Protein AF-0000000076560612 (afdb_homodimer)

pLDDT: mean 90.82, std 13.94, range [39.03, 98.94]

InterPro domains:
  IPR009784 Protein of unknown function DUF1349 [PF07081] (27-203)
  IPR009784 Protein of unknown function DUF1349 [PTHR35332] (1-204)
  IPR013320 Concanavalin A-like lectin/glucanase domain superfamily [SSF49899] (36-180)

Sequence (410 aa):
MPPDSSSFAYLNLPPSTPIPPWMGSFTLTARTRAGTDLWRKPSRDTFTAPVLYTRPLMTFTRAEVLVVAPWNYEWDQGGLVIFAGHKWVKAGIEFYDCRSVASSVSASTDGADWSLVELPKGQNDLRVRLEKVGSSLEVWFEDGQGEWKKLREVNWFFWGVEEKTIKVGVYASRPANLNFPQAMSSPGTRLSDGLVVEFEGLEIWMPPDSSSFAYLNLPPSTPIPPWMGSFTLTARTRAGTDLWRKPSRDTFTAPVLYTRPLMTFTRAEVLVVAPWNYEWDQGGLVIFAGHKWVKAGIEFYDCRSVASSVSASTDGADWSLVELPKGQNDLRVRLEKVGSSLEVWFEDGQGEWKKLREVNWFFWGVEEKTIKVGVYASRPANLNFPQAMSSPGTRLSDGLVVEFEGLEIW

Secondary structure (DSSP, 8-state):
-PPPGGGEEEESS-TTSPPPS-TTEEEEEE-STT---EEEETTEEEE-S-EEEESPPS---EEEEEEE----STT-EEEEEEEETTEEEEEEEEEETTEEEEEEEEEETTEEEEEEEEPPTT--EEEEEEEEETTEEEEEEE-SSS-EEEEEEETTTTTT--GGGEEEEEEEE--S-----TTSS-TT---TT-EEEEEEEEEE-/-PPPGGGEEEESS-TTPPPPS-TTEEEEEE-STT---EEEETTEEEE-S-EEEESPPS---EEEEEEE----STT-EEEEEEEETTEEEEEEEEEETTEEEEEEEEEETTEEEEEEEEPPTT--EEEEEEEEETTEEEEEEE-SSS-EEEEEEETTTTTT--GGGEEEEEEEE--S-----TTSS-TT---TT-EEEEEEEEEE-

Structure (mmCIF, N/CA/C/O backbone):
data_AF-0000000076560612-model_v1
#
loop_
_entity.id
_entity.type
_entity.pdbx_description
1 polymer 'Uncharacterized protein'
#
loop_
_atom_site.group_PDB
_atom_site.id
_atom_site.type_symbol
_atom_site.label_atom_id
_atom_site.label_alt_id
_atom_site.label_comp_id
_atom_site.label_asym_id
_atom_site.label_entity_id
_atom_site.label_seq_id
_atom_site.pdbx_PDB_ins_code
_atom_site.Cartn_x
_atom_site.Cartn_y
_atom_site.Cartn_z
_atom_site.occupancy
_atom_site.B_iso_or_equiv
_atom_site.auth_seq_id
_atom_site.auth_comp_id
_atom_site.auth_asym_id
_atom_site.auth_atom_id
_atom_site.pdbx_PDB_model_num
ATOM 1 N N . MET A 1 1 ? -11.055 -26.75 2.217 1 86.69 1 MET A N 1
ATOM 2 C CA . MET A 1 1 ? -10.562 -27.75 1.278 1 86.69 1 MET A CA 1
ATOM 3 C C . MET A 1 1 ? -9.945 -27.094 0.05 1 86.69 1 MET A C 1
ATOM 5 O O . MET A 1 1 ? -10.438 -26.078 -0.428 1 86.69 1 MET A O 1
ATOM 9 N N . PRO A 1 2 ? -8.898 -27.719 -0.337 1 91.94 2 PRO A N 1
ATOM 10 C CA . PRO A 1 2 ? -8.305 -27.156 -1.549 1 91.94 2 PRO A CA 1
ATOM 11 C C . PRO A 1 2 ? -9.25 -27.203 -2.75 1 91.94 2 PRO A C 1
ATOM 13 O O . PRO A 1 2 ? -10.094 -28.109 -2.838 1 91.94 2 PRO A O 1
ATOM 16 N N . PRO A 1 3 ? -9.156 -26.281 -3.578 1 92.56 3 PRO A N 1
ATOM 17 C CA . PRO A 1 3 ? -10.023 -26.266 -4.758 1 92.56 3 PRO A CA 1
ATOM 18 C C . PRO A 1 3 ? -9.719 -27.406 -5.723 1 92.56 3 PRO A C 1
ATOM 20 O O . PRO A 1 3 ? -8.656 -28.031 -5.645 1 92.56 3 PRO A O 1
ATOM 23 N N . ASP A 1 4 ? -10.688 -27.625 -6.602 1 91.56 4 ASP A N 1
ATOM 24 C CA . ASP A 1 4 ? -10.547 -28.672 -7.609 1 91.56 4 ASP A CA 1
ATOM 25 C C . ASP A 1 4 ? -9.57 -28.25 -8.711 1 91.56 4 ASP A C 1
ATOM 27 O O . ASP A 1 4 ? -9.773 -27.219 -9.359 1 91.56 4 ASP A O 1
ATOM 31 N N . SER A 1 5 ? -8.594 -29.094 -8.938 1 92.62 5 SER A N 1
ATOM 32 C CA . SER A 1 5 ? -7.539 -28.797 -9.898 1 92.62 5 SER A CA 1
ATOM 33 C C . SER A 1 5 ? -8.102 -28.625 -11.305 1 92.62 5 SER A C 1
ATOM 35 O O . SER A 1 5 ? -7.535 -27.906 -12.125 1 92.62 5 SER A O 1
ATOM 37 N N . SER A 1 6 ? -9.219 -29.219 -11.609 1 90.25 6 SER A N 1
ATOM 38 C CA . SER A 1 6 ? -9.766 -29.203 -12.961 1 90.25 6 SER A CA 1
ATOM 39 C C . SER A 1 6 ? -10.297 -27.828 -13.336 1 90.25 6 SER A C 1
ATOM 41 O O . SER A 1 6 ? -10.547 -27.547 -14.508 1 90.25 6 SER A O 1
ATOM 43 N N . SER A 1 7 ? -10.398 -27 -12.375 1 89.88 7 SER A N 1
ATOM 44 C CA . SER A 1 7 ? -10.945 -25.672 -12.625 1 89.88 7 SER A CA 1
ATOM 45 C C . SER A 1 7 ? -9.836 -24.641 -12.836 1 89.88 7 SER A C 1
ATOM 47 O O . SER A 1 7 ? -10.102 -23.438 -12.945 1 89.88 7 SER A O 1
ATOM 49 N N . PHE A 1 8 ? -8.641 -25.156 -12.945 1 94.38 8 PHE A N 1
ATOM 50 C CA . PHE A 1 8 ? -7.523 -24.219 -13.031 1 94.38 8 PHE A CA 1
ATOM 51 C C . PHE A 1 8 ? -6.957 -24.188 -14.445 1 94.38 8 PHE A C 1
ATOM 53 O O . PHE A 1 8 ? -7.109 -25.141 -15.211 1 94.38 8 PHE A O 1
ATOM 60 N N . ALA A 1 9 ? -6.336 -23.016 -14.703 1 93.62 9 ALA A N 1
ATOM 61 C CA . ALA A 1 9 ? -5.617 -22.797 -15.953 1 93.62 9 ALA A CA 1
ATOM 62 C C . ALA A 1 9 ? -4.363 -21.969 -15.734 1 93.62 9 ALA A C 1
ATOM 64 O O . ALA A 1 9 ? -4.211 -21.328 -14.688 1 93.62 9 ALA A O 1
ATOM 65 N N . TYR A 1 10 ? -3.482 -22 -16.719 1 94.62 10 TYR A N 1
ATOM 66 C CA . TYR A 1 10 ? -2.238 -21.25 -16.609 1 94.62 10 TYR A CA 1
ATOM 67 C C . TYR A 1 10 ? -2.291 -19.969 -17.453 1 94.62 10 TYR A C 1
ATOM 69 O O . TYR A 1 10 ? -2.934 -19.953 -18.516 1 94.62 10 TYR A O 1
ATOM 77 N N . LEU A 1 11 ? -1.707 -18.969 -16.875 1 93.94 11 LEU A N 1
ATOM 78 C CA . LEU A 1 11 ? -1.241 -17.859 -17.688 1 93.94 11 LEU A CA 1
ATOM 79 C C . LEU A 1 11 ? 0.277 -17.875 -17.828 1 93.94 11 LEU A C 1
ATOM 81 O O . LEU A 1 11 ? 0.988 -18.188 -16.875 1 93.94 11 LEU A O 1
ATOM 85 N N . ASN A 1 12 ? 0.841 -17.625 -19.047 1 93.81 12 ASN A N 1
ATOM 86 C CA . ASN A 1 12 ? 2.252 -17.406 -19.359 1 93.81 12 ASN A CA 1
ATOM 87 C C . ASN A 1 12 ? 3.064 -18.688 -19.188 1 93.81 12 ASN A C 1
ATOM 89 O O . ASN A 1 12 ? 4.211 -18.656 -18.734 1 93.81 12 ASN A O 1
ATOM 93 N N . LEU A 1 13 ? 2.48 -19.812 -19.297 1 91.56 13 LEU A N 1
ATOM 94 C CA . LEU A 1 13 ? 3.127 -21.125 -19.422 1 91.56 13 LEU A CA 1
ATOM 95 C C . LEU A 1 13 ? 2.617 -21.859 -20.656 1 91.56 13 LEU A C 1
ATOM 97 O O . LEU A 1 13 ? 1.494 -21.625 -21.109 1 91.56 13 LEU A O 1
ATOM 101 N N . PRO A 1 14 ? 3.471 -22.688 -21.156 1 87.94 14 PRO A N 1
ATOM 102 C CA . PRO A 1 14 ? 2.994 -23.469 -22.297 1 87.94 14 PRO A CA 1
ATOM 103 C C . PRO A 1 14 ? 1.711 -24.234 -22 1 87.94 14 PRO A C 1
ATOM 105 O O . PRO A 1 14 ? 1.541 -24.75 -20.891 1 87.94 14 PRO A O 1
ATOM 108 N N . PRO A 1 15 ? 0.863 -24.281 -22.938 1 85 15 PRO A N 1
ATOM 109 C CA . PRO A 1 15 ? -0.402 -25 -22.75 1 85 15 PRO A CA 1
ATOM 110 C C . PRO A 1 15 ? -0.203 -26.453 -22.344 1 85 15 PRO A C 1
ATOM 112 O O . PRO A 1 15 ? -1.098 -27.062 -21.75 1 85 15 PRO A O 1
ATOM 115 N N . SER A 1 16 ? 0.911 -27.016 -22.641 1 89.81 16 SER A N 1
ATOM 116 C CA . SER A 1 16 ? 1.176 -28.422 -22.375 1 89.81 16 SER A CA 1
ATOM 117 C C . SER A 1 16 ? 1.61 -28.641 -20.938 1 89.81 16 SER A C 1
ATOM 119 O O . SER A 1 16 ? 1.737 -29.781 -20.484 1 89.81 16 SER A O 1
ATOM 121 N N . THR A 1 17 ? 1.773 -27.531 -20.234 1 91.12 17 THR A N 1
ATOM 122 C CA . THR A 1 17 ? 2.178 -27.688 -18.828 1 91.12 17 THR A CA 1
ATOM 123 C C . THR A 1 17 ? 1.08 -28.359 -18.031 1 91.12 17 THR A C 1
ATOM 125 O O . THR A 1 17 ? -0.066 -27.906 -18.016 1 91.12 17 THR A O 1
ATOM 128 N N . PRO A 1 18 ? 1.384 -29.469 -17.406 1 94.06 18 PRO A N 1
ATOM 129 C CA . PRO A 1 18 ? 0.344 -30.172 -16.641 1 94.06 18 PRO A CA 1
ATOM 130 C C . PRO A 1 18 ? -0.081 -29.406 -15.391 1 94.06 18 PRO A C 1
ATOM 132 O O . PRO A 1 18 ? 0.77 -28.891 -14.648 1 94.06 18 PRO A O 1
ATOM 135 N N . ILE A 1 19 ? -1.354 -29.359 -15.133 1 95.62 19 ILE A N 1
ATOM 136 C CA . ILE A 1 19 ? -1.891 -28.781 -13.898 1 95.62 19 ILE A CA 1
ATOM 137 C C . ILE A 1 19 ? -1.634 -29.734 -12.734 1 95.62 19 ILE A C 1
ATOM 139 O O . ILE A 1 19 ? -1.826 -30.938 -12.859 1 95.62 19 ILE A O 1
ATOM 143 N N . PRO A 1 20 ? -1.202 -29.188 -11.656 1 96.25 20 PRO A N 1
ATOM 144 C CA . PRO A 1 20 ? -1.019 -30.062 -10.5 1 96.25 20 PRO A CA 1
ATOM 145 C C . PRO A 1 20 ? -2.291 -30.828 -10.133 1 96.25 20 PRO A C 1
ATOM 147 O O . PRO A 1 20 ? -3.385 -30.25 -10.156 1 96.25 20 PRO A O 1
ATOM 150 N N . PRO A 1 21 ? -2.135 -32.094 -9.812 1 94.88 21 PRO A N 1
ATOM 151 C CA . PRO A 1 21 ? -3.328 -32.906 -9.508 1 94.88 21 PRO A CA 1
ATOM 152 C C . PRO A 1 21 ? -3.969 -32.5 -8.18 1 94.88 21 PRO A C 1
ATOM 154 O O . PRO A 1 21 ? -5.148 -32.781 -7.953 1 94.88 21 PRO A O 1
ATOM 157 N N . TRP A 1 22 ? -3.119 -31.922 -7.25 1 96.44 22 TRP A N 1
ATOM 158 C CA . TRP A 1 22 ? -3.635 -31.547 -5.941 1 96.44 22 TRP A CA 1
ATOM 159 C C . TRP A 1 22 ? -3.193 -30.141 -5.57 1 96.44 22 TRP A C 1
ATOM 161 O O . TRP A 1 22 ? -1.997 -29.859 -5.438 1 96.44 22 TRP A O 1
ATOM 171 N N . MET A 1 23 ? -4.18 -29.297 -5.27 1 95.94 23 MET A N 1
ATOM 172 C CA . MET A 1 23 ? -3.904 -27.875 -5.035 1 95.94 23 MET A CA 1
ATOM 173 C C . MET A 1 23 ? -3.549 -27.625 -3.572 1 95.94 23 MET A C 1
ATOM 175 O O . MET A 1 23 ? -3.311 -26.484 -3.174 1 95.94 23 MET A O 1
ATOM 179 N N . GLY A 1 24 ? -3.486 -28.688 -2.783 1 96.69 24 GLY A N 1
ATOM 180 C CA . GLY A 1 24 ? -3.072 -28.547 -1.396 1 96.69 24 GLY A CA 1
ATOM 181 C C . GLY A 1 24 ? -1.566 -28.484 -1.226 1 96.69 24 GLY A C 1
ATOM 182 O O . GLY A 1 24 ? -1.072 -28.125 -0.155 1 96.69 24 GLY A O 1
ATOM 183 N N . SER A 1 25 ? -0.894 -28.953 -2.178 1 98.19 25 SER A N 1
ATOM 184 C CA . SER A 1 25 ? 0.565 -28.938 -2.205 1 98.19 25 SER A CA 1
ATOM 185 C C . SER A 1 25 ? 1.094 -29.047 -3.631 1 98.19 25 SER A C 1
ATOM 187 O O . SER A 1 25 ? 0.903 -30.062 -4.289 1 98.19 25 SER A O 1
ATOM 189 N N . PHE A 1 26 ? 1.703 -27.984 -4.133 1 97.81 26 PHE A N 1
ATOM 190 C CA . PHE A 1 26 ? 2.172 -27.969 -5.512 1 97.81 26 PHE A CA 1
ATOM 191 C C . PHE A 1 26 ? 3.227 -26.875 -5.711 1 97.81 26 PHE A C 1
ATOM 193 O O . PHE A 1 26 ? 3.561 -26.156 -4.777 1 97.81 26 PHE A O 1
ATOM 200 N N . THR A 1 27 ? 3.818 -26.859 -6.895 1 96.94 27 THR A N 1
ATOM 201 C CA . THR A 1 27 ? 4.848 -25.875 -7.203 1 96.94 27 THR A CA 1
ATOM 202 C C . THR A 1 27 ? 4.527 -25.156 -8.5 1 96.94 27 THR A C 1
ATOM 204 O O . THR A 1 27 ? 3.754 -25.641 -9.328 1 96.94 27 THR A O 1
ATOM 207 N N . LEU A 1 28 ? 4.98 -24 -8.594 1 95.94 28 LEU A N 1
ATOM 208 C CA . LEU A 1 28 ? 4.996 -23.203 -9.812 1 95.94 28 LEU A CA 1
ATOM 209 C C . LEU A 1 28 ? 6.395 -22.672 -10.102 1 95.94 28 LEU A C 1
ATOM 211 O O . LEU A 1 28 ? 7.059 -22.156 -9.203 1 95.94 28 LEU A O 1
ATOM 215 N N . THR A 1 29 ? 6.824 -22.766 -11.352 1 91.75 29 THR A N 1
ATOM 216 C CA . THR A 1 29 ? 8.195 -22.391 -11.703 1 91.75 29 THR A CA 1
ATOM 217 C C . THR A 1 29 ? 8.211 -21.156 -12.594 1 91.75 29 THR A C 1
ATOM 219 O O . THR A 1 29 ? 7.52 -21.109 -13.617 1 91.75 29 THR A O 1
ATOM 222 N N . ALA A 1 30 ? 8.961 -20.125 -12.211 1 89.5 30 ALA A N 1
ATOM 223 C CA . ALA A 1 30 ? 9.273 -18.984 -13.055 1 89.5 30 ALA A CA 1
ATOM 224 C C . ALA A 1 30 ? 10.633 -19.156 -13.727 1 89.5 30 ALA A C 1
ATOM 226 O O . ALA A 1 30 ? 11.664 -19.25 -13.047 1 89.5 30 ALA A O 1
ATOM 227 N N . ARG A 1 31 ? 10.617 -19.156 -15.008 1 79.88 31 ARG A N 1
ATOM 228 C CA . ARG A 1 31 ? 11.852 -19.391 -15.75 1 79.88 31 ARG A CA 1
ATOM 229 C C . ARG A 1 31 ? 12.719 -18.141 -15.789 1 79.88 31 ARG A C 1
ATOM 231 O O . ARG A 1 31 ? 12.203 -17.016 -15.758 1 79.88 31 ARG A O 1
ATOM 238 N N . THR A 1 32 ? 13.945 -18.328 -15.828 1 65.12 32 THR A N 1
ATOM 239 C CA . THR A 1 32 ? 14.961 -17.312 -15.555 1 65.12 32 THR A CA 1
ATOM 240 C C . THR A 1 32 ? 15.258 -16.5 -16.812 1 65.12 32 THR A C 1
ATOM 242 O O . THR A 1 32 ? 15.586 -15.312 -16.719 1 65.12 32 THR A O 1
ATOM 245 N N . ARG A 1 33 ? 15.281 -16.969 -17.953 1 63.97 33 ARG A N 1
ATOM 246 C CA . ARG A 1 33 ? 16.016 -16.344 -19.031 1 63.97 33 ARG A CA 1
ATOM 247 C C . ARG A 1 33 ? 15.57 -14.891 -19.234 1 63.97 33 ARG A C 1
ATOM 249 O O . ARG A 1 33 ? 16.406 -13.984 -19.266 1 63.97 33 ARG A O 1
ATOM 256 N N . ALA A 1 34 ? 14.336 -14.602 -19.516 1 65.19 34 ALA A N 1
ATOM 257 C CA . ALA A 1 34 ? 13.977 -13.234 -19.875 1 65.19 34 ALA A CA 1
ATOM 258 C C . ALA A 1 34 ? 13.414 -12.484 -18.672 1 65.19 34 ALA A C 1
ATOM 260 O O . ALA A 1 34 ? 13.172 -11.273 -18.75 1 65.19 34 ALA A O 1
ATOM 261 N N . GLY A 1 35 ? 13.508 -12.969 -17.531 1 84.5 35 GLY A N 1
ATOM 262 C CA . GLY A 1 35 ? 12.852 -12.32 -16.391 1 84.5 35 GLY A CA 1
ATOM 263 C C . GLY A 1 35 ? 11.344 -12.391 -16.469 1 84.5 35 GLY A C 1
ATOM 264 O O . GLY A 1 35 ? 10.766 -12.352 -17.562 1 84.5 35 GLY A O 1
ATOM 265 N N . THR A 1 36 ? 10.617 -12.648 -15.453 1 93.44 36 THR A N 1
ATOM 266 C CA . THR A 1 36 ? 9.156 -12.68 -15.391 1 93.44 36 THR A CA 1
ATOM 267 C C . THR A 1 36 ? 8.641 -11.734 -14.312 1 93.44 36 THR A C 1
ATOM 269 O O . THR A 1 36 ? 9.281 -11.555 -13.273 1 93.44 36 THR A O 1
ATOM 272 N N . ASP A 1 37 ? 7.508 -11.109 -14.641 1 96.62 37 ASP A N 1
ATOM 273 C CA . ASP A 1 37 ? 6.953 -10.195 -13.656 1 96.62 37 ASP A CA 1
ATOM 274 C C . ASP A 1 37 ? 5.48 -9.906 -13.93 1 96.62 37 ASP A C 1
ATOM 276 O O . ASP A 1 37 ? 4.992 -10.148 -15.039 1 96.62 37 ASP A O 1
ATOM 280 N N . LEU A 1 38 ? 4.723 -9.609 -12.93 1 97.75 38 LEU A N 1
ATOM 281 C CA . LEU A 1 38 ? 3.482 -8.852 -13.016 1 97.75 38 LEU A CA 1
ATOM 282 C C . LEU A 1 38 ? 3.68 -7.434 -12.492 1 97.75 38 LEU A C 1
ATOM 284 O O . LEU A 1 38 ? 3.838 -7.23 -11.281 1 97.75 38 LEU A O 1
ATOM 288 N N . TRP A 1 39 ? 3.762 -6.523 -13.336 1 98.25 39 TRP A N 1
ATOM 289 C CA . TRP A 1 39 ? 4.02 -5.117 -13.039 1 98.25 39 TRP A CA 1
ATOM 290 C C . TRP A 1 39 ? 3.371 -4.215 -14.086 1 98.25 39 TRP A C 1
ATOM 292 O O . TRP A 1 39 ? 3.062 -4.656 -15.195 1 98.25 39 TRP A O 1
ATOM 302 N N . ARG A 1 40 ? 3.061 -3.035 -13.664 1 98.38 40 ARG A N 1
ATOM 303 C CA . ARG A 1 40 ? 2.443 -2.086 -14.586 1 98.38 40 ARG A CA 1
ATOM 304 C C . ARG A 1 40 ? 2.961 -0.672 -14.344 1 98.38 40 ARG A C 1
ATOM 306 O O . ARG A 1 40 ? 2.971 -0.195 -13.211 1 98.38 40 ARG A O 1
ATOM 313 N N . LYS A 1 41 ? 3.465 -0.058 -15.32 1 97.56 41 LYS A N 1
ATOM 314 C CA . LYS A 1 41 ? 3.732 1.376 -15.383 1 97.56 41 LYS A CA 1
ATOM 315 C C . LYS A 1 41 ? 2.707 2.09 -16.266 1 97.56 41 LYS A C 1
ATOM 317 O O . LYS A 1 41 ? 2.049 1.462 -17.094 1 97.56 41 LYS A O 1
ATOM 322 N N . PRO A 1 42 ? 2.629 3.406 -16.062 1 96.38 42 PRO A N 1
ATOM 323 C CA . PRO A 1 42 ? 1.675 4.105 -16.938 1 96.38 42 PRO A CA 1
ATOM 324 C C . PRO A 1 42 ? 1.933 3.859 -18.422 1 96.38 42 PRO A C 1
ATOM 326 O O . PRO A 1 42 ? 0.988 3.785 -19.203 1 96.38 42 PRO A O 1
ATOM 329 N N . SER A 1 43 ? 3.123 3.637 -18.797 1 95 43 SER A N 1
ATOM 330 C CA . SER A 1 43 ? 3.486 3.553 -20.203 1 95 43 SER A CA 1
ATOM 331 C C . SER A 1 43 ? 3.629 2.104 -20.656 1 95 43 SER A C 1
ATOM 333 O O . SER A 1 43 ? 3.77 1.829 -21.844 1 95 43 SER A O 1
ATOM 335 N N . ARG A 1 44 ? 3.592 1.132 -19.688 1 95.38 44 ARG A N 1
ATOM 336 C CA . ARG A 1 44 ? 3.941 -0.234 -20.062 1 95.38 44 ARG A CA 1
ATOM 337 C C . ARG A 1 44 ? 3.363 -1.24 -19.078 1 95.38 44 ARG A C 1
ATOM 339 O O . ARG A 1 44 ? 3.428 -1.032 -17.859 1 95.38 44 ARG A O 1
ATOM 346 N N . ASP A 1 45 ? 2.844 -2.305 -19.688 1 96.56 45 ASP A N 1
ATOM 347 C CA . ASP A 1 45 ? 2.385 -3.436 -18.891 1 96.56 45 ASP A CA 1
ATOM 348 C C . ASP A 1 45 ? 3.328 -4.629 -19.031 1 96.56 45 ASP A C 1
ATOM 350 O O . ASP A 1 45 ? 3.67 -5.027 -20.141 1 96.56 45 ASP A O 1
ATOM 354 N N . THR A 1 46 ? 3.854 -5.102 -17.969 1 96.06 46 THR A N 1
ATOM 355 C CA . THR A 1 46 ? 4.613 -6.344 -17.938 1 96.06 46 THR A CA 1
ATOM 356 C C . THR A 1 46 ? 3.781 -7.469 -17.312 1 96.06 46 THR A C 1
ATOM 358 O O . THR A 1 46 ? 3.432 -7.418 -16.141 1 96.06 46 THR A O 1
ATOM 361 N N . PHE A 1 47 ? 3.465 -8.383 -18.078 1 96.25 47 PHE A N 1
ATOM 362 C CA . PHE A 1 47 ? 2.59 -9.484 -17.688 1 96.25 47 PHE A CA 1
ATOM 363 C C . PHE A 1 47 ? 3.15 -10.812 -18.172 1 96.25 47 PHE A C 1
ATOM 365 O O . PHE A 1 47 ? 2.566 -11.469 -19.047 1 96.25 47 PHE A O 1
ATOM 372 N N . THR A 1 48 ? 4.27 -11.227 -17.516 1 95.56 48 THR A N 1
ATOM 373 C CA . THR A 1 48 ? 4.992 -12.375 -18.062 1 95.56 48 THR A CA 1
ATOM 374 C C . THR A 1 48 ? 5.148 -13.461 -17 1 95.56 48 THR A C 1
ATOM 376 O O . THR A 1 48 ? 5.555 -14.586 -17.312 1 95.56 48 THR A O 1
ATOM 379 N N . ALA A 1 49 ? 4.832 -13.195 -15.75 1 96.69 49 ALA A N 1
ATOM 380 C CA . ALA A 1 49 ? 4.969 -14.18 -14.688 1 96.69 49 ALA A CA 1
ATOM 381 C C . ALA A 1 49 ? 3.977 -15.328 -14.867 1 96.69 49 ALA A C 1
ATOM 383 O O . ALA A 1 49 ? 2.812 -15.102 -15.203 1 96.69 49 ALA A O 1
ATOM 384 N N . PRO A 1 50 ? 4.422 -16.578 -14.648 1 96.5 50 PRO A N 1
ATOM 385 C CA . PRO A 1 50 ? 3.463 -17.672 -14.617 1 96.5 50 PRO A CA 1
ATOM 386 C C . PRO A 1 50 ? 2.41 -17.516 -13.523 1 96.5 50 PRO A C 1
ATOM 388 O O . PRO A 1 50 ? 2.736 -17.125 -12.398 1 96.5 50 PRO A O 1
ATOM 391 N N . VAL A 1 51 ? 1.185 -17.781 -13.914 1 97.31 51 VAL A N 1
ATOM 392 C CA . VAL A 1 51 ? 0.042 -17.734 -13.008 1 97.31 51 VAL A CA 1
ATOM 393 C C . VAL A 1 51 ? -0.776 -19.016 -13.148 1 97.31 51 VAL A C 1
ATOM 395 O O . VAL A 1 51 ? -1.001 -19.5 -14.266 1 97.31 51 VAL A O 1
ATOM 398 N N . LEU A 1 52 ? -1.083 -19.609 -12.07 1 97.31 52 LEU A N 1
ATOM 399 C CA . LEU A 1 52 ? -2.08 -20.688 -12.008 1 97.31 52 LEU A CA 1
ATOM 400 C C . LEU A 1 52 ? -3.361 -20.188 -11.352 1 97.31 52 LEU A C 1
ATOM 402 O O . LEU A 1 52 ? -3.369 -19.859 -10.156 1 97.31 52 LEU A O 1
ATOM 406 N N . TYR A 1 53 ? -4.441 -20.062 -12.148 1 95.56 53 TYR A N 1
ATOM 407 C CA . TYR A 1 53 ? -5.629 -19.391 -11.648 1 95.56 53 TYR A CA 1
ATOM 408 C C . TYR A 1 53 ? -6.875 -20.25 -11.852 1 95.56 53 TYR A C 1
ATOM 410 O O . TYR A 1 53 ? -6.875 -21.156 -12.688 1 95.56 53 TYR A O 1
ATOM 418 N N . THR A 1 54 ? -7.855 -19.953 -11.086 1 88.75 54 THR A N 1
ATOM 419 C CA . THR A 1 54 ? -9.133 -20.656 -11.156 1 88.75 54 THR A CA 1
ATOM 420 C C . THR A 1 54 ? -9.984 -20.125 -12.305 1 88.75 54 THR A C 1
ATOM 422 O O . THR A 1 54 ? -9.859 -18.953 -12.68 1 88.75 54 THR A O 1
ATOM 425 N N . ARG A 1 55 ? -10.797 -21 -12.758 1 80.56 55 ARG A N 1
ATOM 426 C CA . ARG A 1 55 ? -11.898 -20.5 -13.578 1 80.56 55 ARG A CA 1
ATOM 427 C C . ARG A 1 55 ? -12.773 -19.531 -12.797 1 80.56 55 ARG A C 1
ATOM 429 O O . ARG A 1 55 ? -12.734 -19.5 -11.562 1 80.56 55 ARG A O 1
ATOM 436 N N . PRO A 1 56 ? -13.367 -18.719 -13.516 1 74.62 56 PRO A N 1
ATOM 437 C CA . PRO A 1 56 ? -14.164 -17.703 -12.82 1 74.62 56 PRO A CA 1
ATOM 438 C C . PRO A 1 56 ? -15.047 -18.297 -11.727 1 74.62 56 PRO A C 1
ATOM 440 O O . PRO A 1 56 ? -15.664 -19.344 -11.93 1 74.62 56 PRO A O 1
ATOM 443 N N . LEU A 1 57 ? -14.891 -17.625 -10.688 1 72.5 57 LEU A N 1
ATOM 444 C CA . LEU A 1 57 ? -15.672 -18.016 -9.523 1 72.5 57 LEU A CA 1
ATOM 445 C C . LEU A 1 57 ? -17.078 -17.422 -9.578 1 72.5 57 LEU A C 1
ATOM 447 O O . LEU A 1 57 ? -17.281 -16.359 -10.172 1 72.5 57 LEU A O 1
ATOM 451 N N . MET A 1 58 ? -17.969 -18.141 -9.078 1 73.88 58 MET A N 1
ATOM 452 C CA . MET A 1 58 ? -19.281 -17.531 -8.938 1 73.88 58 MET A CA 1
ATOM 453 C C . MET A 1 58 ? -19.25 -16.406 -7.91 1 73.88 58 MET A C 1
ATOM 455 O O . MET A 1 58 ? -19.859 -15.359 -8.117 1 73.88 58 MET A O 1
ATOM 459 N N . THR A 1 59 ? -18.578 -16.609 -6.832 1 89 59 THR A N 1
ATOM 460 C CA . THR A 1 59 ? -18.406 -15.602 -5.797 1 89 59 THR A CA 1
ATOM 461 C C . THR A 1 59 ? -17.047 -15.75 -5.113 1 89 59 THR A C 1
ATOM 463 O O . THR A 1 59 ? -16.578 -16.875 -4.883 1 89 59 THR A O 1
ATOM 466 N N . PHE A 1 60 ? -16.422 -14.68 -4.914 1 94.94 60 PHE A N 1
ATOM 467 C CA . PHE A 1 60 ? -15.164 -14.688 -4.191 1 94.94 60 PHE A CA 1
ATOM 468 C C . PHE A 1 60 ? -15.328 -14.07 -2.807 1 94.94 60 PHE A C 1
ATOM 470 O O . PHE A 1 60 ? -15.898 -12.984 -2.67 1 94.94 60 PHE A O 1
ATOM 477 N N . THR A 1 61 ? -14.781 -14.75 -1.819 1 96.5 61 THR A N 1
ATOM 478 C CA . THR A 1 61 ? -14.805 -14.211 -0.464 1 96.5 61 THR A CA 1
ATOM 479 C C . THR A 1 61 ? -13.391 -14.086 0.094 1 96.5 61 THR A C 1
ATOM 481 O O . THR A 1 61 ? -13.031 -13.047 0.658 1 96.5 61 THR A O 1
ATOM 484 N N . ARG A 1 62 ? -12.641 -15.18 -0.101 1 97.94 62 ARG A N 1
ATOM 485 C CA . ARG A 1 62 ? -11.32 -15.211 0.52 1 97.94 62 ARG A CA 1
ATOM 486 C C . ARG A 1 62 ? -10.422 -16.234 -0.16 1 97.94 62 ARG A C 1
ATOM 488 O O . ARG A 1 62 ? -10.906 -17.219 -0.714 1 97.94 62 ARG A O 1
ATOM 495 N N . ALA A 1 63 ? -9.164 -16.016 -0.15 1 98.25 63 ALA A N 1
ATOM 496 C CA . ALA A 1 63 ? -8.148 -16.969 -0.574 1 98.25 63 ALA A CA 1
ATOM 497 C C . ALA A 1 63 ? -6.934 -16.922 0.349 1 98.25 63 ALA A C 1
ATOM 499 O O . ALA A 1 63 ? -6.543 -15.859 0.82 1 98.25 63 ALA A O 1
ATOM 500 N N . GLU A 1 64 ? -6.348 -18.047 0.64 1 98.5 64 GLU A N 1
ATOM 501 C CA . GLU A 1 64 ? -5.168 -18.125 1.5 1 98.5 64 GLU A CA 1
ATOM 502 C C . GLU A 1 64 ? -4.223 -19.234 1.038 1 98.5 64 GLU A C 1
ATOM 504 O O . GLU A 1 64 ? -4.66 -20.219 0.439 1 98.5 64 GLU A O 1
ATOM 509 N N . VAL A 1 65 ? -2.955 -19.062 1.308 1 98.62 65 VAL A N 1
ATOM 510 C CA . VAL A 1 65 ? -1.966 -20.078 0.944 1 98.62 65 VAL A CA 1
ATOM 511 C C . VAL A 1 65 ? -0.665 -19.828 1.7 1 98.62 65 VAL A C 1
ATOM 513 O O . VAL A 1 65 ? -0.375 -18.688 2.086 1 98.62 65 VAL A O 1
ATOM 516 N N . LEU A 1 66 ? 0.075 -20.859 1.989 1 98.44 66 LEU A N 1
ATOM 517 C CA . LEU A 1 66 ? 1.463 -20.75 2.428 1 98.44 66 LEU A CA 1
ATOM 518 C C . LEU A 1 66 ? 2.414 -20.828 1.238 1 98.44 66 LEU A C 1
ATOM 520 O O . LEU A 1 66 ? 2.299 -21.719 0.394 1 98.44 66 LEU A O 1
ATOM 524 N N . VAL A 1 67 ? 3.311 -19.906 1.156 1 98.62 67 VAL A N 1
ATOM 525 C CA . VAL A 1 67 ? 4.246 -19.812 0.04 1 98.62 67 VAL A CA 1
ATOM 526 C C . VAL A 1 67 ? 5.68 -19.938 0.555 1 98.62 67 VAL A C 1
ATOM 528 O O . VAL A 1 67 ? 6.047 -19.297 1.546 1 98.62 67 VAL A O 1
ATOM 531 N N . VAL A 1 68 ? 6.477 -20.688 -0.124 1 97.81 68 VAL A N 1
ATOM 532 C CA . VAL A 1 68 ? 7.867 -20.859 0.282 1 97.81 68 VAL A CA 1
ATOM 533 C C . VAL A 1 68 ? 8.75 -21.031 -0.952 1 97.81 68 VAL A C 1
ATOM 535 O O . VAL A 1 68 ? 8.336 -21.672 -1.93 1 97.81 68 VAL A O 1
ATOM 538 N N . ALA A 1 69 ? 9.883 -20.438 -0.957 1 94.88 69 ALA A N 1
ATOM 539 C CA . ALA A 1 69 ? 10.898 -20.688 -1.978 1 94.88 69 ALA A CA 1
ATOM 540 C C . ALA A 1 69 ? 12.281 -20.25 -1.495 1 94.88 69 ALA A C 1
ATOM 542 O O . ALA A 1 69 ? 12.398 -19.531 -0.496 1 94.88 69 ALA A O 1
ATOM 543 N N . PRO A 1 70 ? 13.32 -20.844 -2.104 1 92.31 70 PRO A N 1
ATOM 544 C CA . PRO A 1 70 ? 14.648 -20.25 -1.896 1 92.31 70 PRO A CA 1
ATOM 545 C C . PRO A 1 70 ? 14.836 -18.953 -2.67 1 92.31 70 PRO A C 1
ATOM 547 O O . PRO A 1 70 ? 15.461 -18.953 -3.736 1 92.31 70 PRO A O 1
ATOM 550 N N . TRP A 1 71 ? 14.477 -17.906 -2.123 1 92.88 71 TRP A N 1
ATOM 551 C CA . TRP A 1 71 ? 14.586 -16.594 -2.766 1 92.88 71 TRP A CA 1
ATOM 552 C C . TRP A 1 71 ? 16.047 -16.188 -2.92 1 92.88 71 TRP A C 1
ATOM 554 O O . TRP A 1 71 ? 16.734 -15.961 -1.929 1 92.88 71 TRP A O 1
ATOM 564 N N . ASN A 1 72 ? 16.531 -16.047 -4.125 1 88.62 72 ASN A N 1
ATOM 565 C CA . ASN A 1 72 ? 17.969 -15.891 -4.293 1 88.62 72 ASN A CA 1
ATOM 566 C C . ASN A 1 72 ? 18.297 -14.602 -5.035 1 88.62 72 ASN A C 1
ATOM 568 O O . ASN A 1 72 ? 19.375 -14.023 -4.828 1 88.62 72 ASN A O 1
ATOM 572 N N . TYR A 1 73 ? 17.391 -14.234 -5.887 1 91.75 73 TYR A N 1
ATOM 573 C CA . TYR A 1 73 ? 17.688 -13.055 -6.695 1 91.75 73 TYR A CA 1
ATOM 574 C C . TYR A 1 73 ? 16.75 -11.906 -6.348 1 91.75 73 TYR A C 1
ATOM 576 O O . TYR A 1 73 ? 15.617 -12.133 -5.922 1 91.75 73 TYR A O 1
ATOM 584 N N . GLU A 1 74 ? 17.234 -10.727 -6.621 1 93.94 74 GLU A N 1
ATOM 585 C CA . GLU A 1 74 ? 16.453 -9.531 -6.336 1 93.94 74 GLU A CA 1
ATOM 586 C C . GLU A 1 74 ? 15.094 -9.586 -7.035 1 93.94 74 GLU A C 1
ATOM 588 O O . GLU A 1 74 ? 15.016 -9.891 -8.227 1 93.94 74 GLU A O 1
ATOM 593 N N . TRP A 1 75 ? 14.031 -9.445 -6.211 1 96.12 75 TRP A N 1
ATOM 594 C CA . TRP A 1 75 ? 12.641 -9.344 -6.633 1 96.12 75 TRP A CA 1
ATOM 595 C C . TRP A 1 75 ? 12.062 -10.727 -6.918 1 96.12 75 TRP A C 1
ATOM 597 O O . TRP A 1 75 ? 10.984 -10.844 -7.508 1 96.12 75 TRP A O 1
ATOM 607 N N . ASP A 1 76 ? 12.859 -11.812 -6.566 1 96.38 76 ASP A N 1
ATOM 608 C CA . ASP A 1 76 ? 12.18 -13.102 -6.52 1 96.38 76 ASP A CA 1
ATOM 609 C C . ASP A 1 76 ? 10.922 -13.031 -5.664 1 96.38 76 ASP A C 1
ATOM 611 O O . ASP A 1 76 ? 10.938 -12.477 -4.562 1 96.38 76 ASP A O 1
ATOM 615 N N . GLN A 1 77 ? 9.852 -13.602 -6.23 1 98.19 77 GLN A N 1
ATOM 616 C CA . GLN A 1 77 ? 8.617 -13.469 -5.457 1 98.19 77 GLN A CA 1
ATOM 617 C C . GLN A 1 77 ? 7.602 -14.531 -5.852 1 98.19 77 GLN A C 1
ATOM 619 O O . GLN A 1 77 ? 7.684 -15.102 -6.941 1 98.19 77 GLN A O 1
ATOM 624 N N . GLY A 1 78 ? 6.652 -14.75 -4.961 1 98.69 78 GLY A N 1
ATOM 625 C CA . GLY A 1 78 ? 5.496 -15.609 -5.18 1 98.69 78 GLY A CA 1
ATOM 626 C C . GLY A 1 78 ? 4.383 -15.375 -4.172 1 98.69 78 GLY A C 1
ATOM 627 O O . GLY A 1 78 ? 4.617 -14.812 -3.102 1 98.69 78 GLY A O 1
ATOM 628 N N . GLY A 1 79 ? 3.229 -15.781 -4.539 1 98.88 79 GLY A N 1
ATOM 629 C CA . GLY A 1 79 ? 2.078 -15.602 -3.666 1 98.88 79 GLY A CA 1
ATOM 630 C C . GLY A 1 79 ? 0.753 -15.719 -4.395 1 98.88 79 GLY A C 1
ATOM 631 O O . GLY A 1 79 ? 0.611 -16.531 -5.305 1 98.88 79 GLY A O 1
ATOM 632 N N . LEU A 1 80 ? -0.26 -15 -3.867 1 98.94 80 LEU A N 1
ATOM 633 C CA . LEU A 1 80 ? -1.598 -14.977 -4.449 1 98.94 80 LEU A CA 1
ATOM 634 C C . LEU A 1 80 ? -1.723 -13.844 -5.465 1 98.94 80 LEU A C 1
ATOM 636 O O . LEU A 1 80 ? -1.03 -12.828 -5.363 1 98.94 80 LEU A O 1
ATOM 640 N N . VAL A 1 81 ? -2.621 -14.055 -6.371 1 98.81 81 VAL A N 1
ATOM 641 C CA . VAL A 1 81 ? -2.994 -13 -7.309 1 98.81 81 VAL A CA 1
ATOM 642 C C . VAL A 1 81 ? -4.492 -13.07 -7.594 1 98.81 81 VAL A C 1
ATOM 644 O O . VAL A 1 81 ? -5.074 -14.164 -7.637 1 98.81 81 VAL A O 1
ATOM 647 N N . ILE A 1 82 ? -5.094 -11.938 -7.758 1 98.44 82 ILE A N 1
ATOM 648 C CA . ILE A 1 82 ? -6.508 -11.828 -8.094 1 98.44 82 ILE A CA 1
ATOM 649 C C . ILE A 1 82 ? -6.699 -10.789 -9.195 1 98.44 82 ILE A C 1
ATOM 651 O O . ILE A 1 82 ? -6.078 -9.719 -9.164 1 98.44 82 ILE A O 1
ATOM 655 N N . PHE A 1 83 ? -7.527 -11.164 -10.141 1 96.88 83 PHE A N 1
ATOM 656 C CA . PHE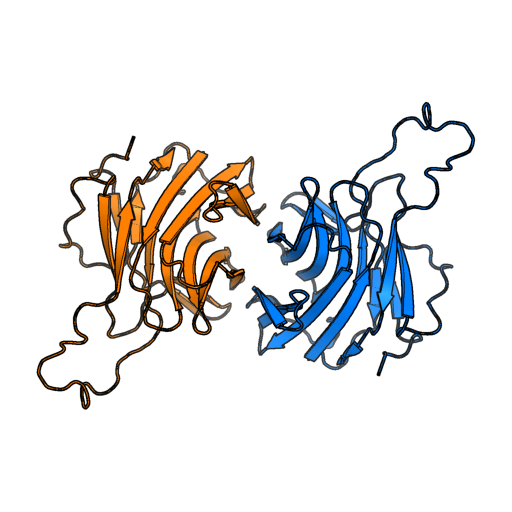 A 1 83 ? -7.871 -10.289 -11.258 1 96.88 83 PHE A CA 1
ATOM 657 C C . PHE A 1 83 ? -9.344 -9.891 -11.195 1 96.88 83 PHE A C 1
ATOM 659 O O . PHE A 1 83 ? -10.203 -10.719 -10.883 1 96.88 83 PHE A O 1
ATOM 666 N N . ALA A 1 84 ? -9.586 -8.664 -11.5 1 95.25 84 ALA A N 1
ATOM 667 C CA . ALA A 1 84 ? -10.938 -8.117 -11.617 1 95.25 84 ALA A CA 1
ATOM 668 C C . ALA A 1 84 ? -11.031 -7.133 -12.781 1 95.25 84 ALA A C 1
ATOM 670 O O . ALA A 1 84 ? -10.883 -5.922 -12.586 1 95.25 84 ALA A O 1
ATOM 671 N N . GLY A 1 85 ? -11.367 -7.656 -13.93 1 90.12 85 GLY A N 1
ATOM 672 C CA . GLY A 1 85 ? -11.273 -6.832 -15.125 1 90.12 85 GLY A CA 1
ATOM 673 C C . GLY A 1 85 ? -9.852 -6.441 -15.469 1 90.12 85 GLY A C 1
ATOM 674 O O . GLY A 1 85 ? -8.984 -7.305 -15.641 1 90.12 85 GLY A O 1
ATOM 675 N N . HIS A 1 86 ? -9.625 -5.137 -15.547 1 92.88 86 HIS A N 1
ATOM 676 C CA . HIS A 1 86 ? -8.281 -4.66 -15.859 1 92.88 86 HIS A CA 1
ATOM 677 C C . HIS A 1 86 ? -7.449 -4.504 -14.586 1 92.88 86 HIS A C 1
ATOM 679 O O . HIS A 1 86 ? -6.25 -4.223 -14.664 1 92.88 86 HIS A O 1
ATOM 685 N N . LYS A 1 87 ? -8.055 -4.699 -13.438 1 97.38 87 LYS A N 1
ATOM 686 C CA . LYS A 1 87 ? -7.391 -4.531 -12.156 1 97.38 87 LYS A CA 1
ATOM 687 C C . LYS A 1 87 ? -6.812 -5.852 -11.656 1 97.38 87 LYS A C 1
ATOM 689 O O . LYS A 1 87 ? -7.371 -6.918 -11.914 1 97.38 87 LYS A O 1
ATOM 694 N N . TRP A 1 88 ? -5.73 -5.727 -11 1 98.56 88 TRP A N 1
ATOM 695 C CA . TRP A 1 88 ? -5.234 -6.914 -10.312 1 98.56 88 TRP A CA 1
ATOM 696 C C . TRP A 1 88 ? -4.441 -6.531 -9.062 1 98.56 88 TRP A C 1
ATOM 698 O O . TRP A 1 88 ? 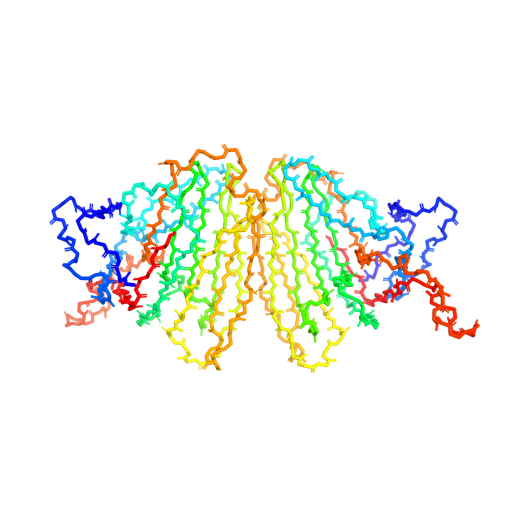-3.955 -5.402 -8.953 1 98.56 88 TRP A O 1
ATOM 708 N N . VAL A 1 89 ? -4.387 -7.465 -8.125 1 98.94 89 VAL A N 1
ATOM 709 C CA . VAL A 1 89 ? -3.562 -7.375 -6.922 1 98.94 89 VAL A CA 1
ATOM 710 C C . VAL A 1 89 ? -2.785 -8.672 -6.73 1 98.94 89 VAL A C 1
ATOM 712 O O . VAL A 1 89 ? -3.334 -9.766 -6.898 1 98.94 89 VAL A O 1
ATOM 715 N N . LYS A 1 90 ? -1.537 -8.57 -6.52 1 98.94 90 LYS A N 1
ATOM 716 C CA . LYS A 1 90 ? -0.743 -9.711 -6.078 1 98.94 90 LYS A CA 1
ATOM 717 C C . LYS A 1 90 ? -0.171 -9.484 -4.684 1 98.94 90 LYS A C 1
ATOM 719 O O . LYS A 1 90 ? 0.073 -8.336 -4.289 1 98.94 90 LYS A O 1
ATOM 724 N N . ALA A 1 91 ? -0.023 -10.523 -3.941 1 98.94 91 ALA A N 1
ATOM 725 C CA . ALA A 1 91 ? 0.501 -10.445 -2.58 1 98.94 91 ALA A CA 1
ATOM 726 C C . ALA A 1 91 ? 1.234 -11.727 -2.197 1 98.94 91 ALA A C 1
ATOM 728 O O . ALA A 1 91 ? 0.792 -12.828 -2.537 1 98.94 91 ALA A O 1
ATOM 729 N N . GLY A 1 92 ? 2.334 -11.578 -1.572 1 98.81 92 GLY A N 1
ATOM 730 C CA . GLY A 1 92 ? 3.139 -12.703 -1.119 1 98.81 92 GLY A CA 1
ATOM 731 C C . GLY A 1 92 ? 4.469 -12.281 -0.524 1 98.81 92 GLY A C 1
ATOM 732 O O . GLY A 1 92 ? 4.555 -11.258 0.158 1 98.81 92 GLY A O 1
ATOM 733 N N . ILE A 1 93 ? 5.406 -13.188 -0.645 1 98.62 93 ILE A N 1
ATOM 734 C CA . ILE A 1 93 ? 6.75 -12.93 -0.143 1 98.62 93 ILE A CA 1
ATOM 735 C C . ILE A 1 93 ? 7.672 -12.555 -1.302 1 98.62 93 ILE A C 1
ATOM 737 O O . ILE A 1 93 ? 7.555 -13.109 -2.398 1 98.62 93 ILE A O 1
ATOM 741 N N . GLU A 1 94 ? 8.523 -11.633 -1.086 1 98.62 94 GLU A N 1
ATOM 742 C CA . GLU A 1 94 ? 9.422 -11.086 -2.094 1 98.62 94 GLU A CA 1
ATOM 743 C C . GLU A 1 94 ? 10.812 -10.828 -1.514 1 98.62 94 GLU A C 1
ATOM 745 O O . GLU A 1 94 ? 10.938 -10.391 -0.369 1 98.62 94 GLU A O 1
ATOM 750 N N . PHE A 1 95 ? 11.797 -11.117 -2.324 1 97.75 95 PHE A N 1
ATOM 751 C CA . PHE A 1 95 ? 13.164 -10.797 -1.951 1 97.75 95 PHE A CA 1
ATOM 752 C C . PHE A 1 95 ? 13.531 -9.383 -2.396 1 97.75 95 PHE A C 1
ATOM 754 O O . PHE A 1 95 ? 13.453 -9.062 -3.584 1 97.75 95 PHE A O 1
ATOM 761 N N . TYR A 1 96 ? 13.898 -8.539 -1.475 1 97 96 TYR A N 1
ATOM 762 C CA . TYR A 1 96 ? 14.188 -7.137 -1.724 1 97 96 TYR A CA 1
ATOM 763 C C . TYR A 1 96 ? 15.281 -6.629 -0.786 1 97 96 TYR A C 1
ATOM 765 O O . TYR A 1 96 ? 15.133 -6.699 0.437 1 97 96 TYR A O 1
ATOM 773 N N . ASP A 1 97 ? 16.359 -6.098 -1.37 1 94.62 97 ASP A N 1
ATOM 774 C CA . ASP A 1 97 ? 17.469 -5.504 -0.613 1 94.62 97 ASP A CA 1
ATOM 775 C C . ASP A 1 97 ? 18 -6.48 0.427 1 94.62 97 ASP A C 1
ATOM 777 O O . ASP A 1 97 ? 18.094 -6.148 1.611 1 94.62 97 ASP A O 1
ATOM 781 N N . CYS A 1 98 ? 18.203 -7.68 -0.015 1 93.56 98 CYS A N 1
ATOM 782 C CA . CYS A 1 98 ? 18.859 -8.75 0.73 1 93.56 98 CYS A CA 1
ATOM 783 C C . CYS A 1 98 ? 17.984 -9.203 1.902 1 93.56 98 CYS A C 1
ATOM 785 O O . CYS A 1 98 ? 18.5 -9.773 2.869 1 93.56 98 CYS A O 1
ATOM 787 N N . ARG A 1 99 ? 16.688 -8.898 1.798 1 95.31 99 ARG A N 1
ATOM 788 C CA . ARG A 1 99 ? 15.742 -9.32 2.824 1 95.31 99 ARG A CA 1
ATOM 789 C C . ARG A 1 99 ? 14.445 -9.836 2.199 1 95.31 99 ARG A C 1
ATOM 791 O O . ARG A 1 99 ? 14.125 -9.492 1.062 1 95.31 99 ARG A O 1
ATOM 798 N N . SER A 1 100 ? 13.789 -10.727 3 1 97 100 SER A N 1
ATOM 799 C CA . SER A 1 100 ? 12.43 -11.086 2.607 1 97 100 SER A CA 1
ATOM 800 C C . SER A 1 100 ? 11.414 -10.078 3.137 1 97 100 SER A C 1
ATOM 802 O O . SER A 1 100 ? 11.531 -9.609 4.273 1 97 100 SER A O 1
ATOM 804 N N . VAL A 1 101 ? 10.492 -9.758 2.312 1 98.12 101 VAL A N 1
ATOM 805 C CA . VAL A 1 101 ? 9.422 -8.852 2.717 1 98.12 101 VAL A CA 1
ATOM 806 C C . VAL A 1 101 ? 8.062 -9.453 2.352 1 98.12 101 VAL A C 1
ATOM 808 O O . VAL A 1 101 ? 7.949 -10.188 1.368 1 98.12 101 VAL A O 1
ATOM 811 N N . ALA A 1 102 ? 7.066 -9.25 3.232 1 98.56 102 ALA A N 1
ATOM 812 C CA . ALA A 1 102 ? 5.684 -9.359 2.768 1 98.56 102 ALA A CA 1
ATOM 813 C C . ALA A 1 102 ? 5.328 -8.195 1.847 1 98.56 102 ALA A C 1
ATOM 815 O O . ALA A 1 102 ? 5.457 -7.027 2.229 1 98.56 102 ALA A O 1
ATOM 816 N N . SER A 1 103 ? 4.93 -8.484 0.622 1 98.75 103 SER A N 1
ATOM 817 C CA . SER A 1 103 ? 4.703 -7.395 -0.323 1 98.75 103 SER A CA 1
ATOM 818 C C . SER A 1 103 ? 3.395 -7.582 -1.081 1 98.75 103 SER A C 1
ATOM 820 O O . SER A 1 103 ? 2.861 -8.695 -1.145 1 98.75 103 SER A O 1
ATOM 822 N N . SER A 1 104 ? 2.857 -6.52 -1.599 1 98.94 104 SER A N 1
ATOM 823 C CA . SER A 1 104 ? 1.655 -6.508 -2.426 1 98.94 104 SER A CA 1
ATOM 824 C C . SER A 1 104 ? 1.711 -5.391 -3.463 1 98.94 104 SER A C 1
ATOM 826 O O . SER A 1 104 ? 2.223 -4.305 -3.188 1 98.94 104 SER A O 1
ATOM 828 N N . VAL A 1 105 ? 1.21 -5.723 -4.586 1 98.94 105 VAL A N 1
ATOM 829 C CA . VAL A 1 105 ? 1.059 -4.734 -5.648 1 98.94 105 VAL A CA 1
ATOM 830 C C . VAL A 1 105 ? -0.41 -4.633 -6.055 1 98.94 105 VAL A C 1
ATOM 832 O O . VAL A 1 105 ? -1.081 -5.652 -6.242 1 98.94 105 VAL A O 1
ATOM 835 N N . SER A 1 106 ? -0.96 -3.457 -6.074 1 98.94 106 SER A N 1
ATOM 836 C CA . SER A 1 106 ? -2.25 -3.186 -6.703 1 98.94 106 SER A CA 1
ATOM 837 C C . SER A 1 106 ? -2.078 -2.436 -8.016 1 98.94 106 SER A C 1
ATOM 839 O O . SER A 1 106 ? -1.293 -1.488 -8.102 1 98.94 106 SER A O 1
ATOM 841 N N . ALA A 1 107 ? -2.768 -2.877 -9.031 1 98.75 107 ALA A N 1
ATOM 842 C CA . ALA A 1 107 ? -2.629 -2.246 -10.344 1 98.75 107 ALA A CA 1
ATOM 843 C C . ALA A 1 107 ? -3.992 -1.875 -10.922 1 98.75 107 ALA A C 1
ATOM 845 O O . ALA A 1 107 ? -4.918 -2.691 -10.914 1 98.75 107 ALA A O 1
ATOM 846 N N . SER A 1 108 ? -4.102 -0.657 -11.328 1 97.56 108 SER A N 1
ATOM 847 C CA . SER A 1 108 ? -5.219 -0.135 -12.117 1 97.56 108 SER A CA 1
ATOM 848 C C . SER A 1 108 ? -4.742 0.389 -13.469 1 97.56 108 SER A C 1
ATOM 850 O O . SER A 1 108 ? -3.629 0.091 -13.898 1 97.56 108 SER A O 1
ATOM 852 N N . THR A 1 109 ? -5.664 1.143 -14.141 1 95.25 109 THR A N 1
ATOM 853 C CA . THR A 1 109 ? -5.293 1.712 -15.438 1 95.25 109 THR A CA 1
ATOM 854 C C . THR A 1 109 ? -4.203 2.77 -15.266 1 95.25 109 THR A C 1
ATOM 856 O O . THR A 1 109 ? -3.514 3.113 -16.219 1 95.25 109 THR A O 1
ATOM 859 N N . ASP A 1 110 ? -3.996 3.244 -14.055 1 96.31 110 ASP A N 1
ATOM 860 C CA . ASP A 1 110 ? -3.004 4.285 -13.805 1 96.31 110 ASP A CA 1
ATOM 861 C C . ASP A 1 110 ? -1.597 3.697 -13.734 1 96.31 110 ASP A C 1
ATOM 863 O O . ASP A 1 110 ? -0.619 4.371 -14.062 1 96.31 110 ASP A O 1
ATOM 867 N N . GLY A 1 111 ? -1.474 2.535 -13.289 1 98.25 111 GLY A N 1
ATOM 868 C CA . GLY A 1 111 ? -0.202 1.891 -13 1 98.25 111 GLY A CA 1
ATOM 869 C C . GLY A 1 111 ? -0.233 1.057 -11.734 1 98.25 111 GLY A C 1
ATOM 870 O O . GLY A 1 111 ? -1.299 0.611 -11.305 1 98.25 111 GLY A O 1
ATOM 871 N N . ALA A 1 112 ? 0.938 0.789 -11.211 1 98.81 112 ALA A N 1
ATOM 872 C CA . ALA A 1 112 ? 1.041 -0.107 -10.062 1 98.81 112 ALA A CA 1
ATOM 873 C C . ALA A 1 112 ? 1.438 0.66 -8.805 1 98.81 112 ALA A C 1
ATOM 875 O O . ALA A 1 112 ? 2.133 1.676 -8.883 1 98.81 112 ALA A O 1
ATOM 876 N N . ASP A 1 113 ? 0.941 0.21 -7.699 1 98.88 113 ASP A N 1
ATOM 877 C CA . ASP A 1 113 ? 1.222 0.649 -6.336 1 98.88 113 ASP A CA 1
ATOM 878 C C . ASP A 1 113 ? 1.782 -0.494 -5.496 1 98.88 113 ASP A C 1
ATOM 880 O O . ASP A 1 113 ? 1.093 -1.485 -5.246 1 98.88 113 ASP A O 1
ATOM 884 N N . TRP A 1 114 ? 3.078 -0.377 -5.102 1 98.94 114 TRP A N 1
ATOM 885 C CA . TRP A 1 114 ? 3.82 -1.423 -4.406 1 98.94 114 TRP A CA 1
ATOM 886 C C . TRP A 1 114 ? 3.961 -1.097 -2.924 1 98.94 114 TRP A C 1
ATOM 888 O O . TRP A 1 114 ? 4.336 0.019 -2.559 1 98.94 114 TRP A O 1
ATOM 898 N N . SER A 1 115 ? 3.594 -2.025 -2.035 1 98.88 115 SER A N 1
ATOM 899 C CA . SER A 1 115 ? 3.779 -1.873 -0.596 1 98.88 115 SER A CA 1
ATOM 900 C C . SER A 1 115 ? 4.5 -3.08 -0.001 1 98.88 115 SER A C 1
ATOM 902 O O . SER A 1 115 ? 4.402 -4.188 -0.529 1 98.88 115 SER A O 1
ATOM 904 N N . LEU A 1 116 ? 5.238 -2.826 1.104 1 98.44 116 LEU A N 1
ATOM 905 C CA . LEU A 1 116 ? 6.008 -3.941 1.644 1 98.44 116 LEU A CA 1
ATOM 906 C C . LEU A 1 116 ? 6.211 -3.783 3.146 1 98.44 116 LEU A C 1
ATOM 908 O O . LEU A 1 116 ? 6.227 -2.664 3.662 1 98.44 116 LEU A O 1
ATOM 912 N N . VAL A 1 117 ? 6.328 -4.887 3.824 1 97.69 117 VAL A N 1
ATOM 913 C CA . VAL A 1 117 ? 6.672 -5.035 5.234 1 97.69 117 VAL A CA 1
ATOM 914 C C . VAL A 1 117 ? 7.871 -5.965 5.379 1 97.69 117 VAL A C 1
ATOM 916 O O . VAL A 1 117 ? 7.836 -7.113 4.93 1 97.69 117 VAL A O 1
ATOM 919 N N . GLU A 1 118 ? 8.883 -5.48 6.043 1 96.12 118 GLU A N 1
ATOM 920 C CA . GLU A 1 118 ? 10.047 -6.336 6.246 1 96.12 118 GLU A CA 1
ATOM 921 C C . GLU A 1 118 ? 9.719 -7.492 7.191 1 96.12 118 GLU A C 1
ATOM 923 O O . GLU A 1 118 ? 9.086 -7.293 8.227 1 96.12 118 GLU A O 1
ATOM 928 N N . LEU A 1 119 ? 10.156 -8.648 6.809 1 95.88 119 LEU A N 1
ATOM 929 C CA . LEU A 1 119 ? 9.969 -9.828 7.641 1 95.88 119 LEU A CA 1
ATOM 930 C C . LEU A 1 119 ? 11.211 -10.102 8.484 1 95.88 119 LEU A C 1
ATOM 932 O O . LEU A 1 119 ? 12.289 -9.57 8.211 1 95.88 119 LEU A O 1
ATOM 936 N N . PRO A 1 120 ? 11.031 -10.945 9.539 1 93.12 120 PRO A N 1
ATOM 937 C CA . PRO A 1 120 ? 12.203 -11.312 10.328 1 93.12 120 PRO A CA 1
ATOM 938 C C . PRO A 1 120 ? 13.312 -11.945 9.484 1 93.12 120 PRO A C 1
ATOM 940 O O . PRO A 1 120 ? 13.023 -12.641 8.508 1 93.12 120 PRO A O 1
ATOM 943 N N . LYS A 1 121 ? 14.508 -11.68 9.969 1 92.12 121 LYS A N 1
ATOM 944 C CA . LYS A 1 121 ? 15.672 -12.188 9.25 1 92.12 121 LYS A CA 1
ATOM 945 C C . LYS A 1 121 ? 15.594 -13.703 9.086 1 92.12 121 LYS A C 1
ATOM 947 O O . LYS A 1 121 ? 15.289 -14.422 10.039 1 92.12 121 LYS A O 1
ATOM 952 N N . GLY A 1 122 ? 15.805 -14.164 7.863 1 91.25 122 GLY A N 1
ATOM 953 C CA . GLY A 1 122 ? 15.883 -15.594 7.602 1 91.25 122 GLY A CA 1
ATOM 954 C C . GLY A 1 122 ? 14.547 -16.203 7.219 1 91.25 122 GLY A C 1
ATOM 955 O O . GLY A 1 122 ? 14.484 -17.359 6.781 1 91.25 122 GLY A O 1
ATOM 956 N N . GLN A 1 123 ? 13.477 -15.438 7.379 1 94.19 123 GLN A N 1
ATOM 957 C CA . GLN A 1 123 ? 12.172 -15.977 7.008 1 94.19 123 GLN A CA 1
ATOM 958 C C . GLN A 1 123 ? 12.039 -16.125 5.496 1 94.19 123 GLN A C 1
ATOM 960 O O . GLN A 1 123 ? 12.273 -15.156 4.754 1 94.19 123 GLN A O 1
ATOM 965 N N . ASN A 1 124 ? 11.648 -17.328 5.078 1 96 124 ASN A N 1
ATOM 966 C CA . ASN A 1 124 ? 11.555 -17.578 3.643 1 96 124 ASN A CA 1
ATOM 967 C C . ASN A 1 124 ? 10.172 -18.109 3.256 1 96 124 ASN A C 1
ATOM 969 O O . ASN A 1 124 ? 9.969 -18.547 2.125 1 96 124 ASN A O 1
ATOM 973 N N . ASP A 1 125 ? 9.312 -18.188 4.168 1 97.56 125 ASP A N 1
ATOM 974 C CA . ASP A 1 125 ? 7.93 -18.594 3.938 1 97.56 125 ASP A CA 1
ATOM 975 C C . ASP A 1 125 ? 6.949 -17.547 4.453 1 97.56 125 ASP A C 1
ATOM 977 O O . ASP A 1 125 ? 7.312 -16.703 5.281 1 97.56 125 ASP A O 1
ATOM 981 N N . LEU A 1 126 ? 5.734 -17.578 3.926 1 98.44 126 LEU A N 1
ATOM 982 C CA . LEU A 1 126 ? 4.723 -16.609 4.348 1 98.44 126 LEU A CA 1
ATOM 983 C C . LEU A 1 126 ? 3.322 -17.109 4.031 1 98.44 126 LEU A C 1
ATOM 985 O O . LEU A 1 126 ? 3.059 -17.562 2.912 1 98.44 126 LEU A O 1
ATOM 989 N N . ARG A 1 127 ? 2.518 -17.094 5.031 1 98.62 127 ARG A N 1
ATOM 990 C CA . ARG A 1 127 ? 1.092 -17.266 4.77 1 98.62 127 ARG A CA 1
ATOM 991 C C . ARG A 1 127 ? 0.433 -15.945 4.391 1 98.62 127 ARG A C 1
ATOM 993 O O . ARG A 1 127 ? 0.588 -14.945 5.098 1 98.62 127 ARG A O 1
ATOM 1000 N N . VAL A 1 128 ? -0.282 -15.953 3.303 1 98.81 128 VAL A N 1
ATOM 1001 C CA . VAL A 1 128 ? -0.905 -14.734 2.797 1 98.81 128 VAL A CA 1
ATOM 1002 C C . VAL A 1 128 ? -2.393 -14.977 2.549 1 98.81 128 VAL A C 1
ATOM 1004 O O . VAL A 1 128 ? -2.803 -16.109 2.26 1 98.81 128 VAL A O 1
ATOM 1007 N N . ARG A 1 129 ? -3.172 -13.898 2.715 1 98.81 129 ARG A N 1
ATOM 1008 C CA . ARG A 1 129 ? -4.621 -14 2.588 1 98.81 129 ARG A CA 1
ATOM 1009 C C . ARG A 1 129 ? -5.191 -12.781 1.866 1 98.81 129 ARG A C 1
ATOM 1011 O O . ARG A 1 129 ? -4.781 -11.648 2.127 1 98.81 129 ARG A O 1
ATOM 1018 N N . LEU A 1 130 ? -6.062 -13.023 0.904 1 98.88 130 LEU A N 1
ATOM 1019 C CA . LEU A 1 130 ? -6.91 -12.008 0.278 1 98.88 130 LEU A CA 1
ATOM 1020 C C . LEU A 1 130 ? -8.359 -12.164 0.731 1 98.88 130 LEU A C 1
ATOM 1022 O O . LEU A 1 130 ? -8.891 -13.273 0.753 1 98.88 130 LEU A O 1
ATOM 1026 N N . GLU A 1 131 ? -8.938 -11.008 1.091 1 98.81 131 GLU A N 1
ATOM 1027 C CA . GLU A 1 131 ? -10.312 -11.055 1.576 1 98.81 131 GLU A CA 1
ATOM 1028 C C . GLU A 1 131 ? -11.156 -9.938 0.967 1 98.81 131 GLU A C 1
ATOM 1030 O O . GLU A 1 131 ? -10.727 -8.781 0.936 1 98.81 131 GLU A O 1
ATOM 1035 N N . LYS A 1 132 ? -12.32 -10.32 0.514 1 98.25 132 LYS A N 1
ATOM 1036 C CA . LYS A 1 132 ? -13.273 -9.344 0 1 98.25 132 LYS A CA 1
ATOM 1037 C C . LYS A 1 132 ? -14.156 -8.797 1.117 1 98.25 132 LYS A C 1
ATOM 1039 O O . LYS A 1 132 ? -14.812 -9.555 1.828 1 98.25 132 LYS A O 1
ATOM 1044 N N . VAL A 1 133 ? -14.156 -7.516 1.329 1 97.94 133 VAL A N 1
ATOM 1045 C CA . VAL A 1 133 ? -15.023 -6.812 2.266 1 97.94 133 VAL A CA 1
ATOM 1046 C C . VAL A 1 133 ? -15.75 -5.68 1.544 1 97.94 133 VAL A C 1
ATOM 1048 O O . VAL A 1 133 ? -15.188 -4.602 1.344 1 97.94 133 VAL A O 1
ATOM 1051 N N . GLY A 1 134 ? -17.047 -5.914 1.193 1 95.5 134 GLY A N 1
ATOM 1052 C CA . GLY A 1 134 ? -17.719 -4.957 0.331 1 95.5 134 GLY A CA 1
ATOM 1053 C C . GLY A 1 134 ? -17.047 -4.793 -1.02 1 95.5 134 GLY A C 1
ATOM 1054 O O . GLY A 1 134 ? -16.828 -5.773 -1.731 1 95.5 134 GLY A O 1
ATOM 1055 N N . SER A 1 135 ? -16.672 -3.562 -1.289 1 96.06 135 SER A N 1
ATOM 1056 C CA . SER A 1 135 ? -15.984 -3.311 -2.553 1 96.06 135 SER A CA 1
ATOM 1057 C C . SER A 1 135 ? -14.469 -3.34 -2.373 1 96.06 135 SER A C 1
ATOM 1059 O O . SER A 1 135 ? -13.719 -3.184 -3.342 1 96.06 135 SER A O 1
ATOM 1061 N N . SER A 1 136 ? -14.039 -3.637 -1.192 1 98.44 136 SER A N 1
ATOM 1062 C CA . SER A 1 136 ? -12.617 -3.562 -0.892 1 98.44 136 SER A CA 1
ATOM 1063 C C . SER A 1 136 ? -11.961 -4.941 -0.953 1 98.44 136 SER A C 1
ATOM 1065 O O . SER A 1 136 ? -12.625 -5.953 -0.708 1 98.44 136 SER A O 1
ATOM 1067 N N . LEU A 1 137 ? -10.773 -4.949 -1.375 1 98.88 137 LEU A N 1
ATOM 1068 C CA . LEU A 1 137 ? -9.898 -6.098 -1.182 1 98.88 137 LEU A CA 1
ATOM 1069 C C . LEU A 1 137 ? -8.914 -5.848 -0.045 1 98.88 137 LEU A C 1
ATOM 1071 O O . LEU A 1 137 ? -8.195 -4.848 -0.055 1 98.88 137 LEU A O 1
ATOM 1075 N N . GLU A 1 138 ? -8.93 -6.719 0.943 1 98.94 138 GLU A N 1
ATOM 1076 C CA . GLU A 1 138 ? -7.965 -6.656 2.037 1 98.94 138 GLU A CA 1
ATOM 1077 C C . GLU A 1 138 ? -6.875 -7.711 1.874 1 98.94 138 GLU A C 1
ATOM 1079 O O . GLU A 1 138 ? -7.152 -8.844 1.477 1 98.94 138 GLU A O 1
ATOM 1084 N N . VAL A 1 139 ? -5.672 -7.332 2.123 1 98.94 139 VAL A N 1
ATOM 1085 C CA . VAL A 1 139 ? -4.504 -8.211 2.055 1 98.94 139 VAL A CA 1
ATOM 1086 C C . VAL A 1 139 ? -3.926 -8.406 3.453 1 98.94 139 VAL A C 1
ATOM 1088 O O . VAL A 1 139 ? -3.674 -7.438 4.172 1 98.94 139 VAL A O 1
ATOM 1091 N N . TRP A 1 140 ? -3.727 -9.664 3.791 1 98.88 140 TRP A N 1
ATOM 1092 C CA . TRP A 1 140 ? -3.211 -10.023 5.105 1 98.88 140 TRP A CA 1
ATOM 1093 C C . TRP A 1 140 ? -2.014 -10.961 4.984 1 98.88 140 TRP A C 1
ATOM 1095 O O . TRP A 1 140 ? -1.866 -11.656 3.979 1 98.88 140 TRP A O 1
ATOM 1105 N N . PHE A 1 141 ? -1.152 -10.961 5.992 1 98.69 141 PHE A N 1
ATOM 1106 C CA . PHE A 1 141 ? -0.1 -11.961 6.129 1 98.69 141 PHE A CA 1
ATOM 1107 C C . PHE A 1 141 ? 0.044 -12.398 7.582 1 98.69 141 PHE A C 1
ATOM 1109 O O . PHE A 1 141 ? -0.337 -11.664 8.5 1 98.69 141 PHE A O 1
ATOM 1116 N N . GLU A 1 142 ? 0.566 -13.57 7.75 1 97.06 142 GLU A N 1
ATOM 1117 C CA . GLU A 1 142 ? 0.824 -14.078 9.094 1 97.06 142 GLU A CA 1
ATOM 1118 C C . GLU A 1 142 ? 2.256 -13.781 9.531 1 97.06 142 GLU A C 1
ATOM 1120 O O . GLU A 1 142 ? 3.205 -14.078 8.797 1 97.06 142 GLU A O 1
ATOM 1125 N N . ASP A 1 143 ? 2.521 -13.117 10.711 1 87.75 143 ASP A N 1
ATOM 1126 C CA . ASP A 1 143 ? 3.818 -12.594 11.125 1 87.75 143 ASP A CA 1
ATOM 1127 C C . ASP A 1 143 ? 4.715 -13.703 11.664 1 87.75 143 ASP A C 1
ATOM 1129 O O . ASP A 1 143 ? 5.723 -13.43 12.32 1 87.75 143 ASP A O 1
ATOM 1133 N N . GLY A 1 144 ? 4.555 -14.898 11.555 1 78.69 144 GLY A N 1
ATOM 1134 C CA . GLY A 1 144 ? 5.387 -15.977 12.07 1 78.69 144 GLY A CA 1
ATOM 1135 C C . GLY A 1 144 ? 4.988 -16.422 13.461 1 78.69 144 GLY A C 1
ATOM 1136 O O . GLY A 1 144 ? 5.359 -17.516 13.891 1 78.69 144 GLY A O 1
ATOM 1137 N N . GLN A 1 145 ? 4.352 -15.531 14.156 1 84.19 145 GLN A N 1
ATOM 1138 C CA . GLN A 1 145 ? 3.908 -15.875 15.5 1 84.19 145 GLN A CA 1
ATOM 1139 C C . GLN A 1 145 ? 2.439 -16.297 15.508 1 84.19 145 GLN A C 1
ATOM 1141 O O . GLN A 1 145 ? 1.81 -16.344 16.562 1 84.19 145 GLN A O 1
ATOM 1146 N N . GLY A 1 146 ? 1.962 -16.406 14.352 1 87.56 146 GLY A N 1
ATOM 1147 C CA . GLY A 1 146 ? 0.606 -16.922 14.234 1 87.56 146 GLY A CA 1
ATOM 1148 C C . GLY A 1 146 ? -0.443 -15.828 14.18 1 87.56 146 GLY A C 1
ATOM 1149 O O . GLY A 1 146 ? -1.642 -16.109 14.133 1 87.56 146 GLY A O 1
ATOM 1150 N N . GLU A 1 147 ? -0.071 -14.602 14.227 1 93.38 147 GLU A N 1
ATOM 1151 C CA . GLU A 1 147 ? -1.028 -13.5 14.164 1 93.38 147 GLU A CA 1
ATOM 1152 C C . GLU A 1 147 ? -1.142 -12.945 12.75 1 93.38 147 GLU A C 1
ATOM 1154 O O . GLU A 1 147 ? -0.13 -12.719 12.086 1 93.38 147 GLU A O 1
ATOM 1159 N N . TRP A 1 148 ? -2.434 -12.773 12.328 1 97.12 148 TRP A N 1
ATOM 1160 C CA . TRP A 1 148 ? -2.672 -12.133 11.039 1 97.12 148 TRP A CA 1
ATOM 1161 C C . TRP A 1 148 ? -2.549 -10.617 11.164 1 97.12 148 TRP A C 1
ATOM 1163 O O . TRP A 1 148 ? -3.133 -10.008 12.062 1 97.12 148 TRP A O 1
ATOM 1173 N N . LYS A 1 149 ? -1.754 -10.078 10.281 1 97.38 149 LYS A N 1
ATOM 1174 C CA . LYS A 1 149 ? -1.563 -8.633 10.195 1 97.38 149 LYS A CA 1
ATOM 1175 C C . LYS A 1 149 ? -2.039 -8.094 8.852 1 97.38 149 LYS A C 1
ATOM 1177 O O . LYS A 1 149 ? -1.805 -8.711 7.809 1 97.38 149 LYS A O 1
ATOM 1182 N N . LYS A 1 150 ? -2.748 -7.004 8.945 1 98.31 150 LYS A N 1
ATOM 1183 C CA . LYS A 1 150 ? -3.184 -6.375 7.703 1 98.31 150 LYS A CA 1
ATOM 1184 C C . LYS A 1 150 ? -2.02 -5.676 7.004 1 98.31 150 LYS A C 1
ATOM 1186 O O . LYS A 1 150 ? -1.25 -4.953 7.641 1 98.31 150 LYS A O 1
ATOM 1191 N N . LEU A 1 151 ? -1.902 -5.949 5.742 1 98.69 151 LEU A N 1
ATOM 1192 C CA . LEU A 1 151 ? -0.871 -5.332 4.918 1 98.69 151 LEU A CA 1
ATOM 1193 C C . LEU A 1 151 ? -1.448 -4.184 4.094 1 98.69 151 LEU A C 1
ATOM 1195 O O . LEU A 1 151 ? -0.779 -3.168 3.881 1 98.69 151 LEU A O 1
ATOM 1199 N N . ARG A 1 152 ? -2.713 -4.371 3.652 1 98.88 152 ARG A N 1
ATOM 1200 C CA . ARG A 1 152 ? -3.238 -3.451 2.65 1 98.88 152 ARG A CA 1
ATOM 1201 C C . ARG A 1 152 ? -4.758 -3.553 2.555 1 98.88 152 ARG A C 1
ATOM 1203 O O . ARG A 1 152 ? -5.328 -4.617 2.791 1 98.88 152 ARG A O 1
ATOM 1210 N N . GLU A 1 153 ? -5.375 -2.412 2.246 1 98.88 153 GLU A N 1
ATOM 1211 C CA . GLU A 1 153 ? -6.781 -2.363 1.858 1 98.88 153 GLU A CA 1
ATOM 1212 C C . GLU A 1 153 ? -6.98 -1.508 0.61 1 98.88 153 GLU A C 1
ATOM 1214 O O . GLU A 1 153 ? -6.684 -0.311 0.618 1 98.88 153 GLU A O 1
ATOM 1219 N N . VAL A 1 154 ? -7.441 -2.131 -0.451 1 98.88 154 VAL A N 1
ATOM 1220 C CA . VAL A 1 154 ? -7.742 -1.456 -1.709 1 98.88 154 VAL A CA 1
ATOM 1221 C C . VAL A 1 154 ? -9.25 -1.283 -1.854 1 98.88 154 VAL A C 1
ATOM 1223 O O . VAL A 1 154 ? -9.953 -2.213 -2.262 1 98.88 154 VAL A O 1
ATOM 1226 N N . ASN A 1 155 ? -9.758 -0.074 -1.648 1 98.44 155 ASN A N 1
ATOM 1227 C CA . ASN A 1 155 ? -11.195 0.032 -1.435 1 98.44 155 ASN A CA 1
ATOM 1228 C C . ASN A 1 155 ? -11.953 0.177 -2.754 1 98.44 155 ASN A C 1
ATOM 1230 O O . ASN A 1 155 ? -13.18 0.192 -2.771 1 98.44 155 ASN A O 1
ATOM 1234 N N . TRP A 1 156 ? -11.25 0.233 -3.848 1 98.38 156 TRP A N 1
ATOM 1235 C CA . TRP A 1 156 ? -11.875 0.401 -5.156 1 98.38 156 TRP A CA 1
ATOM 1236 C C . TRP A 1 156 ? -11.82 -0.896 -5.957 1 98.38 156 TRP A C 1
ATOM 1238 O O . TRP A 1 156 ? -12.328 -0.963 -7.078 1 98.38 156 TRP A O 1
ATOM 1248 N N . PHE A 1 157 ? -11.297 -1.928 -5.477 1 98.62 157 PHE A N 1
ATOM 1249 C CA . PHE A 1 157 ? -10.891 -3.084 -6.266 1 98.62 157 PHE A CA 1
ATOM 1250 C C . PHE A 1 157 ? -12.102 -3.762 -6.898 1 98.62 157 PHE A C 1
ATOM 1252 O O . PHE A 1 157 ? -12.078 -4.102 -8.078 1 98.62 157 PHE A O 1
ATOM 1259 N N . PHE A 1 158 ? -13.148 -3.932 -6.125 1 97.62 158 PHE A N 1
ATOM 1260 C CA . PHE A 1 158 ? -14.289 -4.668 -6.648 1 97.62 158 PHE A CA 1
ATOM 1261 C C . PHE A 1 158 ? -15.375 -3.715 -7.133 1 97.62 158 PHE A C 1
ATOM 1263 O O . PHE A 1 158 ? -16.438 -4.152 -7.59 1 97.62 158 PHE A O 1
ATOM 1270 N N . TRP A 1 159 ? -15.125 -2.43 -6.984 1 97.25 159 TRP A N 1
ATOM 1271 C CA . TRP A 1 159 ? -16.125 -1.455 -7.406 1 97.25 159 TRP A CA 1
ATOM 1272 C C . TRP A 1 159 ? -16.359 -1.526 -8.914 1 97.25 159 TRP A C 1
ATOM 1274 O O . TRP A 1 159 ? -15.406 -1.42 -9.695 1 97.25 159 TRP A O 1
ATOM 1284 N N . GLY A 1 160 ? -17.594 -1.731 -9.289 1 94.69 160 GLY A N 1
ATOM 1285 C CA . GLY A 1 160 ? -17.969 -1.758 -10.695 1 94.69 160 GLY A CA 1
ATOM 1286 C C . GLY A 1 160 ? -17.516 -3.02 -11.406 1 94.69 160 GLY A C 1
ATOM 1287 O O . GLY A 1 160 ? -17.469 -3.059 -12.641 1 94.69 160 GLY A O 1
ATOM 1288 N N . VAL A 1 161 ? -17.188 -4.004 -10.688 1 93.56 161 VAL A N 1
ATOM 1289 C CA . VAL A 1 161 ? -16.656 -5.234 -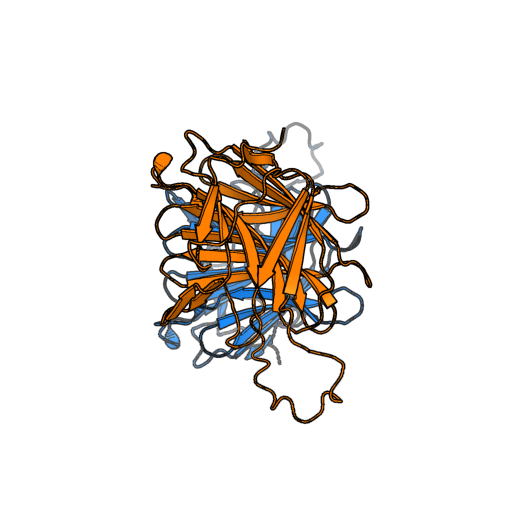11.273 1 93.56 161 VAL A CA 1
ATOM 1290 C C . VAL A 1 161 ? -17.766 -6.293 -11.305 1 93.56 161 VAL A C 1
ATOM 1292 O O . VAL A 1 161 ? -18.469 -6.488 -10.32 1 93.56 161 VAL A O 1
ATOM 1295 N N . GLU A 1 162 ? -17.875 -6.957 -12.453 1 91.69 162 GLU A N 1
ATOM 1296 C CA . GLU A 1 162 ? -18.734 -8.133 -12.531 1 91.69 162 GLU A CA 1
ATOM 1297 C C . GLU A 1 162 ? -18.078 -9.344 -11.883 1 91.69 162 GLU A C 1
ATOM 1299 O O . GLU A 1 162 ? -16.938 -9.703 -12.227 1 91.69 162 GLU A O 1
ATOM 1304 N N . GLU A 1 163 ? -18.766 -9.969 -11.047 1 88.94 163 GLU A N 1
ATOM 1305 C CA . GLU A 1 163 ? -18.234 -11.062 -10.25 1 88.94 163 GLU A CA 1
ATOM 1306 C C . GLU A 1 163 ? -17.656 -12.156 -11.148 1 88.94 163 GLU A C 1
ATOM 1308 O O . GLU A 1 163 ? -16.641 -12.773 -10.812 1 88.94 163 GLU A O 1
ATOM 1313 N N . LYS A 1 164 ? -18.266 -12.383 -12.242 1 87.31 164 LYS A N 1
ATOM 1314 C CA . LYS A 1 164 ? -17.875 -13.477 -13.125 1 87.31 164 LYS A CA 1
ATOM 1315 C C . LYS A 1 164 ? -16.5 -13.219 -13.75 1 87.31 164 LYS A C 1
ATOM 1317 O O . LYS A 1 164 ? -15.898 -14.125 -14.328 1 87.31 164 LYS A O 1
ATOM 1322 N N . THR A 1 165 ? -16.031 -11.984 -13.617 1 89.75 165 THR A N 1
ATOM 1323 C CA . THR A 1 165 ? -14.75 -11.648 -14.227 1 89.75 165 THR A CA 1
ATOM 1324 C C . THR A 1 165 ? -13.617 -11.844 -13.227 1 89.75 165 THR A C 1
ATOM 1326 O O . THR A 1 165 ? -12.438 -11.734 -13.586 1 89.75 165 THR A O 1
ATOM 1329 N N . ILE A 1 166 ? -13.922 -12.164 -12.031 1 94.75 166 ILE A N 1
ATOM 1330 C CA . ILE A 1 166 ? -12.922 -12.305 -10.977 1 94.75 166 ILE A CA 1
ATOM 1331 C C . ILE A 1 166 ? -12.203 -13.641 -11.125 1 94.75 166 ILE A C 1
ATOM 1333 O O . ILE A 1 166 ? -12.852 -14.688 -11.242 1 94.75 166 ILE A O 1
ATOM 1337 N N . LYS A 1 167 ? -10.945 -13.609 -11.219 1 94.88 167 LYS A N 1
ATOM 1338 C CA . LYS A 1 167 ? -10.07 -14.781 -11.227 1 94.88 167 LYS A CA 1
ATOM 1339 C C . LYS A 1 167 ? -9.055 -14.711 -10.094 1 94.88 167 LYS A C 1
ATOM 1341 O O . LYS A 1 167 ? -8.508 -13.641 -9.805 1 94.88 167 LYS A O 1
ATOM 1346 N N . VAL A 1 168 ? -8.852 -15.836 -9.398 1 97.06 168 VAL A N 1
ATOM 1347 C CA . VAL A 1 168 ? -7.922 -15.883 -8.273 1 97.06 168 VAL A CA 1
ATOM 1348 C C . VAL A 1 168 ? -6.965 -17.062 -8.445 1 97.06 168 VAL A C 1
ATOM 1350 O O . VAL A 1 168 ? -7.363 -18.125 -8.922 1 97.06 168 VAL A O 1
ATOM 1353 N N . GLY A 1 169 ? -5.746 -16.891 -8.094 1 97.56 169 GLY A N 1
ATOM 1354 C CA . GLY A 1 169 ? -4.762 -17.953 -8.195 1 97.56 169 GLY A CA 1
ATOM 1355 C C . GLY A 1 169 ? -3.453 -17.625 -7.504 1 97.56 169 GLY A C 1
ATOM 1356 O O . GLY A 1 169 ? -3.441 -16.938 -6.477 1 97.56 169 GLY A O 1
ATOM 1357 N N . VAL A 1 170 ? -2.365 -18.266 -7.992 1 98.69 170 VAL A N 1
ATOM 1358 C CA . VAL A 1 170 ? -1.022 -18.078 -7.453 1 98.69 170 VAL A CA 1
ATOM 1359 C C . VAL A 1 170 ? -0.068 -17.672 -8.578 1 98.69 170 VAL A C 1
ATOM 1361 O O . VAL A 1 170 ? -0.354 -17.906 -9.75 1 98.69 170 VAL A O 1
ATOM 1364 N N . TYR A 1 171 ? 0.974 -17.047 -8.203 1 98.56 171 TYR A N 1
ATOM 1365 C CA . TYR A 1 171 ? 1.969 -16.609 -9.18 1 98.56 171 TYR A CA 1
ATOM 1366 C C . TYR A 1 171 ? 3.381 -16.859 -8.664 1 98.56 171 TYR A C 1
ATOM 1368 O O . TYR A 1 171 ? 3.588 -17.047 -7.465 1 98.56 171 TYR A O 1
ATOM 1376 N N . ALA A 1 172 ? 4.332 -16.938 -9.539 1 97.56 172 ALA A N 1
ATOM 1377 C CA . ALA A 1 172 ? 5.773 -16.953 -9.297 1 97.56 172 ALA A CA 1
ATOM 1378 C C . ALA A 1 172 ? 6.5 -16.031 -10.266 1 97.56 172 ALA A C 1
ATOM 1380 O O . ALA A 1 172 ? 6.195 -16 -11.461 1 97.56 172 ALA A O 1
ATOM 1381 N N . SER A 1 173 ? 7.398 -15.258 -9.727 1 96.62 173 SER A N 1
ATOM 1382 C CA . SER A 1 173 ? 8.07 -14.281 -10.586 1 96.62 173 SER A CA 1
ATOM 1383 C C . SER A 1 173 ? 9.547 -14.148 -10.211 1 96.62 173 SER A C 1
ATOM 1385 O O . SER A 1 173 ? 9.898 -14.164 -9.031 1 96.62 173 SER A O 1
ATOM 1387 N N . ARG A 1 174 ? 10.414 -14.109 -11.219 1 94.81 174 ARG A N 1
ATOM 1388 C CA . 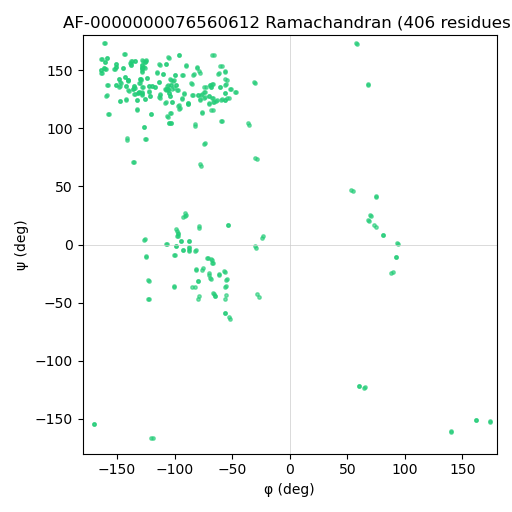ARG A 1 174 ? 11.82 -13.711 -11.117 1 94.81 174 ARG A CA 1
ATOM 1389 C C . ARG A 1 174 ? 12.133 -12.586 -12.094 1 94.81 174 ARG A C 1
ATOM 1391 O O . ARG A 1 174 ? 12.57 -12.836 -13.219 1 94.81 174 ARG A O 1
ATOM 1398 N N . PRO A 1 175 ? 11.992 -11.383 -11.641 1 94.12 175 PRO A N 1
ATOM 1399 C CA . PRO A 1 175 ? 12.195 -10.242 -12.539 1 94.12 175 PRO A CA 1
ATOM 1400 C C . PRO A 1 175 ? 13.656 -10.078 -12.961 1 94.12 175 PRO A C 1
ATOM 1402 O O . PRO A 1 175 ? 13.938 -9.539 -14.031 1 94.12 175 PRO A O 1
ATOM 1405 N N . ALA A 1 176 ? 14.578 -10.477 -12.125 1 88.44 176 ALA 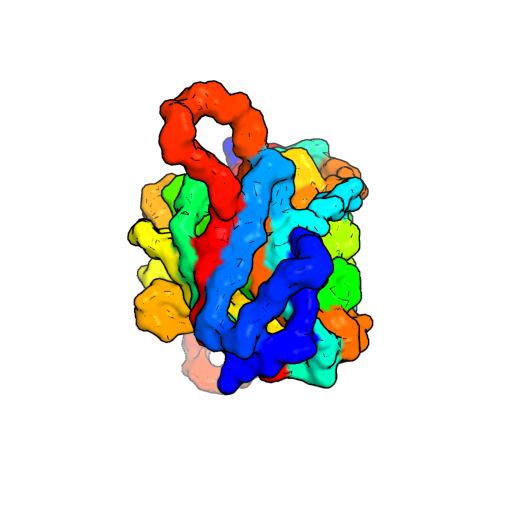A N 1
ATOM 1406 C CA . ALA A 1 176 ? 15.992 -10.328 -12.445 1 88.44 176 ALA A CA 1
ATOM 1407 C C . ALA A 1 176 ? 16.344 -11.062 -13.734 1 88.44 176 ALA A C 1
ATOM 1409 O O . ALA A 1 176 ? 15.875 -12.18 -13.969 1 88.44 176 ALA A O 1
ATOM 1410 N N . ASN A 1 177 ? 16.953 -10.32 -14.703 1 76.75 177 ASN A N 1
ATOM 1411 C CA . ASN A 1 177 ? 17.438 -10.93 -15.938 1 76.75 177 ASN A CA 1
ATOM 1412 C C . ASN A 1 177 ? 18.812 -11.562 -15.742 1 76.75 177 ASN A C 1
ATOM 1414 O O . ASN A 1 177 ? 19.797 -10.859 -15.523 1 76.75 177 ASN A O 1
ATOM 1418 N N . LEU A 1 178 ? 18.828 -12.734 -15.656 1 67.44 178 LEU A N 1
ATOM 1419 C CA . LEU A 1 178 ? 20.078 -13.43 -15.391 1 67.44 178 LEU A CA 1
ATOM 1420 C C . LEU A 1 178 ? 20.766 -13.844 -16.703 1 67.44 178 LEU A C 1
ATOM 1422 O O . LEU A 1 178 ? 21.594 -14.758 -16.703 1 67.44 178 LEU A O 1
ATOM 1426 N N . ASN A 1 179 ? 20.453 -13.148 -17.781 1 61.56 179 ASN A N 1
ATOM 1427 C CA . ASN A 1 179 ? 21.219 -13.453 -18.984 1 61.56 179 ASN A CA 1
ATOM 1428 C C . ASN A 1 179 ? 22.719 -13.352 -18.734 1 61.56 179 ASN A C 1
ATOM 1430 O O . ASN A 1 179 ? 23.375 -12.438 -19.234 1 61.56 179 ASN A O 1
ATOM 1434 N N . PHE A 1 180 ? 23.172 -13.352 -17.453 1 52.09 180 PHE A N 1
ATOM 1435 C CA . PHE A 1 180 ? 24.641 -13.305 -17.438 1 52.09 180 PHE A CA 1
ATOM 1436 C C . PHE A 1 180 ? 25.219 -14.438 -18.266 1 52.09 180 PHE A C 1
ATOM 1438 O O . PHE A 1 180 ? 24.625 -15.516 -18.359 1 52.09 180 PHE A O 1
ATOM 1445 N N . PRO A 1 181 ? 26.062 -14.062 -19.188 1 47.62 181 PRO A N 1
ATOM 1446 C CA . PRO A 1 181 ? 26.781 -15.141 -19.875 1 47.62 181 PRO A CA 1
ATOM 1447 C C . PRO A 1 181 ? 27.109 -16.312 -18.938 1 47.62 181 PRO A C 1
ATOM 1449 O O . PRO A 1 181 ? 27.406 -16.094 -17.766 1 47.62 181 PRO A O 1
ATOM 1452 N N . GLN A 1 182 ? 26.391 -17.359 -19.031 1 44.31 182 GLN A N 1
ATOM 1453 C CA . GLN A 1 182 ? 26.781 -18.625 -18.438 1 44.31 182 GLN A CA 1
ATOM 1454 C C . GLN A 1 182 ? 28.297 -18.703 -18.234 1 44.31 182 GLN A C 1
ATOM 1456 O O . GLN A 1 182 ? 28.906 -19.75 -18.516 1 44.31 182 GLN A O 1
ATOM 1461 N N . ALA A 1 183 ? 29.016 -17.594 -18.469 1 41.12 183 ALA A N 1
ATOM 1462 C CA . ALA A 1 183 ? 30.453 -17.891 -18.422 1 41.12 183 ALA A CA 1
ATOM 1463 C C . ALA A 1 183 ? 30.812 -18.609 -17.125 1 41.12 183 ALA A C 1
ATOM 1465 O O . ALA A 1 183 ? 31.656 -19.5 -17.125 1 41.12 183 ALA A O 1
ATOM 1466 N N . MET A 1 184 ? 30.609 -17.844 -15.938 1 40.25 184 MET A N 1
ATOM 1467 C CA . MET A 1 184 ? 31.359 -18.297 -14.773 1 40.25 184 MET A CA 1
ATOM 1468 C C . MET A 1 184 ? 30.734 -19.562 -14.18 1 40.25 184 MET A C 1
ATOM 1470 O O . MET A 1 184 ? 31.078 -19.969 -13.078 1 40.25 184 MET A O 1
ATOM 1474 N N . SER A 1 185 ? 29.484 -19.891 -14.422 1 39.34 185 SER A N 1
ATOM 1475 C CA . SER A 1 185 ? 29.156 -21.141 -13.734 1 39.34 185 SER A CA 1
ATOM 1476 C C . SER A 1 185 ? 30.062 -22.266 -14.195 1 39.34 185 SER A C 1
ATOM 1478 O O . SER A 1 185 ? 30.391 -22.375 -15.375 1 39.34 185 SER A O 1
ATOM 1480 N N . SER A 1 186 ? 30.984 -22.625 -13.32 1 42.81 186 SER A N 1
ATOM 1481 C CA . SER A 1 186 ? 31.578 -23.922 -13.625 1 42.81 186 SER A CA 1
ATOM 1482 C C . SER A 1 186 ? 30.594 -24.844 -14.336 1 42.81 186 SER A C 1
ATOM 1484 O O . SER A 1 186 ? 29.375 -24.703 -14.156 1 42.81 186 SER A O 1
ATOM 1486 N N . PRO A 1 187 ? 30.969 -25.609 -15.336 1 43.22 187 PRO A N 1
ATOM 1487 C CA . PRO A 1 187 ? 30.109 -26.516 -16.109 1 43.22 187 PRO A CA 1
ATOM 1488 C C . PRO A 1 187 ? 28.906 -27.016 -15.32 1 43.22 187 PRO A C 1
ATOM 1490 O O . PRO A 1 187 ? 27.875 -27.344 -15.898 1 43.22 187 PRO A O 1
ATOM 1493 N N . GLY A 1 188 ? 29.031 -27.438 -14.07 1 42.69 188 GLY A N 1
ATOM 1494 C CA . GLY A 1 188 ? 28.094 -28.281 -13.336 1 42.69 188 GLY A CA 1
ATOM 1495 C C . GLY A 1 188 ? 26.891 -27.516 -12.82 1 42.69 188 GLY A C 1
ATOM 1496 O O . GLY A 1 188 ? 25.969 -28.125 -12.242 1 42.69 188 GLY A O 1
ATOM 1497 N N . THR A 1 189 ? 27.125 -26.328 -12.242 1 44.84 189 THR A N 1
ATOM 1498 C CA . THR A 1 189 ? 25.938 -25.797 -11.57 1 44.84 189 THR A CA 1
ATOM 1499 C C . THR A 1 189 ? 24.953 -25.219 -12.586 1 44.84 189 THR A C 1
ATOM 1501 O O . THR A 1 189 ? 25.25 -24.203 -13.227 1 44.84 189 THR A O 1
ATOM 1504 N N . ARG A 1 190 ? 24.312 -25.953 -13.43 1 44.03 190 ARG A N 1
ATOM 1505 C CA . ARG A 1 190 ? 23.172 -25.578 -14.258 1 44.03 190 ARG A CA 1
ATOM 1506 C C . ARG A 1 190 ? 22.344 -24.469 -13.594 1 44.03 190 ARG A C 1
ATOM 1508 O O . ARG A 1 190 ? 21.844 -24.656 -12.484 1 44.03 190 ARG A O 1
ATOM 1515 N N . LEU A 1 191 ? 22.656 -23.234 -13.492 1 49.66 191 LEU A N 1
ATOM 1516 C CA . LEU A 1 191 ? 21.766 -22.125 -13.195 1 49.66 191 LEU A CA 1
ATOM 1517 C C . LEU A 1 191 ? 20.359 -22.406 -13.719 1 49.66 191 LEU A C 1
ATOM 1519 O O . LEU A 1 191 ? 19.531 -21.5 -13.812 1 49.66 191 LEU A O 1
ATOM 1523 N N . SER A 1 192 ? 20.078 -23.547 -14.391 1 50.72 192 SER A N 1
ATOM 1524 C CA . SER A 1 192 ? 19 -23.812 -15.336 1 50.72 192 SER A CA 1
ATOM 1525 C C . SER A 1 192 ? 17.625 -23.516 -14.719 1 50.72 192 SER A C 1
ATOM 1527 O O . SER A 1 192 ? 16.688 -23.141 -15.422 1 50.72 192 SER A O 1
ATOM 1529 N N . ASP A 1 193 ? 17.297 -23.969 -13.453 1 63.03 193 ASP A N 1
ATOM 1530 C CA . ASP A 1 193 ? 15.922 -24.453 -13.281 1 63.03 193 ASP A CA 1
ATOM 1531 C C . ASP A 1 193 ? 15 -23.312 -12.836 1 63.03 193 ASP A C 1
ATOM 1533 O O . ASP A 1 193 ? 13.82 -23.547 -12.555 1 63.03 193 ASP A O 1
ATOM 1537 N N . GLY A 1 194 ? 15.172 -22.078 -13.078 1 84.94 194 GLY A N 1
ATOM 1538 C CA . GLY A 1 194 ? 14.203 -21.047 -12.75 1 84.94 194 GLY A CA 1
ATOM 1539 C C . GLY A 1 194 ? 13.852 -21 -11.273 1 84.94 194 GLY A C 1
ATOM 1540 O O . GLY A 1 194 ? 14.461 -2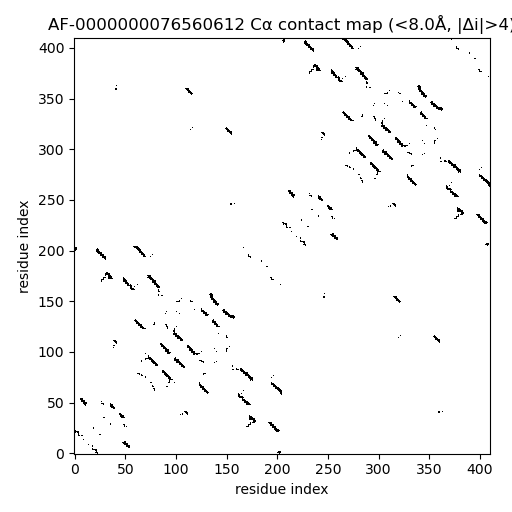1.688 -10.461 1 84.94 194 GLY A O 1
ATOM 1541 N N . LEU A 1 195 ? 13.141 -20.125 -10.773 1 93 195 LEU A N 1
ATOM 1542 C CA . LEU A 1 195 ? 12.602 -20.047 -9.422 1 93 195 LEU A CA 1
ATOM 1543 C C . LEU A 1 195 ? 11.422 -21 -9.242 1 93 195 LEU A C 1
ATOM 1545 O O . LEU A 1 195 ? 10.406 -20.859 -9.922 1 93 195 LEU A O 1
ATOM 1549 N N . VAL A 1 196 ? 11.656 -21.969 -8.398 1 94.62 196 VAL A N 1
ATOM 1550 C CA . VAL A 1 196 ? 10.57 -22.875 -8.055 1 94.62 196 VAL A CA 1
ATOM 1551 C C . VAL A 1 196 ? 9.898 -22.438 -6.762 1 94.62 196 VAL A C 1
ATOM 1553 O O . VAL A 1 196 ? 10.523 -22.438 -5.699 1 94.62 196 VAL A O 1
ATOM 1556 N N . VAL A 1 197 ? 8.641 -22.078 -6.805 1 97.69 197 VAL A N 1
ATOM 1557 C CA . VAL A 1 197 ? 7.883 -21.641 -5.641 1 97.69 197 VAL A CA 1
ATOM 1558 C C . VAL A 1 197 ? 6.934 -22.75 -5.191 1 97.69 197 VAL A C 1
ATOM 1560 O O . VAL A 1 197 ? 6.203 -23.312 -6.008 1 97.69 197 VAL A O 1
ATOM 1563 N N . GLU A 1 198 ? 6.953 -23.047 -3.953 1 98.56 198 GLU A N 1
ATOM 1564 C CA . GLU A 1 198 ? 6.09 -24.062 -3.375 1 98.56 198 GLU A CA 1
ATOM 1565 C C . GLU A 1 198 ? 4.867 -23.438 -2.703 1 98.56 198 GLU A C 1
ATOM 1567 O O . GLU A 1 198 ? 4.992 -22.453 -1.982 1 98.56 198 GLU A O 1
ATOM 1572 N N . PHE A 1 199 ? 3.75 -24.047 -2.924 1 98.69 199 PHE A N 1
ATOM 1573 C CA . PHE A 1 199 ? 2.492 -23.609 -2.326 1 98.69 199 PHE A CA 1
ATOM 1574 C C . PHE A 1 199 ? 1.869 -24.734 -1.507 1 98.69 199 PHE A C 1
ATOM 1576 O O . PHE A 1 199 ? 1.774 -25.875 -1.975 1 98.69 199 PHE A O 1
ATOM 1583 N N . GLU A 1 200 ? 1.487 -24.375 -0.32 1 98.38 200 GLU A N 1
ATOM 1584 C CA . GLU A 1 200 ? 0.854 -25.344 0.566 1 98.38 200 GLU A CA 1
ATOM 1585 C C . GLU A 1 200 ? -0.463 -24.812 1.12 1 98.38 200 GLU A C 1
ATOM 1587 O O . GLU A 1 200 ? -0.541 -23.656 1.546 1 98.38 200 GLU A O 1
ATOM 1592 N N . GLY A 1 201 ? -1.467 -25.609 1.021 1 97.94 201 GLY A N 1
ATOM 1593 C CA . GLY A 1 201 ? -2.727 -25.297 1.678 1 97.94 201 GLY A CA 1
ATOM 1594 C C . GLY A 1 201 ? -3.514 -24.203 0.978 1 97.94 201 GLY A C 1
ATOM 1595 O O . GLY A 1 201 ? -4.102 -23.344 1.631 1 97.94 201 GLY A O 1
ATOM 1596 N N . LEU A 1 202 ? -3.564 -24.219 -0.303 1 97.94 202 LEU A N 1
ATOM 1597 C CA . LEU A 1 202 ? -4.359 -23.234 -1.029 1 97.94 202 LEU A CA 1
ATOM 1598 C C . LEU A 1 202 ? -5.848 -23.438 -0.774 1 97.94 202 LEU A C 1
ATOM 1600 O O . LEU A 1 202 ? -6.359 -24.547 -0.917 1 97.94 202 LEU A O 1
ATOM 1604 N N . GLU A 1 203 ? -6.473 -22.406 -0.363 1 97.06 203 GLU A N 1
ATOM 1605 C CA . GLU A 1 203 ? -7.926 -22.375 -0.228 1 97.06 203 GLU A CA 1
ATOM 1606 C C . GLU A 1 203 ? -8.523 -21.125 -0.884 1 97.06 203 GLU A C 1
ATOM 1608 O O . GLU A 1 203 ? -7.949 -20.047 -0.798 1 97.06 203 GLU A O 1
ATOM 1613 N N . ILE A 1 204 ? -9.625 -21.344 -1.55 1 95.81 204 ILE A N 1
ATOM 1614 C CA . ILE A 1 204 ? -10.375 -20.266 -2.182 1 95.81 204 ILE A CA 1
ATOM 1615 C C . ILE A 1 204 ? -11.859 -20.406 -1.885 1 95.81 204 ILE A C 1
ATOM 1617 O O . ILE A 1 204 ? -12.438 -21.484 -2.111 1 95.81 204 ILE A O 1
ATOM 1621 N N . TRP A 1 205 ? -12.438 -19.359 -1.44 1 93.5 205 TRP A N 1
ATOM 1622 C CA . TRP A 1 205 ? -13.844 -19.391 -1.067 1 93.5 205 TRP A CA 1
ATOM 1623 C C . TRP A 1 205 ? -14.656 -18.406 -1.914 1 93.5 205 TRP A C 1
ATOM 1625 O O . TRP A 1 205 ? -14.195 -17.297 -2.201 1 93.5 205 TRP A O 1
ATOM 1635 N N . MET B 1 1 ? 17.109 22.812 5.715 1 86.5 1 MET B N 1
ATOM 1636 C CA . MET B 1 1 ? 16.469 23.922 6.434 1 86.5 1 MET B CA 1
ATOM 1637 C C . MET B 1 1 ? 14.961 23.875 6.281 1 86.5 1 MET B C 1
ATOM 1639 O O . MET B 1 1 ? 14.445 23.547 5.215 1 86.5 1 MET B O 1
ATOM 1643 N N . PRO B 1 2 ? 14.375 24.203 7.375 1 91.75 2 PRO B N 1
ATOM 1644 C CA . PRO B 1 2 ? 12.914 24.234 7.262 1 91.75 2 PRO B CA 1
ATOM 1645 C C . PRO B 1 2 ? 12.414 25.266 6.246 1 91.75 2 PRO B C 1
ATOM 1647 O O . PRO B 1 2 ? 13.07 26.281 6.035 1 91.75 2 PRO B O 1
ATOM 1650 N N . PRO B 1 3 ? 11.367 24.953 5.613 1 92.56 3 PRO B N 1
ATOM 1651 C CA . PRO B 1 3 ? 10.828 25.891 4.625 1 92.56 3 PRO B CA 1
ATOM 1652 C C . PRO B 1 3 ? 10.312 27.188 5.258 1 92.56 3 PRO B C 1
ATOM 1654 O O . PRO B 1 3 ? 10.086 27.234 6.469 1 92.56 3 PRO B O 1
ATOM 1657 N N . ASP B 1 4 ? 10.156 28.172 4.387 1 91.5 4 ASP B N 1
ATOM 1658 C CA . ASP B 1 4 ? 9.648 29.453 4.828 1 91.5 4 ASP B CA 1
ATOM 1659 C C . ASP B 1 4 ? 8.148 29.391 5.117 1 91.5 4 ASP B C 1
ATOM 1661 O O . ASP B 1 4 ? 7.355 29.031 4.238 1 91.5 4 ASP B O 1
ATOM 1665 N N . SER B 1 5 ? 7.785 29.828 6.312 1 92.56 5 SER B N 1
ATOM 1666 C CA . SER B 1 5 ? 6.402 29.766 6.773 1 92.56 5 SER B CA 1
ATOM 1667 C C . SER B 1 5 ? 5.48 30.594 5.891 1 92.56 5 SER B C 1
ATOM 1669 O O . SER B 1 5 ? 4.297 30.281 5.754 1 92.56 5 SER B O 1
ATOM 1671 N N . SER B 1 6 ? 5.988 31.594 5.242 1 90.19 6 SER B N 1
ATOM 1672 C CA . SER B 1 6 ? 5.164 32.5 4.473 1 90.19 6 SER B CA 1
ATOM 1673 C C . SER B 1 6 ? 4.629 31.859 3.205 1 90.19 6 SER B C 1
ATOM 1675 O O . SER B 1 6 ? 3.705 32.375 2.572 1 90.19 6 SER B O 1
ATOM 1677 N N . SER B 1 7 ? 5.148 30.75 2.893 1 89.88 7 SER B N 1
ATOM 1678 C CA . SER B 1 7 ? 4.742 30.062 1.669 1 89.88 7 SER B CA 1
ATOM 1679 C C . SER B 1 7 ? 3.686 29 1.953 1 89.88 7 SER B C 1
ATOM 1681 O O . SER B 1 7 ? 3.311 28.234 1.062 1 89.88 7 SER B O 1
ATOM 1683 N N . PHE B 1 8 ? 3.199 29.031 3.174 1 94.31 8 PHE B N 1
ATOM 1684 C CA . PHE B 1 8 ? 2.268 27.969 3.541 1 94.31 8 PHE B CA 1
ATOM 1685 C C . PHE B 1 8 ? 0.845 28.516 3.633 1 94.31 8 PHE B C 1
ATOM 1687 O O . PHE B 1 8 ? 0.642 29.703 3.85 1 94.31 8 PHE B O 1
ATOM 1694 N N . ALA B 1 9 ? -0.072 27.547 3.439 1 93.5 9 ALA B N 1
ATOM 1695 C CA . ALA B 1 9 ? -1.5 27.812 3.598 1 93.5 9 ALA B CA 1
ATOM 1696 C C . ALA B 1 9 ? -2.217 26.594 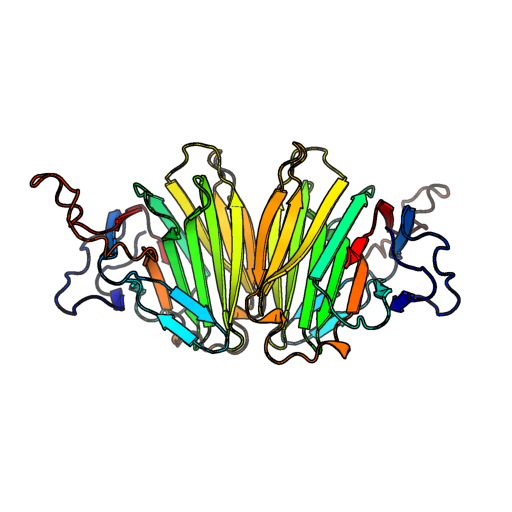4.203 1 93.5 9 ALA B C 1
ATOM 1698 O O . ALA B 1 9 ? -1.67 25.5 4.23 1 93.5 9 ALA B O 1
ATOM 1699 N N . TYR B 1 10 ? -3.422 26.859 4.688 1 94.62 10 TYR B N 1
ATOM 1700 C CA . TYR B 1 10 ? -4.195 25.781 5.305 1 94.62 10 TYR B CA 1
ATOM 1701 C C . TYR B 1 10 ? -5.293 25.297 4.367 1 94.62 10 TYR B C 1
ATOM 1703 O O . TYR B 1 10 ? -5.836 26.078 3.58 1 94.62 10 TYR B O 1
ATOM 1711 N N . LEU B 1 11 ? -5.473 24.016 4.434 1 93.88 11 LEU B N 1
ATOM 1712 C CA . LEU B 1 11 ? -6.746 23.453 4.008 1 93.88 11 LEU B CA 1
ATOM 1713 C C . LEU B 1 11 ? -7.574 23 5.207 1 93.88 11 LEU B C 1
ATOM 1715 O O . LEU B 1 11 ? -7.031 22.469 6.176 1 93.88 11 LEU B O 1
ATOM 1719 N N . ASN B 1 12 ? -8.906 23.281 5.242 1 93.81 12 ASN B N 1
ATOM 1720 C CA . ASN B 1 12 ? -9.898 22.781 6.184 1 93.81 12 ASN B CA 1
ATOM 1721 C C . ASN B 1 12 ? -9.703 23.375 7.574 1 93.81 12 ASN B C 1
ATOM 1723 O O . ASN B 1 12 ? -9.914 22.688 8.578 1 93.81 12 ASN B O 1
ATOM 1727 N N . LEU B 1 13 ? -9.117 24.5 7.688 1 91.44 13 LEU B N 1
ATOM 1728 C CA . LEU B 1 13 ? -9.07 25.312 8.891 1 91.44 13 LEU B CA 1
ATOM 1729 C C . LEU B 1 13 ? -9.555 26.734 8.594 1 91.44 13 LEU B C 1
ATOM 1731 O O . LEU B 1 13 ? -9.477 27.203 7.457 1 91.44 13 LEU B O 1
ATOM 1735 N N . PRO B 1 14 ? -10.055 27.328 9.617 1 87.88 14 PRO B N 1
ATOM 1736 C CA . PRO B 1 14 ? -10.484 28.703 9.383 1 87.88 14 PRO B CA 1
ATOM 1737 C C . PRO B 1 14 ? -9.367 29.578 8.836 1 87.88 14 PRO B C 1
ATOM 1739 O O . PRO B 1 14 ? -8.203 29.438 9.242 1 87.88 14 PRO B O 1
ATOM 1742 N N . PRO B 1 15 ? -9.719 30.438 7.969 1 84.5 15 PRO B N 1
ATOM 1743 C CA . PRO B 1 15 ? -8.719 31.328 7.379 1 84.5 15 PRO B CA 1
ATOM 1744 C C . PRO B 1 15 ? -7.965 32.156 8.43 1 84.5 15 PRO B C 1
ATOM 1746 O O . PRO B 1 15 ? -6.848 32.594 8.172 1 84.5 15 PRO B O 1
ATOM 1749 N N . SER B 1 16 ? -8.539 32.344 9.555 1 89.25 16 SER B N 1
ATOM 1750 C CA . SER B 1 16 ? -7.945 33.156 10.594 1 89.25 16 SER B CA 1
ATOM 1751 C C . SER B 1 16 ? -6.91 32.406 11.406 1 89.25 16 SER B C 1
ATOM 1753 O O . SER B 1 16 ? -6.207 32.969 12.242 1 89.25 16 SER B O 1
ATOM 1755 N N . THR B 1 17 ? -6.809 31.125 11.086 1 90.88 17 THR B N 1
ATOM 1756 C CA . THR B 1 17 ? -5.828 30.328 11.828 1 90.88 17 THR B CA 1
ATOM 1757 C C . THR B 1 17 ? -4.41 30.797 11.508 1 90.88 17 THR B C 1
ATOM 1759 O O . THR B 1 17 ? -4.012 30.844 10.344 1 90.88 17 THR B O 1
ATOM 1762 N N . PRO B 1 18 ? -3.654 31.188 12.516 1 93.88 18 PRO B N 1
ATOM 1763 C CA . PRO B 1 18 ? -2.299 31.672 12.242 1 93.88 18 PRO B CA 1
ATOM 1764 C C . PRO B 1 18 ? -1.362 30.562 11.781 1 93.88 18 PRO B C 1
ATOM 1766 O O . PRO B 1 18 ? -1.359 29.469 12.359 1 93.88 18 PRO B O 1
ATOM 1769 N N . ILE B 1 19 ? -0.559 30.828 10.789 1 95.56 19 ILE B N 1
ATOM 1770 C CA . ILE B 1 19 ? 0.485 29.922 10.336 1 95.56 19 ILE B CA 1
ATOM 1771 C C . ILE B 1 19 ? 1.635 29.906 11.344 1 95.56 19 ILE B C 1
ATOM 1773 O O . ILE B 1 19 ? 2.057 30.969 11.82 1 95.56 19 ILE B O 1
ATOM 1777 N N . PRO B 1 20 ? 2.107 28.75 11.641 1 96.19 20 PRO B N 1
ATOM 1778 C CA . PRO B 1 20 ? 3.262 28.734 12.547 1 96.19 20 PRO B CA 1
ATOM 1779 C C . PRO B 1 20 ? 4.438 29.562 12.023 1 96.19 20 PRO B C 1
ATOM 1781 O O . PRO B 1 20 ? 4.738 29.516 10.828 1 96.19 20 PRO B O 1
ATOM 1784 N N . PRO B 1 21 ? 5.055 30.312 12.922 1 94.81 21 PRO B N 1
ATOM 1785 C CA . PRO B 1 21 ? 6.152 31.156 12.469 1 94.81 21 PRO B CA 1
ATOM 1786 C C . PRO B 1 21 ? 7.395 30.375 12.062 1 94.81 21 PRO B C 1
ATOM 1788 O O . PRO B 1 21 ? 8.234 30.875 11.312 1 94.81 21 PRO B O 1
ATOM 1791 N N . TRP B 1 22 ? 7.523 29.125 12.656 1 96.38 22 TRP B N 1
ATOM 1792 C CA . TRP B 1 22 ? 8.688 28.297 12.352 1 96.38 22 TRP B CA 1
ATOM 1793 C C . TRP B 1 22 ? 8.273 26.875 12.023 1 96.38 22 TRP B C 1
ATOM 1795 O O . TRP B 1 22 ? 7.711 26.172 12.867 1 96.38 22 TRP B O 1
ATOM 1805 N N . MET B 1 23 ? 8.695 26.406 10.836 1 95.88 23 MET B N 1
ATOM 1806 C CA . MET B 1 23 ? 8.25 25.109 10.336 1 95.88 23 MET B CA 1
ATOM 1807 C C . MET B 1 23 ? 9.172 24 10.844 1 95.88 23 MET B C 1
ATOM 1809 O O . MET B 1 23 ? 8.969 22.828 10.508 1 95.88 23 MET B O 1
ATOM 1813 N N . GLY B 1 24 ? 10.148 24.344 11.664 1 96.62 24 GLY B N 1
ATOM 1814 C CA . GLY B 1 24 ? 11.016 23.344 12.258 1 96.62 24 GLY B CA 1
ATOM 1815 C C . GLY B 1 24 ? 10.406 22.672 13.477 1 96.62 24 GLY B C 1
ATOM 1816 O O . GLY B 1 24 ? 10.906 21.641 13.938 1 96.62 24 GLY B O 1
ATOM 1817 N N . SER B 1 25 ? 9.492 23.312 14.047 1 98.12 25 SER B N 1
ATOM 1818 C CA . SER B 1 25 ? 8.766 22.797 15.195 1 98.12 25 SER B CA 1
ATOM 1819 C C . SER B 1 25 ? 7.402 23.469 15.344 1 98.12 25 SER B C 1
ATOM 1821 O O . SER B 1 25 ? 7.324 24.672 15.594 1 98.12 25 SER B O 1
ATOM 1823 N N . PHE B 1 26 ? 6.328 22.719 15.141 1 97.81 26 PHE B N 1
ATOM 1824 C CA . PHE B 1 26 ? 4.988 23.297 15.18 1 97.81 26 PHE B CA 1
ATOM 1825 C C . PHE B 1 26 ? 3.941 22.203 15.383 1 97.81 26 PHE B C 1
ATOM 1827 O O . PHE B 1 26 ? 4.277 21.016 15.484 1 97.81 26 PHE B O 1
ATOM 1834 N N . THR B 1 27 ? 2.697 22.625 15.562 1 96.88 27 THR B N 1
ATOM 1835 C CA . THR B 1 27 ? 1.61 21.688 15.781 1 96.88 27 THR B CA 1
ATOM 1836 C C . THR B 1 27 ? 0.458 21.953 14.812 1 96.88 27 THR B C 1
ATOM 1838 O O . THR B 1 27 ? 0.341 23.047 14.266 1 96.88 27 THR B O 1
ATOM 1841 N N . LEU B 1 28 ? -0.238 20.969 14.531 1 95.88 28 LEU B N 1
ATOM 1842 C CA . LEU B 1 28 ? -1.511 21.031 13.82 1 95.88 28 LEU B CA 1
ATOM 1843 C C . LEU B 1 28 ? -2.596 20.281 14.586 1 95.88 28 LEU B C 1
ATOM 1845 O O . LEU B 1 28 ? -2.377 19.156 15.055 1 95.88 28 LEU B O 1
ATOM 1849 N N . THR B 1 29 ? -3.777 20.891 14.688 1 91.69 29 THR B N 1
ATOM 1850 C CA . THR B 1 29 ? -4.836 20.312 15.5 1 91.69 29 THR B CA 1
ATOM 1851 C C . THR B 1 29 ? -6.004 19.859 14.633 1 91.69 29 THR B C 1
ATOM 1853 O O . THR B 1 29 ? -6.516 20.625 13.812 1 91.69 29 THR B O 1
ATOM 1856 N N . ALA B 1 30 ? -6.422 18.594 14.766 1 89.12 30 ALA B N 1
ATOM 1857 C CA . ALA B 1 30 ? -7.66 18.078 14.188 1 89.12 30 ALA B CA 1
ATOM 1858 C C . ALA B 1 30 ? -8.789 18.078 15.211 1 89.12 30 ALA B C 1
ATOM 1860 O O . ALA B 1 30 ? -8.695 17.422 16.25 1 89.12 30 ALA B O 1
ATOM 1861 N N . ARG B 1 31 ? -9.805 18.797 14.898 1 79.06 31 ARG B N 1
ATOM 1862 C CA . ARG B 1 31 ? -10.906 18.938 15.844 1 79.06 31 ARG B CA 1
ATOM 1863 C C . ARG B 1 31 ? -11.797 17.703 15.844 1 79.06 31 ARG B C 1
ATOM 1865 O O . ARG B 1 31 ? -11.93 17.016 14.82 1 79.06 31 ARG B O 1
ATOM 1872 N N . THR B 1 32 ? -12.32 17.422 16.922 1 64.62 32 THR B N 1
ATOM 1873 C CA . THR B 1 32 ? -12.953 16.156 17.25 1 64.62 32 THR B CA 1
ATOM 1874 C C . THR B 1 32 ? -14.391 16.109 16.734 1 64.62 32 THR B C 1
ATOM 1876 O O . THR B 1 32 ? -14.906 15.047 16.375 1 64.62 32 THR B O 1
ATOM 1879 N N . ARG B 1 33 ? -15.164 17.094 16.719 1 63.06 33 ARG B N 1
ATOM 1880 C CA . ARG B 1 33 ? -16.609 16.953 16.719 1 63.06 33 ARG B CA 1
ATOM 1881 C C . ARG B 1 33 ? -17.062 16.094 15.539 1 63.06 33 ARG B C 1
ATOM 1883 O O . ARG B 1 33 ? -17.828 15.141 15.711 1 63.06 33 ARG B O 1
ATOM 1890 N N . ALA B 1 34 ? -16.781 16.469 14.305 1 64.88 34 ALA B N 1
ATOM 1891 C CA . ALA B 1 34 ? -17.391 15.727 13.203 1 64.88 34 ALA B CA 1
ATOM 1892 C C . ALA B 1 34 ? -16.422 14.695 12.625 1 64.88 34 ALA B C 1
ATOM 1894 O O . ALA B 1 34 ? -16.797 13.906 11.75 1 64.88 34 ALA B O 1
ATOM 1895 N N . GLY B 1 35 ? -15.367 14.391 13.242 1 84.56 35 GLY B N 1
ATOM 1896 C CA . GLY B 1 35 ? -14.383 13.516 12.625 1 84.56 35 GLY B CA 1
ATOM 1897 C C . GLY B 1 35 ? -13.688 14.141 11.438 1 84.56 35 GLY B C 1
ATOM 1898 O O . GLY B 1 35 ? -14.305 14.914 10.688 1 84.56 35 GLY B O 1
ATOM 1899 N N . THR B 1 36 ? -12.438 14.055 11.227 1 93.38 36 THR B N 1
ATOM 1900 C CA . THR B 1 36 ? -11.68 14.562 10.086 1 93.38 36 THR B CA 1
ATOM 1901 C C . THR B 1 36 ? -10.898 13.445 9.414 1 93.38 36 THR B C 1
ATOM 1903 O O . THR B 1 36 ? -10.43 12.523 10.086 1 93.38 36 THR B O 1
ATOM 1906 N N . ASP B 1 37 ? -10.844 13.547 8.094 1 96.5 37 ASP B N 1
ATOM 1907 C CA . ASP B 1 37 ? -10.102 12.508 7.387 1 96.5 37 ASP B CA 1
ATOM 1908 C C . ASP B 1 37 ? -9.719 12.969 5.98 1 96.5 37 ASP B C 1
ATOM 1910 O O . ASP B 1 37 ? -10.289 13.93 5.457 1 96.5 37 ASP B O 1
ATOM 1914 N N . LEU B 1 38 ? -8.664 12.469 5.449 1 97.69 38 LEU B N 1
ATOM 1915 C CA . LEU B 1 38 ? -8.406 12.367 4.016 1 97.69 38 LEU B CA 1
ATOM 1916 C C . LEU B 1 38 ? -8.578 10.938 3.527 1 97.69 38 LEU B C 1
ATOM 1918 O O . LEU B 1 38 ? -7.758 10.07 3.836 1 97.69 38 LEU B O 1
ATOM 1922 N N . TRP B 1 39 ? -9.617 10.672 2.889 1 98.25 39 TRP B N 1
ATOM 1923 C CA . TRP B 1 39 ? -10 9.352 2.402 1 98.25 39 TRP B CA 1
ATOM 1924 C C . TRP B 1 39 ? -10.852 9.461 1.142 1 98.25 39 TRP B C 1
ATOM 1926 O O . TRP B 1 39 ? -11.445 10.508 0.877 1 98.25 39 TRP B O 1
ATOM 1936 N N . ARG B 1 40 ? -10.773 8.445 0.363 1 98.38 40 ARG B N 1
ATOM 1937 C CA . ARG B 1 40 ? -11.555 8.445 -0.87 1 98.38 40 ARG B CA 1
ATOM 1938 C C . ARG B 1 40 ? -12.109 7.055 -1.171 1 98.38 40 ARG B C 1
ATOM 1940 O O . ARG B 1 40 ? -11.367 6.074 -1.155 1 98.38 40 ARG B O 1
ATOM 1947 N N . LYS B 1 41 ? -13.359 6.938 -1.339 1 97.56 41 LYS B N 1
ATOM 1948 C CA . LYS B 1 41 ? -14.039 5.785 -1.919 1 97.56 41 LYS B CA 1
ATOM 1949 C C . LYS B 1 41 ? -14.516 6.086 -3.34 1 97.56 41 LYS B C 1
ATOM 1951 O O . LYS B 1 41 ? -14.648 7.25 -3.723 1 97.56 41 LYS B O 1
ATOM 1956 N N . PRO B 1 42 ? -14.781 5.008 -4.066 1 96.44 42 PRO B N 1
ATOM 1957 C CA . PRO B 1 42 ? -15.273 5.289 -5.422 1 96.44 42 PRO B CA 1
ATOM 1958 C C . PRO B 1 42 ? -16.5 6.191 -5.43 1 96.44 42 PRO B C 1
ATOM 1960 O O . PRO B 1 42 ? -16.656 7.016 -6.332 1 96.44 42 PRO B O 1
ATOM 1963 N N . SER B 1 43 ? -17.297 6.129 -4.453 1 95.06 43 SER B N 1
ATOM 1964 C CA . SER B 1 43 ? -18.578 6.832 -4.449 1 95.06 43 SER B CA 1
ATOM 1965 C C . SER B 1 43 ? -18.5 8.125 -3.65 1 95.06 43 SER B C 1
ATOM 1967 O O . SER B 1 43 ? -19.422 8.938 -3.674 1 95.06 43 SER B O 1
ATOM 1969 N N . ARG B 1 44 ? -17.344 8.352 -2.908 1 95.44 44 ARG B N 1
ATOM 1970 C CA . ARG B 1 44 ? -17.328 9.469 -1.969 1 95.44 44 ARG B CA 1
ATOM 1971 C C . ARG B 1 44 ? -15.906 9.906 -1.659 1 95.44 44 ARG B C 1
ATOM 1973 O O . ARG B 1 44 ? -15.031 9.062 -1.439 1 95.44 44 ARG B O 1
ATOM 1980 N N . ASP B 1 45 ? -15.781 11.227 -1.641 1 96.56 45 ASP B N 1
ATOM 1981 C CA . ASP B 1 45 ? -14.516 11.82 -1.213 1 96.56 45 ASP B CA 1
ATOM 1982 C C . ASP B 1 45 ? -14.656 12.477 0.157 1 96.56 45 ASP B C 1
ATOM 1984 O O . ASP B 1 45 ? -15.562 13.281 0.376 1 96.56 45 ASP B O 1
ATOM 1988 N N . THR B 1 46 ? -13.898 12.078 1.085 1 96.06 46 THR B N 1
ATOM 1989 C CA . THR B 1 46 ? -13.789 12.734 2.383 1 96.06 46 THR B CA 1
ATOM 1990 C C . THR B 1 46 ? -12.508 13.547 2.469 1 96.06 46 THR B C 1
ATOM 1992 O O . THR B 1 46 ? -11.406 12.992 2.439 1 96.06 46 THR B O 1
ATOM 1995 N N . PHE B 1 47 ? -12.648 14.766 2.533 1 96.19 47 PHE B N 1
ATOM 1996 C CA . PHE B 1 47 ? -11.523 15.695 2.521 1 96.19 47 PHE B CA 1
ATOM 1997 C C . PHE B 1 47 ? -11.711 16.781 3.582 1 96.19 47 PHE B C 1
ATOM 1999 O O . PHE B 1 47 ? -11.906 17.953 3.256 1 96.19 47 PHE B O 1
ATOM 2006 N N . THR B 1 48 ? -11.57 16.344 4.859 1 95.5 48 THR B N 1
ATOM 2007 C CA . THR B 1 48 ? -11.945 17.266 5.934 1 95.5 48 THR B CA 1
ATOM 2008 C C . THR B 1 48 ? -10.789 17.469 6.906 1 95.5 48 THR B C 1
ATOM 2010 O O . THR B 1 48 ? -10.836 18.344 7.762 1 95.5 48 THR B O 1
ATOM 2013 N N . ALA B 1 49 ? -9.727 16.688 6.816 1 96.56 49 ALA B N 1
ATOM 2014 C CA . ALA B 1 49 ? -8.586 16.812 7.723 1 96.56 49 ALA B CA 1
ATOM 2015 C C . ALA B 1 49 ? -7.855 18.141 7.504 1 96.56 49 ALA B C 1
ATOM 2017 O O . ALA B 1 49 ? -7.645 18.547 6.359 1 96.56 49 ALA B O 1
ATOM 2018 N N . PRO B 1 50 ? -7.457 18.812 8.586 1 96.44 50 PRO B N 1
ATOM 2019 C CA . PRO B 1 50 ? -6.582 19.984 8.422 1 96.44 50 PRO B CA 1
ATOM 2020 C C . PRO B 1 50 ? -5.258 19.625 7.75 1 96.44 50 PRO B C 1
ATOM 2022 O O . PRO B 1 50 ? -4.645 18.609 8.078 1 96.44 50 PRO B O 1
ATOM 2025 N N . VAL B 1 51 ? -4.887 20.469 6.816 1 97.31 51 VAL B N 1
ATOM 2026 C CA . VAL B 1 51 ? -3.625 20.344 6.094 1 97.31 51 VAL B CA 1
ATOM 2027 C C . VAL B 1 51 ? -2.896 21.688 6.098 1 97.31 51 VAL B C 1
ATOM 2029 O O . VAL B 1 51 ? -3.516 22.734 5.91 1 97.31 51 VAL B O 1
ATOM 2032 N N . LEU B 1 52 ? -1.668 21.672 6.438 1 97.25 52 LEU B N 1
ATOM 2033 C CA . LEU B 1 52 ? -0.765 22.797 6.227 1 97.25 52 LEU B CA 1
ATOM 2034 C C . LEU B 1 52 ? 0.203 22.516 5.082 1 97.25 52 LEU B C 1
ATOM 2036 O O . LEU B 1 52 ? 1.049 21.625 5.188 1 97.25 52 LEU B O 1
ATOM 2040 N N . TYR B 1 53 ? 0.031 23.219 3.959 1 95.5 53 TYR B N 1
ATOM 2041 C CA . TYR B 1 53 ? 0.769 22.859 2.756 1 95.5 53 TYR B CA 1
ATOM 2042 C C . TYR B 1 53 ? 1.498 24.062 2.174 1 95.5 53 TYR B C 1
ATOM 2044 O O . TYR B 1 53 ? 1.146 25.203 2.461 1 95.5 53 TYR B O 1
ATOM 2052 N N . THR B 1 54 ? 2.5 23.781 1.419 1 88.5 54 THR B N 1
ATOM 2053 C CA . THR B 1 54 ? 3.307 24.797 0.77 1 88.5 54 THR B CA 1
ATOM 2054 C C . THR B 1 54 ? 2.615 25.312 -0.489 1 88.5 54 THR B C 1
ATOM 2056 O O . THR B 1 54 ? 1.843 24.594 -1.12 1 88.5 54 THR B O 1
ATOM 2059 N N . ARG B 1 55 ? 2.936 26.516 -0.776 1 79.69 55 ARG B N 1
ATOM 2060 C CA . ARG B 1 55 ? 2.639 26.984 -2.125 1 79.69 55 ARG B CA 1
ATOM 2061 C C . ARG B 1 55 ? 3.336 26.125 -3.172 1 79.69 55 ARG B C 1
ATOM 2063 O O . ARG B 1 55 ? 4.301 25.422 -2.861 1 79.69 55 ARG B O 1
ATOM 2070 N N . PRO B 1 56 ? 2.754 26.109 -4.266 1 73.81 56 PRO B N 1
ATOM 2071 C CA . PRO B 1 56 ? 3.334 25.25 -5.293 1 73.81 56 PRO B CA 1
ATOM 2072 C C . PRO B 1 56 ? 4.848 25.406 -5.41 1 73.81 56 PRO B C 1
ATOM 2074 O O . PRO B 1 56 ? 5.359 26.531 -5.375 1 73.81 56 PRO B O 1
ATOM 2077 N N . LEU B 1 57 ? 5.352 24.266 -5.41 1 72 57 LEU B N 1
ATOM 2078 C CA . LEU B 1 57 ? 6.805 24.203 -5.543 1 72 57 LEU B CA 1
ATOM 2079 C C . LEU B 1 57 ? 7.219 24.266 -7.008 1 72 57 LEU B C 1
ATOM 2081 O O . LEU B 1 57 ? 6.457 23.859 -7.895 1 72 57 LEU B O 1
ATOM 2085 N N . MET B 1 58 ? 8.312 24.875 -7.207 1 73.44 58 MET B N 1
ATOM 2086 C CA . MET B 1 58 ? 8.852 24.797 -8.562 1 73.44 58 MET B CA 1
ATOM 2087 C C . MET B 1 58 ? 9.25 23.359 -8.906 1 73.44 58 MET B C 1
ATOM 2089 O O . MET B 1 58 ? 9.008 22.891 -10.023 1 73.44 58 MET B O 1
ATOM 2093 N N . THR B 1 59 ? 9.859 22.688 -8 1 88.62 59 THR B N 1
ATOM 2094 C CA . THR B 1 59 ? 10.25 21.297 -8.164 1 88.62 59 THR B CA 1
ATOM 2095 C C . THR B 1 59 ? 10.203 20.562 -6.828 1 88.62 59 THR B C 1
ATOM 2097 O O . THR B 1 59 ? 10.578 21.109 -5.793 1 88.62 59 THR B O 1
ATOM 2100 N N . PHE B 1 60 ? 9.672 19.438 -6.871 1 94.81 60 PHE B N 1
ATOM 2101 C CA . PHE B 1 60 ? 9.656 18.594 -5.68 1 94.81 60 PHE B CA 1
ATOM 2102 C C . PHE B 1 60 ? 10.625 17.438 -5.816 1 94.81 60 PHE B C 1
ATOM 2104 O O . PHE B 1 60 ? 10.625 16.734 -6.832 1 94.81 60 PHE B O 1
ATOM 2111 N N . THR B 1 61 ? 11.406 17.219 -4.773 1 96.44 61 THR B N 1
ATOM 2112 C CA . THR B 1 61 ? 12.32 16.078 -4.762 1 96.44 61 THR B CA 1
ATOM 2113 C C . THR B 1 61 ? 12.047 15.18 -3.562 1 96.44 61 THR B C 1
ATOM 2115 O O . THR B 1 61 ? 11.977 13.961 -3.701 1 96.44 61 THR B O 1
ATOM 2118 N N . ARG B 1 62 ? 11.914 15.859 -2.406 1 97.88 62 ARG B N 1
ATOM 2119 C CA . ARG B 1 62 ? 11.797 15.078 -1.178 1 97.88 62 ARG B CA 1
ATOM 2120 C C . ARG B 1 62 ? 11.18 15.914 -0.059 1 97.88 62 ARG B C 1
ATOM 2122 O O . ARG B 1 62 ? 11.305 17.141 -0.047 1 97.88 62 ARG B O 1
ATOM 2129 N N . ALA B 1 63 ? 10.508 15.289 0.838 1 98.19 63 ALA B N 1
ATOM 2130 C CA . ALA B 1 63 ? 10.023 15.891 2.076 1 98.19 63 ALA B CA 1
ATOM 2131 C C . ALA B 1 63 ? 10.172 14.93 3.25 1 98.19 63 ALA B C 1
ATOM 2133 O O . ALA B 1 63 ? 9.984 13.719 3.096 1 98.19 63 ALA B O 1
ATOM 2134 N N . GLU B 1 64 ? 10.523 15.414 4.406 1 98.44 64 GLU B N 1
ATOM 2135 C CA . GLU B 1 64 ? 10.672 14.594 5.602 1 98.44 64 GLU B CA 1
ATOM 2136 C C . GLU B 1 64 ? 10.242 15.352 6.855 1 98.44 64 GLU B C 1
ATOM 2138 O O . GLU B 1 64 ? 10.312 16.578 6.898 1 98.44 64 GLU B O 1
ATOM 2143 N N . VAL B 1 65 ? 9.789 14.617 7.848 1 98.56 65 VAL B N 1
ATOM 2144 C CA . VAL B 1 65 ? 9.375 15.234 9.102 1 98.56 65 VAL B CA 1
ATOM 2145 C C . VAL B 1 65 ? 9.273 14.172 10.195 1 98.56 65 VAL B C 1
ATOM 2147 O O . VAL B 1 65 ? 9.055 12.992 9.898 1 98.56 65 VAL B O 1
ATOM 2150 N N . LEU B 1 66 ? 9.516 14.562 11.414 1 98.38 66 LEU B N 1
ATOM 2151 C CA . LEU B 1 66 ? 9.172 13.758 12.578 1 98.38 66 LEU B CA 1
ATOM 2152 C C . LEU B 1 66 ? 7.785 14.117 13.102 1 98.38 66 LEU B C 1
ATOM 2154 O O . LEU B 1 66 ? 7.473 15.289 13.289 1 98.38 66 LEU B O 1
ATOM 2158 N N . VAL B 1 67 ? 6.961 13.141 13.305 1 98.62 67 VAL B N 1
ATOM 2159 C CA . VAL B 1 67 ? 5.582 13.344 13.742 1 98.62 67 VAL B CA 1
ATOM 2160 C C . VAL B 1 67 ? 5.352 12.648 15.086 1 98.62 67 VAL B C 1
ATOM 2162 O O . VAL B 1 67 ? 5.75 11.5 15.273 1 98.62 67 VAL B O 1
ATOM 2165 N N . VAL B 1 68 ? 4.691 13.312 15.969 1 97.75 68 VAL B N 1
ATOM 2166 C CA . VAL B 1 68 ? 4.41 12.727 17.266 1 97.75 68 VAL B CA 1
ATOM 2167 C C . VAL B 1 68 ? 3.061 13.234 17.781 1 97.75 68 VAL B C 1
ATOM 2169 O O . VAL B 1 68 ? 2.697 14.391 17.562 1 97.75 68 VAL B O 1
ATOM 2172 N N . ALA B 1 69 ? 2.311 12.383 18.375 1 94.62 69 ALA B N 1
ATOM 2173 C CA . ALA B 1 69 ? 1.089 12.766 19.078 1 94.62 69 ALA B CA 1
ATOM 2174 C C . ALA B 1 69 ? 0.662 11.68 20.062 1 94.62 69 ALA B C 1
ATOM 2176 O O . ALA B 1 69 ? 1.163 10.555 20.016 1 94.62 69 ALA B O 1
ATOM 2177 N N . PRO B 1 70 ? -0.127 12.109 21.078 1 92.06 70 PRO B N 1
ATOM 2178 C CA . PRO B 1 70 ? -0.801 11.078 21.875 1 92.06 70 PRO B CA 1
ATOM 2179 C C . PRO B 1 70 ? -1.974 10.438 21.141 1 92.06 70 PRO B C 1
ATOM 2181 O O . PRO B 1 70 ? -3.129 10.789 21.375 1 92.06 70 PRO B O 1
ATOM 2184 N N . TRP B 1 71 ? -1.73 9.477 20.391 1 92.44 71 TRP B N 1
ATOM 2185 C CA . TRP B 1 71 ? -2.76 8.797 19.625 1 92.44 71 TRP B CA 1
ATOM 2186 C C . TRP B 1 71 ? -3.729 8.055 20.531 1 92.44 71 TRP B C 1
ATOM 2188 O O . TRP B 1 71 ? -3.342 7.102 21.219 1 92.44 71 TRP B O 1
ATOM 2198 N N . ASN B 1 72 ? -4.969 8.43 20.562 1 88.44 72 ASN B N 1
ATOM 2199 C CA . ASN B 1 72 ? -5.852 7.895 21.578 1 88.44 72 ASN B CA 1
ATOM 2200 C C . ASN B 1 72 ? -7.066 7.199 20.969 1 88.44 72 ASN B C 1
ATOM 2202 O O . ASN B 1 72 ? -7.617 6.266 21.562 1 88.44 72 ASN B O 1
ATOM 2206 N N . TYR B 1 73 ? -7.457 7.707 19.844 1 91.56 73 TYR B N 1
ATOM 2207 C CA . TYR B 1 73 ? -8.656 7.145 19.234 1 91.56 73 TYR B CA 1
ATOM 2208 C C . TYR B 1 73 ? -8.328 6.41 17.938 1 91.56 73 TYR B C 1
ATOM 2210 O O . TYR B 1 73 ? -7.363 6.75 17.25 1 91.56 73 TYR B O 1
ATOM 2218 N N . GLU B 1 74 ? -9.195 5.48 17.625 1 93.81 74 GLU B N 1
ATOM 2219 C CA . GLU B 1 74 ? -9.008 4.691 16.406 1 93.81 74 GLU B CA 1
ATOM 2220 C C . GLU B 1 74 ? -8.906 5.59 15.18 1 93.81 74 GLU B C 1
ATOM 2222 O O . GLU B 1 74 ? -9.719 6.5 14.992 1 93.81 74 GLU B O 1
ATOM 2227 N N . TRP B 1 75 ? -7.781 5.402 14.453 1 96.12 75 TRP B N 1
ATOM 2228 C CA . TRP B 1 75 ? -7.484 6.047 13.18 1 96.12 75 TRP B CA 1
ATOM 2229 C C . TRP B 1 75 ? -6.949 7.457 13.398 1 96.12 75 TRP B C 1
ATOM 2231 O O . TRP B 1 75 ? -6.867 8.25 12.453 1 96.12 75 TRP B O 1
ATOM 2241 N N . ASP B 1 76 ? -6.676 7.82 14.719 1 96.31 76 ASP B N 1
ATOM 2242 C CA . ASP B 1 76 ? -5.859 9.016 14.891 1 96.31 76 ASP B CA 1
ATOM 2243 C C . ASP B 1 76 ? -4.59 8.945 14.039 1 96.31 76 ASP B C 1
ATOM 2245 O O . ASP B 1 76 ? -3.91 7.918 14.016 1 96.31 76 ASP B O 1
ATOM 2249 N N . GLN B 1 77 ? -4.328 10.055 13.352 1 98.12 77 GLN B N 1
ATOM 2250 C CA . GLN B 1 77 ? -3.164 9.969 12.477 1 98.12 77 GLN B CA 1
ATOM 2251 C C . GLN B 1 77 ? -2.617 11.352 12.141 1 98.12 77 GLN B C 1
ATOM 2253 O O . GLN B 1 77 ? -3.33 12.352 12.266 1 98.12 77 GLN B O 1
ATOM 2258 N N . GLY B 1 78 ? -1.369 11.375 11.711 1 98.69 78 GLY B N 1
ATOM 2259 C CA . GLY B 1 78 ? -0.687 12.555 11.195 1 98.69 78 GLY B CA 1
ATOM 2260 C C . GLY B 1 78 ? 0.569 12.219 10.414 1 98.69 78 GLY B C 1
ATOM 2261 O O . GLY B 1 78 ? 1.118 11.125 10.547 1 98.69 78 GLY B O 1
ATOM 2262 N N . GLY B 1 79 ? 0.97 13.133 9.617 1 98.88 79 GLY B N 1
ATOM 2263 C CA . GLY B 1 79 ? 2.158 12.93 8.805 1 98.88 79 GLY B CA 1
ATOM 2264 C C . GLY B 1 79 ? 2.25 13.883 7.629 1 98.88 79 GLY B C 1
ATOM 2265 O O . GLY B 1 79 ? 1.871 15.047 7.738 1 98.88 79 GLY B O 1
ATOM 2266 N N . LEU B 1 80 ? 2.908 13.406 6.551 1 98.94 80 LEU B N 1
ATOM 2267 C CA . LEU B 1 80 ? 3.072 14.172 5.32 1 98.94 80 LEU B CA 1
ATOM 2268 C C . LEU B 1 80 ? 1.915 13.906 4.363 1 98.94 80 LEU B C 1
ATOM 2270 O O . LEU B 1 80 ? 1.309 12.836 4.391 1 98.94 80 LEU B O 1
ATOM 2274 N N . VAL B 1 81 ? 1.686 14.875 3.539 1 98.81 81 VAL B N 1
ATOM 2275 C CA . VAL B 1 81 ? 0.739 14.719 2.439 1 98.81 81 VAL B CA 1
ATOM 2276 C C . VAL B 1 81 ? 1.252 15.453 1.205 1 98.81 81 VAL B C 1
ATOM 2278 O O . VAL B 1 81 ? 1.876 16.516 1.32 1 98.81 81 VAL B O 1
ATOM 2281 N N . ILE B 1 82 ? 1.011 14.891 0.061 1 98.38 82 ILE B N 1
ATOM 2282 C CA . ILE B 1 82 ? 1.379 15.492 -1.214 1 98.38 82 ILE B CA 1
ATOM 2283 C C . ILE B 1 82 ? 0.22 15.367 -2.199 1 98.38 82 ILE B C 1
ATOM 2285 O O . ILE B 1 82 ? -0.427 14.32 -2.273 1 98.38 82 ILE B O 1
ATOM 2289 N N . PHE B 1 83 ? -0.014 16.453 -2.885 1 96.81 83 PHE B N 1
ATOM 2290 C CA . PHE B 1 83 ? -1.054 16.516 -3.906 1 96.81 83 PHE B CA 1
ATOM 2291 C C . PHE B 1 83 ? -0.443 16.703 -5.289 1 96.81 83 PHE B C 1
ATOM 2293 O O . PHE B 1 83 ? 0.517 17.469 -5.453 1 96.81 83 PHE B O 1
ATOM 2300 N N . ALA B 1 84 ? -1 16.016 -6.23 1 95.19 84 ALA B N 1
ATOM 2301 C CA . ALA B 1 84 ? -0.645 16.156 -7.641 1 95.19 84 ALA B CA 1
ATOM 2302 C C . ALA B 1 84 ? -1.884 16.062 -8.531 1 95.19 84 ALA B C 1
ATOM 2304 O O . ALA B 1 84 ? -2.229 14.992 -9.023 1 95.19 84 ALA B O 1
ATOM 2305 N N . GLY B 1 85 ? -2.459 17.219 -8.797 1 90.06 85 GLY B N 1
ATOM 2306 C CA . GLY B 1 85 ? -3.756 17.203 -9.453 1 90.06 85 GLY B CA 1
ATOM 2307 C C . GLY B 1 85 ? -4.848 16.578 -8.602 1 90.06 85 GLY B C 1
ATOM 2308 O O . GLY B 1 85 ? -5.094 17.031 -7.48 1 90.06 85 GLY B O 1
ATOM 2309 N N . HIS B 1 86 ? -5.477 15.555 -9.156 1 92.75 86 HIS B N 1
ATOM 2310 C CA . HIS B 1 86 ? -6.535 14.891 -8.406 1 92.75 86 HIS B CA 1
ATOM 2311 C C . HIS B 1 86 ? -5.973 13.781 -7.523 1 92.75 86 HIS B C 1
ATOM 2313 O O . HIS B 1 86 ? -6.703 13.18 -6.734 1 92.75 86 HIS B O 1
ATOM 2319 N N . LYS B 1 87 ? -4.695 13.523 -7.621 1 97.31 87 LYS B N 1
ATOM 2320 C CA . LYS B 1 87 ? -4.039 12.461 -6.871 1 97.31 87 LYS B CA 1
ATOM 2321 C C . LYS B 1 87 ? -3.451 12.992 -5.566 1 97.31 87 LYS B C 1
ATOM 2323 O O . LYS B 1 87 ? -3.018 14.141 -5.496 1 97.31 87 LYS B O 1
ATOM 2328 N N . TRP B 1 88 ? -3.484 12.156 -4.602 1 98.5 88 TRP B N 1
ATOM 2329 C CA . TRP B 1 88 ? -2.748 12.508 -3.393 1 98.5 88 TRP B CA 1
ATOM 2330 C C . TRP B 1 88 ? -2.264 11.258 -2.664 1 98.5 88 TRP B C 1
ATOM 2332 O O . TRP B 1 88 ? -2.811 10.172 -2.855 1 98.5 88 TRP B O 1
ATOM 2342 N N . VAL B 1 89 ? -1.2 11.438 -1.885 1 98.94 89 VAL B N 1
ATOM 2343 C CA . VAL B 1 89 ? -0.659 10.43 -0.985 1 98.94 89 VAL B CA 1
ATOM 2344 C C . VAL B 1 89 ? -0.419 11.031 0.394 1 98.94 89 VAL B C 1
ATOM 2346 O O . VAL B 1 89 ? 0.094 12.148 0.507 1 98.94 89 VAL B O 1
ATOM 2349 N N . LYS B 1 90 ? -0.881 10.406 1.39 1 98.94 90 LYS B N 1
ATOM 2350 C CA . LYS B 1 90 ? -0.503 10.75 2.756 1 98.94 90 LYS B CA 1
ATOM 2351 C C . LYS B 1 90 ? 0.26 9.617 3.426 1 98.94 90 LYS B C 1
ATOM 2353 O O . LYS B 1 90 ? 0.051 8.445 3.098 1 98.94 90 LYS B O 1
ATOM 2358 N N . ALA B 1 91 ? 1.153 9.945 4.285 1 98.94 91 ALA B N 1
ATOM 2359 C CA . ALA B 1 91 ? 1.97 8.961 4.988 1 98.94 91 ALA B CA 1
ATOM 2360 C C . ALA B 1 91 ? 2.377 9.477 6.367 1 98.94 91 ALA B C 1
ATOM 2362 O O . ALA B 1 91 ? 2.703 10.648 6.531 1 98.94 91 ALA B O 1
ATOM 2363 N N . GLY B 1 92 ? 2.299 8.633 7.32 1 98.81 92 GLY B N 1
ATOM 2364 C CA . GLY B 1 92 ? 2.672 8.961 8.688 1 98.81 92 GLY B CA 1
ATOM 2365 C C . GLY B 1 92 ? 2.361 7.848 9.672 1 98.81 92 GLY B C 1
ATOM 2366 O O . GLY B 1 92 ? 2.5 6.668 9.344 1 98.81 92 GLY B O 1
ATOM 2367 N N . ILE B 1 93 ? 2.146 8.273 10.891 1 98.62 93 ILE B N 1
ATOM 2368 C CA . ILE B 1 93 ? 1.812 7.328 11.953 1 98.62 93 ILE B CA 1
ATOM 2369 C C . ILE B 1 93 ? 0.307 7.348 12.203 1 98.62 93 ILE B C 1
ATOM 2371 O O . ILE B 1 93 ? -0.325 8.406 12.141 1 98.62 93 ILE B O 1
ATOM 2375 N N . GLU B 1 94 ? -0.249 6.223 12.445 1 98.62 94 GLU B N 1
ATOM 2376 C CA . GLU B 1 94 ? -1.685 6.035 12.633 1 98.62 94 GLU B CA 1
ATOM 2377 C C . GLU B 1 94 ? -1.972 5.035 13.75 1 98.62 94 GLU B C 1
ATOM 2379 O O . GLU B 1 94 ? -1.265 4.035 13.891 1 98.62 94 GLU B O 1
ATOM 2384 N N . PHE B 1 95 ? -2.996 5.359 14.5 1 97.62 95 PHE B N 1
ATOM 2385 C CA . PHE B 1 95 ? -3.469 4.426 15.516 1 97.62 95 PHE B CA 1
ATOM 2386 C C . PHE B 1 95 ? -4.496 3.465 14.938 1 97.62 95 PHE B C 1
ATOM 2388 O O . PHE B 1 95 ? -5.52 3.893 14.398 1 97.62 95 PHE B O 1
ATOM 2395 N N . TYR B 1 96 ? -4.223 2.182 15 1 96.94 96 TYR B N 1
ATOM 2396 C CA . TYR B 1 96 ? -5.059 1.142 14.414 1 96.94 96 TYR B CA 1
ATOM 2397 C C . TYR B 1 96 ? -5.008 -0.136 15.242 1 96.94 96 TYR B C 1
ATOM 2399 O O . TYR B 1 96 ? -3.93 -0.699 15.461 1 96.94 96 TYR B O 1
ATOM 2407 N N . ASP B 1 97 ? -6.184 -0.6 15.688 1 94.56 97 ASP B N 1
ATOM 2408 C CA . ASP B 1 97 ? -6.312 -1.85 16.422 1 94.56 97 ASP B CA 1
ATOM 2409 C C . ASP B 1 97 ? -5.391 -1.864 17.641 1 94.56 97 ASP B C 1
ATOM 2411 O O . ASP B 1 97 ? -4.594 -2.789 17.812 1 94.56 97 ASP B O 1
ATOM 2415 N N . CYS B 1 98 ? -5.422 -0.777 18.344 1 93.44 98 CYS B N 1
ATOM 2416 C CA . CYS B 1 98 ? -4.75 -0.597 19.625 1 93.44 98 CYS B CA 1
ATOM 2417 C C . CYS B 1 98 ? -3.236 -0.584 19.453 1 93.44 98 CYS B C 1
ATOM 2419 O O . CYS B 1 98 ? -2.496 -0.856 20.406 1 93.44 98 CYS B O 1
ATOM 2421 N N . ARG B 1 99 ? -2.799 -0.297 18.219 1 95.25 99 ARG B N 1
ATOM 2422 C CA . ARG B 1 99 ? -1.371 -0.198 17.938 1 95.25 99 ARG B CA 1
ATOM 2423 C C . ARG B 1 99 ? -1.075 0.992 17.031 1 95.25 99 ARG B C 1
ATOM 2425 O O . ARG B 1 99 ? -1.958 1.469 16.312 1 95.25 99 ARG B O 1
ATOM 2432 N N . SER B 1 100 ? 0.202 1.461 17.172 1 96.94 100 SER B N 1
ATOM 2433 C CA . SER B 1 100 ? 0.663 2.428 16.172 1 96.94 100 SER B CA 1
ATOM 2434 C C . SER B 1 100 ? 1.215 1.729 14.938 1 96.94 100 SER B C 1
ATOM 2436 O O . SER B 1 100 ? 1.912 0.718 15.047 1 96.94 100 SER B O 1
ATOM 2438 N N . VAL B 1 101 ? 0.881 2.27 13.812 1 98.12 101 VAL B N 1
ATOM 2439 C CA . VAL B 1 101 ? 1.396 1.734 12.555 1 98.12 101 VAL B CA 1
ATOM 2440 C C . VAL B 1 101 ? 1.965 2.867 11.711 1 98.12 101 VAL B C 1
ATOM 2442 O O . VAL B 1 101 ? 1.492 4.004 11.781 1 98.12 101 VAL B O 1
ATOM 2445 N N . ALA B 1 102 ? 3.082 2.582 11.008 1 98.56 102 ALA B N 1
ATOM 2446 C CA . ALA B 1 102 ? 3.408 3.4 9.844 1 98.56 102 ALA B CA 1
ATOM 2447 C C . ALA B 1 102 ? 2.43 3.143 8.703 1 98.56 102 ALA B C 1
ATOM 2449 O O . ALA B 1 102 ? 2.27 2.002 8.258 1 98.56 102 ALA B O 1
ATOM 2450 N N . SER B 1 103 ? 1.735 4.168 8.25 1 98.75 103 SER B N 1
ATOM 2451 C CA . SER B 1 103 ? 0.701 3.932 7.246 1 98.75 103 SER B CA 1
ATOM 2452 C C . SER B 1 103 ? 0.781 4.953 6.117 1 98.75 103 SER B C 1
ATOM 2454 O O . SER B 1 103 ? 1.374 6.023 6.277 1 98.75 103 SER B O 1
ATOM 2456 N N . SER B 1 104 ? 0.249 4.613 4.98 1 98.94 104 SER B N 1
ATOM 2457 C CA . SER B 1 104 ? 0.156 5.477 3.811 1 98.94 104 SER B CA 1
ATOM 2458 C C . SER B 1 104 ? -1.098 5.172 2.996 1 98.94 104 SER B C 1
ATOM 2460 O O . SER B 1 104 ? -1.503 4.016 2.883 1 98.94 104 SER B O 1
ATOM 2462 N N . VAL B 1 105 ? -1.649 6.211 2.502 1 98.94 105 VAL B N 1
ATOM 2463 C CA . VAL B 1 105 ? -2.779 6.09 1.586 1 98.94 105 VAL B CA 1
ATOM 2464 C C . VAL B 1 105 ? -2.436 6.75 0.253 1 98.94 105 VAL B C 1
ATOM 2466 O O . VAL B 1 105 ? -1.903 7.863 0.223 1 98.94 105 VAL B O 1
ATOM 2469 N N . SER B 1 106 ? -2.602 6.062 -0.826 1 98.94 106 SER B N 1
ATOM 2470 C CA . SER B 1 106 ? -2.584 6.652 -2.16 1 98.94 106 SER B CA 1
ATOM 2471 C C . SER B 1 106 ? -3.988 6.738 -2.746 1 98.94 106 SER B C 1
ATOM 2473 O O . SER B 1 106 ? -4.762 5.781 -2.66 1 98.94 106 SER B O 1
ATOM 2475 N N . ALA B 1 107 ? -4.312 7.863 -3.297 1 98.75 107 ALA B N 1
ATOM 2476 C CA . ALA B 1 107 ? -5.656 8.047 -3.84 1 98.75 107 ALA B CA 1
ATOM 2477 C C . ALA B 1 107 ? -5.602 8.562 -5.277 1 98.75 107 ALA B C 1
ATOM 2479 O O . ALA B 1 107 ? -4.863 9.5 -5.578 1 98.75 107 ALA B O 1
ATOM 2480 N N . SER B 1 108 ? -6.324 7.906 -6.125 1 97.56 108 SER B N 1
ATOM 2481 C CA . SER B 1 108 ? -6.609 8.336 -7.492 1 97.56 108 SER B CA 1
ATOM 2482 C C . SER B 1 108 ? -8.109 8.5 -7.719 1 97.56 108 SER B C 1
ATOM 2484 O O . SER B 1 108 ? -8.883 8.562 -6.762 1 97.56 108 SER B O 1
ATOM 2486 N N . THR B 1 109 ? -8.477 8.617 -9.031 1 95.12 109 THR B N 1
ATOM 2487 C CA . THR B 1 109 ? -9.891 8.758 -9.344 1 95.12 109 THR B CA 1
ATOM 2488 C C . THR B 1 109 ? -10.648 7.477 -9.016 1 95.12 109 THR B C 1
ATOM 2490 O O . THR B 1 109 ? -11.875 7.492 -8.875 1 95.12 109 THR B O 1
ATOM 2493 N N . ASP B 1 110 ? -9.953 6.383 -8.828 1 96.31 110 ASP B N 1
ATOM 2494 C CA . ASP B 1 110 ? -10.586 5.102 -8.547 1 96.31 110 ASP B CA 1
ATOM 2495 C C . ASP B 1 110 ? -10.992 5.004 -7.074 1 96.31 110 ASP B C 1
ATOM 2497 O O . ASP B 1 110 ? -11.961 4.32 -6.734 1 96.31 110 ASP B O 1
ATOM 2501 N N . GLY B 1 111 ? -10.281 5.605 -6.23 1 98.25 111 GLY B N 1
ATOM 2502 C CA . GLY B 1 111 ? -10.422 5.48 -4.789 1 98.25 111 GLY B CA 1
ATOM 2503 C C . GLY B 1 111 ? -9.094 5.441 -4.059 1 98.25 111 GLY B C 1
ATOM 2504 O O . GLY B 1 111 ? -8.086 5.926 -4.57 1 98.25 111 GLY B O 1
ATOM 2505 N N . ALA B 1 112 ? -9.141 4.957 -2.846 1 98.81 112 ALA B N 1
ATOM 2506 C CA . ALA B 1 112 ? -7.949 4.977 -2 1 98.81 112 ALA B CA 1
ATOM 2507 C C . ALA B 1 112 ? -7.398 3.568 -1.794 1 98.81 112 ALA B C 1
ATOM 2509 O O . ALA B 1 112 ? -8.148 2.592 -1.805 1 98.81 112 ALA B O 1
ATOM 2510 N N . ASP B 1 113 ? -6.113 3.48 -1.681 1 98.88 113 ASP B N 1
ATOM 2511 C CA . ASP B 1 113 ? -5.309 2.305 -1.369 1 98.88 113 ASP B CA 1
ATOM 2512 C C . ASP B 1 113 ? -4.496 2.516 -0.092 1 98.88 113 ASP B C 1
ATOM 2514 O O . ASP B 1 113 ? -3.609 3.371 -0.049 1 98.88 113 ASP B O 1
ATOM 2518 N N . TRP B 1 114 ? -4.844 1.763 0.968 1 98.94 114 TRP B N 1
ATOM 2519 C CA . TRP B 1 114 ? -4.273 1.922 2.301 1 98.94 114 TRP B CA 1
ATOM 2520 C C . TRP B 1 114 ? -3.27 0.813 2.598 1 98.94 114 TRP B C 1
ATOM 2522 O O . TRP B 1 114 ? -3.559 -0.368 2.391 1 98.94 114 TRP B O 1
ATOM 2532 N N . SER B 1 115 ? -2.049 1.154 3.018 1 98.88 115 SER B N 1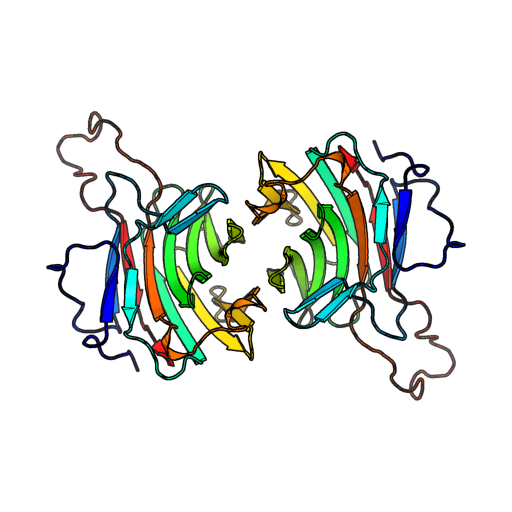
ATOM 2533 C CA . SER B 1 115 ? -1.039 0.187 3.438 1 98.88 115 SER B CA 1
ATOM 2534 C C . SER B 1 115 ? -0.479 0.534 4.812 1 98.88 115 SER B C 1
ATOM 2536 O O . SER B 1 115 ? -0.471 1.701 5.211 1 98.88 115 SER B O 1
ATOM 2538 N N . LEU B 1 116 ? -0.027 -0.515 5.535 1 98.44 116 LEU B N 1
ATOM 2539 C CA . LEU B 1 116 ? 0.433 -0.228 6.891 1 98.44 116 LEU B CA 1
ATOM 2540 C C . LEU B 1 116 ? 1.488 -1.237 7.328 1 98.44 116 LEU B C 1
ATOM 2542 O O . LEU B 1 116 ? 1.502 -2.375 6.855 1 98.44 116 LEU B O 1
ATOM 2546 N N . VAL B 1 117 ? 2.365 -0.813 8.188 1 97.69 117 VAL B N 1
ATOM 2547 C CA . VAL B 1 117 ? 3.387 -1.587 8.883 1 97.69 117 VAL B CA 1
ATOM 2548 C C . VAL B 1 117 ? 3.258 -1.38 10.383 1 97.69 117 VAL B C 1
ATOM 2550 O O . VAL B 1 117 ? 3.322 -0.248 10.875 1 97.69 117 VAL B O 1
ATOM 2553 N N . GLU B 1 118 ? 3.139 -2.453 11.094 1 96.12 118 GLU B N 1
ATOM 2554 C CA . GLU B 1 118 ? 3.047 -2.322 12.547 1 96.12 118 GLU B CA 1
ATOM 2555 C C . GLU B 1 118 ? 4.367 -1.844 13.141 1 96.12 118 GLU B C 1
ATOM 2557 O O . GLU B 1 118 ? 5.438 -2.328 12.766 1 96.12 118 GLU B O 1
ATOM 2562 N N . LEU B 1 119 ? 4.254 -0.916 14.031 1 95.81 119 LEU B N 1
ATOM 2563 C CA . LEU B 1 119 ? 5.43 -0.399 14.727 1 95.81 119 LEU B CA 1
ATOM 2564 C C . LEU B 1 119 ? 5.613 -1.091 16.062 1 95.81 119 LEU B C 1
ATOM 2566 O O . LEU B 1 119 ? 4.688 -1.727 16.578 1 95.81 119 LEU B O 1
ATOM 2570 N N . PRO B 1 120 ? 6.84 -0.955 16.625 1 93.06 120 PRO B N 1
ATOM 2571 C CA . PRO B 1 120 ? 7.047 -1.516 17.969 1 93.06 120 PRO B CA 1
ATOM 2572 C C . PRO B 1 120 ? 6.059 -0.967 19 1 93.06 120 PRO B C 1
ATOM 2574 O O . PRO B 1 120 ? 5.652 0.194 18.906 1 93.06 120 PRO B O 1
ATOM 2577 N N . LYS B 1 121 ? 5.777 -1.858 19.938 1 92.06 121 LYS B N 1
ATOM 2578 C CA . LYS B 1 121 ? 4.824 -1.489 20.984 1 92.06 121 LYS B CA 1
ATOM 2579 C C . LYS B 1 121 ? 5.27 -0.222 21.703 1 92.06 121 LYS B C 1
ATOM 2581 O O . LYS B 1 121 ? 6.438 -0.091 22.078 1 92.06 121 LYS B O 1
ATOM 2586 N N . GLY B 1 122 ? 4.352 0.726 21.828 1 91.06 122 GLY B N 1
ATOM 2587 C CA . GLY B 1 122 ? 4.613 1.929 22.609 1 91.06 122 GLY B CA 1
ATOM 2588 C C . GLY B 1 122 ? 5.16 3.07 21.766 1 91.06 122 GLY B C 1
ATOM 2589 O O . GLY B 1 122 ? 5.25 4.207 22.25 1 91.06 122 GLY B O 1
ATOM 2590 N N . GLN B 1 123 ? 5.531 2.777 20.531 1 94.12 123 GLN B N 1
ATOM 2591 C CA . GLN B 1 123 ? 6.051 3.85 19.688 1 94.12 123 GLN B CA 1
ATOM 2592 C C . GLN B 1 123 ? 4.941 4.824 19.297 1 94.12 123 GLN B C 1
ATOM 2594 O O . GLN B 1 123 ? 3.902 4.418 18.781 1 94.12 123 GLN B O 1
ATOM 2599 N N . ASN B 1 124 ? 5.215 6.117 19.547 1 95.88 124 ASN B N 1
ATOM 2600 C CA . ASN B 1 124 ? 4.199 7.121 19.25 1 95.88 124 ASN B CA 1
ATOM 2601 C C . ASN B 1 124 ? 4.734 8.219 18.344 1 95.88 124 ASN B C 1
ATOM 2603 O O . ASN B 1 124 ? 4.082 9.242 18.141 1 95.88 124 ASN B O 1
ATOM 2607 N N . ASP B 1 125 ? 5.91 8.078 17.906 1 97.44 125 ASP B N 1
ATOM 2608 C CA . ASP B 1 125 ? 6.531 9 16.969 1 97.44 125 ASP B CA 1
ATOM 2609 C C . ASP B 1 125 ? 7.043 8.266 15.734 1 97.44 125 ASP B C 1
ATOM 2611 O O . ASP B 1 125 ? 7.234 7.047 15.766 1 97.44 125 ASP B O 1
ATOM 2615 N N . LEU B 1 126 ? 7.207 9.008 14.641 1 98.44 126 LEU B N 1
ATOM 2616 C CA . LEU B 1 126 ? 7.691 8.398 13.406 1 98.44 126 LEU B CA 1
ATOM 2617 C C . LEU B 1 126 ? 8.289 9.453 12.477 1 98.44 126 LEU B C 1
ATOM 2619 O O . LEU B 1 126 ? 7.672 10.492 12.234 1 98.44 126 LEU B O 1
ATOM 2623 N N . ARG B 1 127 ? 9.469 9.172 12.055 1 98.56 127 ARG B N 1
ATOM 2624 C CA . ARG B 1 127 ? 10.008 9.953 10.945 1 98.56 127 ARG B CA 1
ATOM 2625 C C . ARG B 1 127 ? 9.555 9.383 9.609 1 98.56 127 ARG B C 1
ATOM 2627 O O . ARG B 1 127 ? 9.695 8.188 9.359 1 98.56 127 ARG B O 1
ATOM 2634 N N . VAL B 1 128 ? 9.023 10.234 8.773 1 98.81 128 VAL B N 1
ATOM 2635 C CA . VAL B 1 128 ? 8.477 9.805 7.484 1 98.81 128 VAL B CA 1
ATOM 2636 C C . VAL B 1 128 ? 9.078 10.648 6.363 1 98.81 128 VAL B C 1
ATOM 2638 O O . VAL B 1 128 ? 9.438 11.805 6.578 1 98.81 128 VAL B O 1
ATOM 2641 N N . ARG B 1 129 ? 9.211 10.008 5.188 1 98.81 129 ARG B N 1
ATOM 2642 C CA . ARG B 1 129 ? 9.836 10.664 4.043 1 98.81 129 ARG B CA 1
ATOM 2643 C C . ARG B 1 129 ? 9.102 10.336 2.752 1 98.81 129 ARG B C 1
ATOM 2645 O O . ARG B 1 129 ? 8.711 9.188 2.529 1 98.81 129 ARG B O 1
ATOM 2652 N N . LEU B 1 130 ? 8.812 11.352 1.951 1 98.88 130 LEU B N 1
ATOM 2653 C CA . LEU B 1 130 ? 8.359 11.227 0.571 1 98.88 130 LEU B CA 1
ATOM 2654 C C . LEU B 1 130 ? 9.469 11.602 -0.404 1 98.88 130 LEU B C 1
ATOM 2656 O O . LEU B 1 130 ? 10.141 12.625 -0.224 1 98.88 130 LEU B O 1
ATOM 2660 N N . GLU B 1 131 ? 9.633 10.734 -1.417 1 98.81 131 GLU B N 1
ATOM 2661 C CA . GLU B 1 131 ? 10.703 10.992 -2.381 1 98.81 131 GLU B CA 1
ATOM 2662 C C . GLU B 1 131 ? 10.219 10.766 -3.811 1 98.81 131 GLU B C 1
ATOM 2664 O O . GLU B 1 131 ? 9.578 9.758 -4.105 1 98.81 131 GLU B O 1
ATOM 2669 N N . LYS B 1 132 ? 10.547 11.719 -4.648 1 98.25 132 LYS B N 1
ATOM 2670 C CA . LYS B 1 132 ? 10.242 11.586 -6.07 1 98.25 132 LYS B CA 1
ATOM 2671 C C . LYS B 1 132 ? 11.375 10.875 -6.809 1 98.25 132 LYS B C 1
ATOM 2673 O O . LYS B 1 132 ? 12.523 11.305 -6.75 1 98.25 132 LYS B O 1
ATOM 2678 N N . VAL B 1 133 ? 11.102 9.789 -7.449 1 97.94 133 VAL B N 1
ATOM 2679 C CA . VAL B 1 133 ? 12.023 9.047 -8.305 1 97.94 133 VAL B CA 1
ATOM 2680 C C . VAL B 1 133 ? 11.391 8.828 -9.68 1 97.94 133 VAL B C 1
ATOM 2682 O O . VAL B 1 133 ? 10.586 7.918 -9.859 1 97.94 133 VAL B O 1
ATOM 2685 N N . GLY B 1 134 ? 11.812 9.648 -10.68 1 95.5 134 GLY B N 1
ATOM 2686 C CA . GLY B 1 134 ? 11.109 9.633 -11.945 1 95.5 134 GLY B CA 1
ATOM 2687 C C . GLY B 1 134 ? 9.641 10.008 -11.82 1 95.5 134 GLY B C 1
ATOM 2688 O O . GLY B 1 134 ? 9.305 11.062 -11.281 1 95.5 134 GLY B O 1
ATOM 2689 N N . SER B 1 135 ? 8.805 9.086 -12.25 1 96.06 135 SER B N 1
ATOM 2690 C CA . SER B 1 135 ? 7.375 9.336 -12.141 1 96.06 135 SER B CA 1
ATOM 2691 C C . SER B 1 135 ? 6.805 8.727 -10.859 1 96.06 135 SER B C 1
ATOM 2693 O O . SER B 1 135 ? 5.617 8.883 -10.57 1 96.06 135 SER B O 1
ATOM 2695 N N . SER B 1 136 ? 7.652 8.164 -10.07 1 98.38 136 SER B N 1
ATOM 2696 C CA . SER B 1 136 ? 7.184 7.441 -8.898 1 98.38 136 SER B CA 1
ATOM 2697 C C . SER B 1 136 ? 7.305 8.297 -7.637 1 98.38 136 SER B C 1
ATOM 2699 O O . SER B 1 136 ? 8.172 9.164 -7.555 1 98.38 136 SER B O 1
ATOM 2701 N N . LEU B 1 137 ? 6.395 8.109 -6.781 1 98.88 137 LEU B N 1
ATOM 2702 C CA . LEU B 1 137 ? 6.531 8.57 -5.406 1 98.88 137 LEU B CA 1
ATOM 2703 C C . LEU B 1 137 ? 6.887 7.41 -4.477 1 98.88 137 LEU B C 1
ATOM 2705 O O . LEU B 1 137 ? 6.18 6.398 -4.445 1 98.88 137 LEU B O 1
ATOM 2709 N N . GLU B 1 138 ? 7.996 7.547 -3.775 1 98.94 138 GLU B N 1
ATOM 2710 C CA . GLU B 1 138 ? 8.391 6.562 -2.773 1 98.94 138 GLU B CA 1
ATOM 2711 C C . GLU B 1 138 ? 8.109 7.066 -1.361 1 98.94 138 GLU B C 1
ATOM 2713 O O . GLU B 1 138 ? 8.32 8.25 -1.065 1 98.94 138 GLU B O 1
ATOM 2718 N N . VAL B 1 139 ? 7.602 6.215 -0.543 1 98.94 139 VAL B N 1
ATOM 2719 C CA . VAL B 1 139 ? 7.297 6.504 0.854 1 98.94 139 VAL B CA 1
ATOM 2720 C C . VAL B 1 139 ? 8.211 5.691 1.764 1 98.94 139 VAL B C 1
ATOM 2722 O O . VAL B 1 139 ? 8.328 4.473 1.61 1 98.94 139 VAL B O 1
ATOM 2725 N N . TRP B 1 140 ? 8.844 6.395 2.691 1 98.88 140 TRP B N 1
ATOM 2726 C CA . TRP B 1 140 ? 9.773 5.766 3.619 1 98.88 140 TRP B CA 1
ATOM 2727 C C . TRP B 1 140 ? 9.438 6.125 5.062 1 98.88 140 TRP B C 1
ATOM 2729 O O . TRP B 1 140 ? 8.805 7.156 5.32 1 98.88 140 TRP B O 1
ATOM 2739 N N . PHE B 1 141 ? 9.82 5.262 5.992 1 98.69 141 PHE B N 1
ATOM 2740 C CA . PHE B 1 141 ? 9.781 5.578 7.414 1 98.69 141 PHE B CA 1
ATOM 2741 C C . PHE B 1 141 ? 11.039 5.07 8.117 1 98.69 141 PHE B C 1
ATOM 2743 O O . PHE B 1 141 ? 11.703 4.148 7.633 1 98.69 141 PHE B O 1
ATOM 2750 N N . GLU B 1 142 ? 11.336 5.695 9.211 1 97.12 142 GLU B N 1
ATOM 2751 C CA . GLU B 1 142 ? 12.484 5.266 10.016 1 97.12 142 GLU B CA 1
ATOM 2752 C C . GLU B 1 142 ? 12.047 4.301 11.109 1 97.12 142 GLU B C 1
ATOM 2754 O O . GLU B 1 142 ? 11.117 4.586 11.867 1 97.12 142 GLU B O 1
ATOM 2759 N N . ASP B 1 143 ? 12.633 3.049 11.242 1 87.69 143 ASP B N 1
ATOM 2760 C CA . ASP B 1 143 ? 12.164 1.966 12.102 1 87.69 143 ASP B CA 1
ATOM 2761 C C . ASP B 1 143 ? 12.578 2.199 13.555 1 87.69 143 ASP B C 1
ATOM 2763 O O . ASP B 1 143 ? 12.547 1.275 14.375 1 87.69 143 ASP B O 1
ATOM 2767 N N . GLY B 1 144 ? 12.969 3.244 14.055 1 78.44 144 GLY B N 1
ATOM 2768 C CA . GLY B 1 144 ? 13.367 3.494 15.43 1 78.44 144 GLY B CA 1
ATOM 2769 C C . GLY B 1 144 ? 14.836 3.215 15.68 1 78.44 144 GLY B C 1
ATOM 2770 O O . GLY B 1 144 ? 15.398 3.678 16.672 1 78.44 144 GLY B O 1
ATOM 2771 N N . GLN B 1 145 ? 15.383 2.367 14.852 1 84 145 GLN B N 1
ATOM 2772 C CA . GLN B 1 145 ? 16.797 2.053 15 1 84 145 GLN B CA 1
ATOM 2773 C C . GLN B 1 145 ? 17.656 2.889 14.055 1 84 145 GLN B C 1
ATOM 2775 O O . GLN B 1 145 ? 18.828 2.584 13.836 1 84 145 GLN B O 1
ATOM 2780 N N . GLY B 1 146 ? 16.984 3.768 13.461 1 87.44 146 GLY B N 1
ATOM 2781 C CA . GLY B 1 146 ? 17.719 4.703 12.625 1 87.44 146 GLY B CA 1
ATOM 2782 C C . GLY B 1 146 ? 17.797 4.273 11.172 1 87.44 146 GLY B C 1
ATOM 2783 O O . GLY B 1 146 ? 18.438 4.938 10.359 1 87.44 146 GLY B O 1
ATOM 2784 N N . GLU B 1 147 ? 17.219 3.189 10.812 1 93.44 147 GLU B N 1
ATOM 2785 C CA . GLU B 1 147 ? 17.234 2.727 9.43 1 93.44 147 GLU B CA 1
ATOM 2786 C C . GLU B 1 147 ? 15.961 3.111 8.695 1 93.44 147 GLU B C 1
ATOM 2788 O O . GLU B 1 147 ? 14.859 2.943 9.227 1 93.44 147 GLU B O 1
ATOM 2793 N N . TRP B 1 148 ? 16.172 3.666 7.465 1 97.12 148 TRP B N 1
ATOM 2794 C CA . TRP B 1 148 ? 15.023 3.959 6.617 1 97.12 148 TRP B CA 1
ATOM 2795 C C . TRP B 1 148 ? 14.531 2.697 5.918 1 97.12 148 TRP B C 1
ATOM 2797 O O . TRP B 1 148 ? 15.32 1.951 5.332 1 97.12 148 TRP B O 1
ATOM 2807 N N . LYS B 1 149 ? 13.25 2.484 6.059 1 97.44 149 LYS B N 1
ATOM 2808 C CA . LYS B 1 149 ? 12.578 1.361 5.406 1 97.44 149 LYS B CA 1
ATOM 2809 C C . LYS B 1 149 ? 11.531 1.848 4.406 1 97.44 149 LYS B C 1
ATOM 2811 O O . LYS B 1 149 ? 10.805 2.803 4.68 1 97.44 149 LYS B O 1
ATOM 2816 N N . LYS B 1 150 ? 11.562 1.208 3.268 1 98.31 150 LYS B N 1
ATOM 2817 C CA . LYS B 1 150 ? 10.547 1.56 2.277 1 98.31 150 LYS B CA 1
ATOM 2818 C C . LYS B 1 150 ? 9.18 0.997 2.662 1 98.31 150 LYS B C 1
ATOM 2820 O O . LYS B 1 150 ? 9.07 -0.173 3.037 1 98.31 150 LYS B O 1
ATOM 2825 N N . LEU B 1 151 ? 8.219 1.858 2.6 1 98.69 151 LEU B N 1
ATOM 2826 C CA . LEU B 1 151 ? 6.844 1.476 2.893 1 98.69 151 LEU B CA 1
ATOM 2827 C C . LEU B 1 151 ? 6.055 1.255 1.606 1 98.69 151 LEU B C 1
ATOM 2829 O O . LEU B 1 151 ? 5.203 0.365 1.54 1 98.69 151 LEU B O 1
ATOM 2833 N N . ARG B 1 152 ? 6.352 2.092 0.596 1 98.88 152 ARG B N 1
ATOM 2834 C CA . ARG B 1 152 ? 5.477 2.123 -0.57 1 98.88 152 ARG B CA 1
ATOM 2835 C C . ARG B 1 152 ? 6.164 2.787 -1.757 1 98.88 152 ARG B C 1
ATOM 2837 O O . ARG B 1 152 ? 7.012 3.666 -1.577 1 98.88 152 ARG B O 1
ATOM 2844 N N . GLU B 1 153 ? 5.82 2.309 -2.951 1 98.88 153 GLU B N 1
ATOM 2845 C CA . GLU B 1 153 ? 6.168 2.98 -4.199 1 98.88 153 GLU B CA 1
ATOM 2846 C C . GLU B 1 153 ? 4.961 3.08 -5.129 1 98.88 153 GLU B C 1
ATOM 2848 O O . GLU B 1 153 ? 4.402 2.062 -5.543 1 98.88 153 GLU B O 1
ATOM 2853 N N . VAL B 1 154 ? 4.539 4.289 -5.406 1 98.88 154 VAL B N 1
ATOM 2854 C CA . VAL B 1 154 ? 3.434 4.566 -6.32 1 98.88 154 VAL B CA 1
ATOM 2855 C C . VAL B 1 154 ? 3.982 5.047 -7.664 1 98.88 154 VAL B C 1
ATOM 2857 O O . VAL B 1 154 ? 4.316 6.223 -7.816 1 98.88 154 VAL B O 1
ATOM 2860 N N . ASN B 1 155 ? 3.969 4.188 -8.68 1 98.5 155 ASN B N 1
ATOM 2861 C CA . ASN B 1 155 ? 4.797 4.496 -9.844 1 98.5 155 ASN B CA 1
ATOM 2862 C C . ASN B 1 155 ? 4.047 5.375 -10.844 1 98.5 155 ASN B C 1
ATOM 2864 O O . ASN B 1 155 ? 4.625 5.812 -11.844 1 98.5 155 ASN B O 1
ATOM 2868 N N . TRP B 1 156 ? 2.803 5.676 -10.57 1 98.38 156 TRP B N 1
ATOM 2869 C CA . TRP B 1 156 ? 1.994 6.48 -11.477 1 98.38 156 TRP B CA 1
ATOM 2870 C C . TRP B 1 156 ? 1.78 7.883 -10.922 1 98.38 156 TRP B C 1
ATOM 2872 O O . TRP B 1 156 ? 1.144 8.719 -11.562 1 98.38 156 TRP B O 1
ATOM 2882 N N . PHE B 1 157 ? 2.279 8.227 -9.828 1 98.56 157 PHE B N 1
ATOM 2883 C CA . PHE B 1 157 ? 1.858 9.398 -9.062 1 98.56 157 PHE B CA 1
ATOM 2884 C C . PHE B 1 157 ? 2.17 10.68 -9.82 1 98.56 157 PHE B C 1
ATOM 2886 O O . PHE B 1 157 ? 1.332 11.578 -9.898 1 98.56 157 PHE B O 1
ATOM 2893 N N . PHE B 1 158 ? 3.355 10.75 -10.383 1 97.56 158 PHE B N 1
ATOM 2894 C CA . PHE B 1 158 ? 3.744 12 -11.031 1 97.56 158 PHE B CA 1
ATOM 2895 C C . PHE B 1 158 ? 3.539 11.922 -12.539 1 97.56 158 PHE B C 1
ATOM 2897 O O . PHE B 1 158 ? 3.83 12.875 -13.258 1 97.56 158 PHE B O 1
ATOM 2904 N N . TRP B 1 159 ? 3.08 10.773 -12.992 1 97.19 159 TRP B N 1
ATOM 2905 C CA . TRP B 1 159 ? 2.877 10.617 -14.43 1 97.19 159 TRP B CA 1
ATOM 2906 C C . TRP B 1 159 ? 1.801 11.57 -14.938 1 97.19 159 TRP B C 1
ATOM 2908 O O . TRP B 1 159 ? 0.681 11.578 -14.422 1 97.19 159 TRP B O 1
ATOM 2918 N N . GLY B 1 160 ? 2.166 12.375 -15.906 1 94.56 160 GLY B N 1
ATOM 2919 C CA . GLY B 1 160 ? 1.223 13.289 -16.531 1 94.56 160 GLY B CA 1
ATOM 2920 C C . GLY B 1 160 ? 0.882 14.484 -15.656 1 94.56 160 GLY B C 1
ATOM 2921 O O . GLY B 1 160 ? -0.111 15.172 -15.898 1 94.56 160 GLY B O 1
ATOM 2922 N N . VAL B 1 161 ? 1.636 14.711 -14.664 1 93.31 161 VAL B N 1
ATOM 2923 C CA . VAL B 1 161 ? 1.35 15.781 -13.727 1 93.31 161 VAL B CA 1
ATOM 2924 C C . VAL B 1 161 ? 2.223 17 -14.039 1 93.31 161 VAL B C 1
ATOM 2926 O O . VAL B 1 161 ? 3.428 16.859 -14.266 1 93.31 161 VAL B O 1
ATOM 2929 N N . GLU B 1 162 ? 1.589 18.172 -14.039 1 91.5 162 GLU B N 1
ATOM 2930 C CA . GLU B 1 162 ? 2.355 19.406 -14.117 1 91.5 162 GLU B CA 1
ATOM 2931 C C . GLU B 1 162 ? 2.99 19.75 -12.773 1 91.5 162 GLU B C 1
ATOM 2933 O O . GLU B 1 162 ? 2.299 19.812 -11.75 1 91.5 162 GLU B O 1
ATOM 2938 N N . GLU B 1 163 ? 4.219 20 -12.805 1 88.62 163 GLU B N 1
ATOM 2939 C CA . GLU B 1 163 ? 4.988 20.219 -11.578 1 88.62 163 GLU B CA 1
ATOM 2940 C C . GLU B 1 163 ? 4.383 21.328 -10.734 1 88.62 163 GLU B C 1
ATOM 2942 O O . GLU B 1 163 ? 4.391 21.266 -9.508 1 88.62 163 GLU B O 1
ATOM 2947 N N . LYS B 1 164 ? 3.873 22.312 -11.367 1 87 164 LYS B N 1
ATOM 2948 C CA . LYS B 1 164 ? 3.361 23.484 -10.664 1 87 164 LYS B CA 1
ATOM 2949 C C . LYS B 1 164 ? 2.117 23.156 -9.852 1 87 164 LYS B C 1
ATOM 2951 O O . LYS B 1 164 ? 1.685 23.938 -9.008 1 87 164 LYS B O 1
ATOM 2956 N N . THR B 1 165 ? 1.555 21.969 -10.117 1 89.56 165 THR B N 1
ATOM 2957 C CA . THR B 1 165 ? 0.335 21.594 -9.414 1 89.56 165 THR B CA 1
ATOM 2958 C C . THR B 1 165 ? 0.665 20.797 -8.148 1 89.56 165 THR B C 1
ATOM 2960 O O . THR B 1 165 ? -0.223 20.5 -7.348 1 89.56 165 THR B O 1
ATOM 2963 N N . ILE B 1 166 ? 1.891 20.5 -7.941 1 94.56 166 ILE B N 1
ATOM 2964 C CA . ILE B 1 166 ? 2.303 19.688 -6.805 1 94.56 166 ILE B CA 1
ATOM 2965 C C . ILE B 1 166 ? 2.316 20.531 -5.535 1 94.56 166 ILE B C 1
ATOM 2967 O O . ILE B 1 166 ? 2.891 21.625 -5.516 1 94.56 166 ILE B O 1
ATOM 2971 N N . LYS B 1 167 ? 1.63 20.109 -4.559 1 94.75 167 LYS B N 1
ATOM 2972 C CA . LYS B 1 167 ? 1.619 20.688 -3.223 1 94.75 167 LYS B CA 1
ATOM 2973 C C . LYS B 1 167 ? 2.016 19.656 -2.168 1 94.75 167 LYS B C 1
ATOM 2975 O O . LYS B 1 167 ? 1.608 18.5 -2.244 1 94.75 167 LYS B O 1
ATOM 2980 N N . VAL B 1 168 ? 2.867 20.062 -1.227 1 97 168 VAL B N 1
ATOM 2981 C CA . VAL B 1 168 ? 3.342 19.172 -0.181 1 97 168 VAL B CA 1
ATOM 2982 C C . VAL B 1 168 ? 3.158 19.812 1.187 1 97 168 VAL B C 1
ATOM 2984 O O . VAL B 1 168 ? 3.342 21.031 1.334 1 97 168 VAL B O 1
ATOM 2987 N N . GLY B 1 169 ? 2.805 19.062 2.162 1 97.56 169 GLY B N 1
ATOM 2988 C CA . GLY B 1 169 ? 2.631 19.578 3.512 1 97.56 169 GLY B CA 1
ATOM 2989 C C . GLY B 1 169 ? 2.439 18.5 4.547 1 97.56 169 GLY B C 1
ATOM 2990 O O . GLY B 1 169 ? 3.014 17.406 4.43 1 97.56 169 GLY B O 1
ATOM 2991 N N . VAL B 1 170 ? 1.749 18.875 5.66 1 98.69 170 VAL B N 1
ATOM 2992 C CA . VAL B 1 170 ? 1.471 17.953 6.762 1 98.69 170 VAL B CA 1
ATOM 2993 C C . VAL B 1 170 ? -0.03 17.922 7.043 1 98.69 170 VAL B C 1
ATOM 2995 O O . VAL B 1 170 ? -0.759 18.844 6.656 1 98.69 170 VAL B O 1
ATOM 2998 N N . TYR B 1 171 ? -0.456 16.875 7.621 1 98.56 171 TYR B N 1
ATOM 2999 C CA . TYR B 1 171 ? -1.869 16.719 7.949 1 98.56 171 TYR B CA 1
ATOM 3000 C C . TYR B 1 171 ? -2.045 16.141 9.344 1 98.56 171 TYR B C 1
ATOM 3002 O O . TYR B 1 171 ? -1.114 15.547 9.898 1 98.56 171 TYR B O 1
ATOM 3010 N N . ALA B 1 172 ? -3.17 16.344 9.945 1 97.5 172 ALA B N 1
ATOM 3011 C CA . ALA B 1 172 ? -3.66 15.711 11.164 1 97.5 172 ALA B CA 1
ATOM 3012 C C . ALA B 1 172 ? -5.113 15.273 11.008 1 97.5 172 ALA B C 1
ATOM 3014 O O . ALA B 1 172 ? -5.938 16.016 10.461 1 97.5 172 ALA B O 1
ATOM 3015 N N . SER B 1 173 ? -5.383 14.078 11.438 1 96.56 173 SER B N 1
ATOM 3016 C CA . SER B 1 173 ? -6.734 13.562 11.25 1 96.56 173 SER B CA 1
ATOM 3017 C C . SER B 1 173 ? -7.188 12.742 12.453 1 96.56 173 SER B C 1
ATOM 3019 O O . SER B 1 173 ? -6.402 11.984 13.023 1 96.56 173 SER B O 1
ATOM 3021 N N . ARG B 1 174 ? -8.43 12.953 12.875 1 94.75 174 ARG B N 1
ATOM 3022 C CA . ARG B 1 174 ? -9.164 12.102 13.812 1 94.75 174 ARG B CA 1
ATOM 3023 C C . ARG B 1 174 ? -10.492 11.664 13.219 1 94.75 174 ARG B C 1
ATOM 3025 O O . ARG B 1 174 ? -11.523 12.312 13.43 1 94.75 174 ARG B O 1
ATOM 3032 N N . PRO B 1 175 ? -10.484 10.547 12.562 1 94 175 PRO B N 1
ATOM 3033 C CA . PRO B 1 175 ? -11.703 10.102 11.891 1 94 175 PRO B CA 1
ATOM 3034 C C . PRO B 1 175 ? -12.797 9.68 12.875 1 94 175 PRO B C 1
ATOM 3036 O O . PRO B 1 175 ? -13.984 9.758 12.555 1 94 175 PRO B O 1
ATOM 3039 N N . ALA B 1 176 ? -12.438 9.211 14.039 1 88.19 176 ALA B N 1
ATOM 3040 C CA . ALA B 1 176 ? -13.422 8.766 15.016 1 88.19 176 ALA B CA 1
ATOM 3041 C C . ALA B 1 176 ? -14.367 9.906 15.398 1 88.19 176 ALA B C 1
ATOM 3043 O O . ALA B 1 176 ? -13.938 11.047 15.57 1 88.19 176 ALA B O 1
ATOM 3044 N N . ASN B 1 177 ? -15.703 9.648 15.227 1 76.12 177 ASN B N 1
ATOM 3045 C CA . ASN B 1 177 ? -16.719 10.609 15.648 1 76.12 177 ASN B CA 1
ATOM 3046 C C . ASN B 1 177 ? -17.016 10.492 17.141 1 76.12 177 ASN B C 1
ATOM 3048 O O . ASN B 1 177 ? -17.562 9.492 17.609 1 76.12 177 ASN B O 1
ATOM 3052 N N . LEU B 1 178 ? -16.516 11.32 17.828 1 66.69 178 LEU B N 1
ATOM 3053 C CA . LEU B 1 178 ? -16.672 11.258 19.266 1 66.69 178 LEU B CA 1
ATOM 3054 C C . LEU B 1 178 ? -17.906 12.055 19.719 1 66.69 178 LEU B C 1
ATOM 3056 O O . LEU B 1 178 ? -17.984 12.477 20.875 1 66.69 178 LEU B O 1
ATOM 3060 N N . ASN B 1 179 ? -18.859 12.211 18.828 1 60.69 179 ASN B N 1
ATOM 3061 C CA . ASN B 1 179 ? -20.094 12.828 19.328 1 60.69 179 ASN B CA 1
ATOM 3062 C C . ASN B 1 179 ? -20.625 12.086 20.547 1 60.69 179 ASN B C 1
ATOM 3064 O O . ASN B 1 179 ? -21.656 11.406 20.469 1 60.69 179 ASN B O 1
ATOM 3068 N N . PHE B 1 180 ? -19.812 11.242 21.219 1 51.84 180 PHE B N 1
ATOM 3069 C CA . PHE B 1 180 ? -20.5 10.695 22.391 1 51.84 180 PHE B CA 1
ATOM 3070 C C . PHE B 1 180 ? -21.078 11.812 23.25 1 51.84 180 PHE B C 1
ATOM 3072 O O . PHE B 1 180 ? -20.5 12.898 23.328 1 51.84 180 PHE B O 1
ATOM 3079 N N . PRO B 1 181 ? -22.344 11.711 23.516 1 47.47 181 PRO B N 1
ATOM 3080 C CA . PRO B 1 181 ? -22.875 12.656 24.5 1 47.47 181 PRO B CA 1
ATOM 3081 C C . PRO B 1 181 ? -21.875 12.953 25.609 1 47.47 181 PRO B C 1
ATOM 3083 O O . PRO B 1 181 ? -21.094 12.07 26.016 1 47.47 181 PRO B O 1
ATOM 3086 N N . GLN B 1 182 ? -21.281 14.086 25.547 1 44.25 182 GLN B N 1
ATOM 3087 C CA . GLN B 1 182 ? -20.531 14.617 26.672 1 44.25 182 GLN B CA 1
ATOM 3088 C C . GLN B 1 182 ? -21.016 14.016 27.984 1 44.25 182 GLN B C 1
ATOM 3090 O O . GLN B 1 182 ? -21.125 14.719 29 1 44.25 182 GLN B O 1
ATOM 3095 N N . ALA B 1 183 ? -21.953 13.031 27.953 1 41.56 183 ALA B N 1
ATOM 3096 C CA . ALA B 1 183 ? -22.484 12.703 29.266 1 41.56 183 ALA B CA 1
ATOM 3097 C C . ALA B 1 183 ? -21.359 12.398 30.25 1 41.56 183 ALA B C 1
ATOM 3099 O O . ALA B 1 183 ? -21.453 12.75 31.438 1 41.56 183 ALA B O 1
ATOM 3100 N N . MET B 1 184 ? -20.562 11.297 29.922 1 40.22 184 MET B N 1
ATOM 3101 C CA . MET B 1 184 ? -19.812 10.727 31.047 1 40.22 184 MET B CA 1
ATOM 3102 C C . MET B 1 184 ? -18.609 11.594 31.391 1 40.22 184 MET B C 1
ATOM 3104 O O . MET B 1 184 ? -17.75 11.172 32.156 1 40.22 184 MET B O 1
ATOM 3108 N N . SER B 1 185 ? -18.078 12.43 30.516 1 39.03 185 SER B N 1
ATOM 3109 C CA . SER B 1 185 ? -16.938 13.117 31.125 1 39.03 185 SER B CA 1
ATOM 3110 C C . SER B 1 185 ? -17.359 13.883 32.375 1 39.03 185 SER B C 1
ATOM 3112 O O . SER B 1 185 ? -18.438 14.492 32.406 1 39.03 185 SER B O 1
ATOM 3114 N N . SER B 1 186 ? -16.984 13.336 33.5 1 42.59 186 SER B N 1
ATOM 3115 C CA . SER B 1 186 ? -17.062 14.258 34.625 1 42.59 186 SER B CA 1
ATOM 3116 C C . SER B 1 186 ? -16.812 15.695 34.188 1 42.59 186 SER B C 1
ATOM 3118 O O . SER B 1 186 ? -16.109 15.938 33.219 1 42.59 186 SER B O 1
ATOM 3120 N N . PRO B 1 187 ? -17.516 16.703 34.688 1 43.38 187 PRO B N 1
ATOM 3121 C CA . PRO B 1 187 ? -17.406 18.109 34.344 1 43.38 187 PRO B CA 1
ATOM 3122 C C . PRO B 1 187 ? -16 18.5 33.875 1 43.38 187 PRO B C 1
ATOM 3124 O O . PRO B 1 187 ? -15.844 19.438 33.094 1 43.38 187 PRO B O 1
ATOM 3127 N N . GLY B 1 188 ? -14.914 18.078 34.469 1 42.84 188 GLY B N 1
ATOM 3128 C CA . GLY B 1 188 ? -13.578 18.641 34.375 1 42.84 188 GLY B CA 1
ATOM 3129 C C . GLY B 1 188 ? -12.844 18.234 33.125 1 42.84 188 GLY B C 1
ATOM 3130 O O . GLY B 1 188 ? -11.742 18.719 32.844 1 42.84 188 GLY B O 1
ATOM 3131 N N . THR B 1 189 ? -12.867 16.938 32.781 1 44.94 189 THR B N 1
ATOM 3132 C CA . THR B 1 189 ? -11.945 16.594 31.703 1 44.94 189 THR B CA 1
ATOM 3133 C C . THR B 1 189 ? -12.516 17.016 30.344 1 44.94 189 THR B C 1
ATOM 3135 O O . THR B 1 189 ? -13.523 16.469 29.891 1 44.94 189 THR B O 1
ATOM 3138 N N . ARG B 1 190 ? -12.641 18.281 30 1 44.06 190 ARG B N 1
ATOM 3139 C CA . ARG B 1 190 ? -12.922 18.812 28.672 1 44.06 190 ARG B CA 1
ATOM 3140 C C . ARG B 1 190 ? -12.375 17.906 27.578 1 44.06 190 ARG B C 1
ATOM 3142 O O . ARG B 1 190 ? -11.172 17.641 27.531 1 44.06 190 ARG B O 1
ATOM 3149 N N . LEU B 1 191 ? -12.836 16.781 27.188 1 49.78 191 LEU B N 1
ATOM 3150 C CA . LEU B 1 191 ? -12.555 16.078 25.938 1 49.78 191 LEU B CA 1
ATOM 3151 C C . LEU B 1 191 ? -12.234 17.078 24.812 1 49.78 191 LEU B C 1
ATOM 3153 O O . LEU B 1 191 ? -12.227 16.703 23.641 1 49.78 191 LEU B O 1
ATOM 3157 N N . SER B 1 192 ? -12.297 18.406 25.047 1 50.62 192 SER B N 1
ATOM 3158 C CA . SER B 1 192 ? -12.477 19.484 24.062 1 50.62 192 SER B CA 1
ATOM 3159 C C . SER B 1 192 ? -11.414 19.438 22.969 1 50.62 192 SER B C 1
ATOM 3161 O O . SER B 1 192 ? -11.664 19.828 21.844 1 50.62 192 SER B O 1
ATOM 3163 N N . ASP B 1 193 ? -10.078 19.219 23.266 1 62.88 193 ASP B N 1
ATOM 3164 C CA . ASP B 1 193 ? -9.117 19.984 22.484 1 62.88 193 ASP B CA 1
ATOM 3165 C C . ASP B 1 193 ? -8.703 19.219 21.219 1 62.88 193 ASP B C 1
ATOM 3167 O O . ASP B 1 193 ? -7.863 19.688 20.453 1 62.88 193 ASP B O 1
ATOM 3171 N N . GLY B 1 194 ? -9.391 18.328 20.609 1 84.62 194 GLY B N 1
ATOM 3172 C CA . GLY B 1 194 ? -9.031 17.719 19.344 1 84.62 194 GLY B CA 1
ATOM 3173 C C . GLY B 1 194 ? -7.688 17.016 19.391 1 84.62 194 GLY B C 1
ATOM 3174 O O . GLY B 1 194 ? -7.09 16.859 20.453 1 84.62 194 GLY B O 1
ATOM 3175 N N . LEU B 1 195 ? -7.25 16.328 18.469 1 92.81 195 LEU B N 1
ATOM 3176 C CA . LEU B 1 195 ? -5.938 15.719 18.312 1 92.81 195 LEU B CA 1
ATOM 3177 C C . LEU B 1 195 ? -4.891 16.766 17.922 1 92.81 195 LEU B C 1
ATOM 3179 O O . LEU B 1 195 ? -4.992 17.391 16.875 1 92.81 195 LEU B O 1
ATOM 3183 N N . VAL B 1 196 ? -3.98 16.969 18.844 1 94.56 196 VAL B N 1
ATOM 3184 C CA . VAL B 1 196 ? -2.867 17.859 18.547 1 94.56 196 VAL B CA 1
ATOM 3185 C C . VAL B 1 196 ? -1.663 17.047 18.062 1 94.56 196 VAL B C 1
ATOM 3187 O O . VAL B 1 196 ? -1.102 16.25 18.828 1 94.56 196 VAL B O 1
ATOM 3190 N N . VAL B 1 197 ? -1.227 17.25 16.859 1 97.56 197 VAL B N 1
ATOM 3191 C CA . VAL B 1 197 ? -0.083 16.547 16.281 1 97.56 197 VAL B CA 1
ATOM 3192 C C . VAL B 1 197 ? 1.122 17.484 16.234 1 97.56 197 VAL B C 1
ATOM 3194 O O . VAL B 1 197 ? 1.016 18.609 15.758 1 97.56 197 VAL B O 1
ATOM 3197 N N . GLU B 1 198 ? 2.215 17.031 16.703 1 98.56 198 GLU B N 1
ATOM 3198 C CA . GLU B 1 198 ? 3.455 17.797 16.703 1 98.56 198 GLU B CA 1
ATOM 3199 C C . GLU B 1 198 ? 4.359 17.391 15.539 1 98.56 198 GLU B C 1
ATOM 3201 O O . GLU B 1 198 ? 4.523 16.188 15.266 1 98.56 198 GLU B O 1
ATOM 3206 N N . PHE B 1 199 ? 4.93 18.359 14.914 1 98.69 199 PHE B N 1
ATOM 3207 C CA . PHE B 1 199 ? 5.859 18.141 13.812 1 98.69 199 PHE B CA 1
ATOM 3208 C C . PHE B 1 199 ? 7.215 18.781 14.117 1 98.69 199 PHE B C 1
ATOM 3210 O O . PHE B 1 199 ? 7.285 19.922 14.555 1 98.69 199 PHE B O 1
ATOM 3217 N N . GLU B 1 200 ? 8.227 17.984 13.898 1 98.31 200 GLU B N 1
ATOM 3218 C CA . GLU B 1 200 ? 9.586 18.469 14.133 1 98.31 200 GLU B CA 1
ATOM 3219 C C . GLU B 1 200 ? 10.469 18.234 12.914 1 98.31 200 GLU B C 1
ATOM 3221 O O . GLU B 1 200 ? 10.445 17.141 12.32 1 98.31 200 GLU B O 1
ATOM 3226 N N . GLY B 1 201 ? 11.148 19.234 12.523 1 97.88 201 GLY B N 1
ATOM 3227 C CA . GLY B 1 201 ? 12.172 19.094 11.5 1 97.88 201 GLY B CA 1
ATOM 3228 C C . GLY B 1 201 ? 11.602 18.922 10.102 1 97.88 201 GLY B C 1
ATOM 3229 O O . GLY B 1 201 ? 12.102 18.109 9.312 1 97.88 201 GLY B O 1
ATOM 3230 N N . LEU B 1 202 ? 10.586 19.641 9.766 1 97.88 202 LEU B N 1
ATOM 3231 C CA . LEU B 1 202 ? 10.031 19.562 8.414 1 97.88 202 LEU B CA 1
ATOM 3232 C C . LEU B 1 202 ? 11.023 20.109 7.391 1 97.88 202 LEU B C 1
ATOM 3234 O O . LEU B 1 202 ? 11.547 21.219 7.555 1 97.88 202 LEU B O 1
ATOM 3238 N N . GLU B 1 203 ? 11.297 19.312 6.422 1 96.94 203 GLU B N 1
ATOM 3239 C CA . GLU B 1 203 ? 12.094 19.734 5.273 1 96.94 203 GLU B CA 1
ATOM 3240 C C . GLU B 1 203 ? 11.406 19.359 3.963 1 96.94 203 GLU B C 1
ATOM 3242 O O . GLU B 1 203 ? 10.82 18.281 3.85 1 96.94 203 GLU B O 1
ATOM 3247 N N . ILE B 1 204 ? 11.477 20.281 3.027 1 95.69 204 ILE B N 1
ATOM 3248 C CA . ILE B 1 204 ? 10.938 20.062 1.688 1 95.69 204 ILE B CA 1
ATOM 3249 C C . ILE B 1 204 ? 11.945 20.547 0.646 1 95.69 204 ILE B C 1
ATOM 3251 O O . ILE B 1 204 ? 12.422 21.672 0.71 1 95.69 204 ILE B O 1
ATOM 3255 N N . TRP B 1 205 ? 12.211 19.688 -0.277 1 93.38 205 TRP B N 1
ATOM 3256 C CA . TRP B 1 205 ? 13.195 20.016 -1.303 1 93.38 205 TRP B CA 1
ATOM 3257 C C . TRP B 1 205 ? 12.562 20.016 -2.688 1 93.38 205 TRP B C 1
ATOM 3259 O O . TRP B 1 205 ? 11.711 19.188 -2.992 1 93.38 205 TRP B O 1
#

Solvent-accessible surface area (backbone atoms only — not comparable to full-atom values): 20910 Å² total; per-residue (Å²): 115,48,54,66,43,88,44,49,48,71,41,68,55,66,86,81,59,79,74,60,86,44,46,44,56,42,72,44,63,13,57,38,66,80,28,14,34,81,49,39,42,65,88,44,77,44,79,46,27,27,29,49,28,39,51,59,34,83,61,76,43,36,35,36,33,34,31,36,42,85,70,79,48,63,50,19,32,36,30,41,33,38,34,40,75,84,28,37,38,37,36,28,43,30,24,50,92,93,35,39,22,45,33,36,37,44,31,48,93,57,14,25,38,39,37,44,36,82,48,65,89,89,51,53,62,40,40,32,34,42,35,54,57,89,36,20,40,34,34,33,34,42,74,82,80,75,46,78,39,70,43,33,37,31,45,31,59,47,56,94,50,60,56,65,52,29,31,46,36,36,38,20,24,26,48,48,62,59,70,54,74,74,66,78,51,59,90,77,61,68,84,68,77,35,52,59,33,36,40,38,54,31,33,68,66,114,48,54,68,42,87,46,48,48,70,42,71,54,65,87,81,60,78,73,58,85,44,46,45,56,42,71,43,66,14,58,39,66,80,27,14,32,80,49,40,42,63,89,45,79,43,81,47,27,27,28,49,27,39,51,60,34,84,59,76,44,37,35,36,33,35,32,36,42,85,70,80,47,66,50,18,31,38,31,42,34,38,34,39,73,83,28,35,39,39,37,28,41,29,25,50,91,94,35,39,23,46,32,36,37,43,31,49,92,57,15,26,36,38,36,43,36,83,48,65,89,88,52,52,61,38,42,32,34,43,34,55,55,89,36,19,38,35,35,33,34,43,73,81,80,76,46,80,40,70,43,34,38,31,44,32,59,46,56,92,51,61,55,65,53,29,30,46,35,35,38,21,24,27,48,49,63,58,70,53,72,75,67,75,51,59,93,77,62,70,83,69,80,34,51,59,32,37,38,37,54,32,33,66,67

Foldseek 3Di:
DADQQVQKDKDQDDRPDDGDRTRQKDKDFDFAAQWADQWWALVDGGHRWMWIKGQQDPAFFKKKWKKFFDADDAFWWKAKKKDFPQKIKGWGWTQHPNFIWTKMWIQDNNTIDIFTGTAPHPDGMKMKMWGDDPQKIWIWIQRVVRDIDTGDIGNNRNPPTDSRRMMMTMTTTGRDNPVPPPPPPDPPPPPGGGIMMMIHGIDID/DADQQVQKDKDQDDRPDDGDRTRQKDKDFDFAAQWADQWWALVDGGHRWMWIKGQQDPAFFKKKWKKFFDADDAFWWKAKKKDFPQKIKGWGWTQHPNFIWTKMWIQDNNTIDIFTGTAPHPDGMKMKMWGDDPQKIWIWIQRVVRDIDTGDIGNNRNPPTDSRRMMMTMTTTGRDNPVPPPPPDDPPPPPGGGIMMMIHGIDID

Organism: NCBI:txid1051890

Radius of gyration: 22.62 Å; Cα contacts (8 Å, |Δi|>4): 1139; chains: 2; bounding box: 54×66×57 Å

Nearest PDB structures (foldseek):
  3o12-assembly1_A  TM=8.118E-01  e=5.036E-12  Saccharomyces cerevisiae
  3mep-assembly1_A  TM=7.935E-01  e=1.051E-11  Pectobacterium atrosepticum SCRI1043
  7erl-assembly1_B  TM=6.923E-01  e=6.002E-04  Bacteroides intestinalis
  8y89-assembly1_A  TM=5.322E-01  e=3.774E-03  Human coronavirus HKU1 (isolate N5)
  7xo4-assembly1_C  TM=3.919E-01  e=1.992E-04  Severe acute respiratory syndrome coronavirus 2